Protein AF-A0A0K2UC71-F1 (afdb_monomer_lite)

InterPro domains:
  IPR053358 Differentiation-associated signaling protein [PTHR34261] (218-329)

Sequence (390 aa):
MPSHNMCKFIAYVLPYLCRRNDSHSCYITLLSYLEIQTNLYILVYVIQLWKFMPLSFRRVEVQYSQGDNMYFFFIVVSLLISSTTSSNVEWSTISGEHCIDRCAYRGDGNDFYWCYVTDLSQNRLASALKVGGLIDERFKWDYCVPTTNMDKDTVSAYTALYPKTECTSPCKRSSFGPRTMCYIEETDNPDVENHPENGPWFYCSERIPVLREQISSRHRFWCVDSCRKERREYYWCNTLAGNDFCSPEDGLTYKGEDCTSPCKEHTEEGETYNACYTSVDNSTWDYCGVHDTLIKEVEFTVDSQICGDICYDENDYKICHFMEWNFNQTSQVAHMEKNWNYCEGSKMPAEKTWIIVIVTAVSIAVIVAIVIGVCICRQKRGFRPVPTHG

Secondary structure (DSSP, 8-state):
---SSHHHHHHHHHHHHT-SS-HHHHHHHHHHHHHHHHHHHHHHHHHHHHHTS-GGG--------TTSHHHHHHHHHHHHHT------PPPBPTTS-EESB--EE--SS--BEEEEEE-SS----EE-----SSS-TTS-EEE-----S--TT----BBSBSS--B-SS--EE-TTSS-EEEE-S----TT-EEETTTEEEEEB---------EE-SSS--BBSS--B-SSSSS-EEEETTEEEE--SSTTB-TTSPBPSS--EEEEETTEEEEEEESSTTS--EEE--EE-SS-PPPPBBTTSBBPSS--EEETTEEEEEEEEEEEETTTTEEEEEEEEEEBTTS-----THHHHHHHHHHHHHHHHHHHHHHHHHHHHHS-PPP----

Structure (mmCIF, N/CA/C/O backbone):
data_AF-A0A0K2UC71-F1
#
_entry.id   AF-A0A0K2UC71-F1
#
loop_
_atom_site.group_PDB
_atom_site.id
_atom_site.type_symbol
_atom_site.label_atom_id
_atom_site.label_alt_id
_atom_site.label_comp_id
_atom_site.label_asym_id
_atom_site.label_entity_id
_atom_site.label_seq_id
_atom_site.pdbx_PDB_ins_code
_atom_site.Cartn_x
_atom_site.Cartn_y
_atom_site.Cartn_z
_atom_site.occupancy
_atom_site.B_iso_or_equiv
_atom_site.auth_seq_id
_atom_site.auth_comp_id
_atom_site.auth_asym_id
_atom_site.auth_atom_id
_atom_site.pdbx_PDB_model_num
ATOM 1 N N . MET A 1 1 ? 4.552 32.217 19.527 1.00 47.47 1 MET A N 1
ATOM 2 C CA . MET A 1 1 ? 3.761 32.924 20.565 1.00 47.47 1 MET A CA 1
ATOM 3 C C . MET A 1 1 ? 2.396 32.250 20.602 1.00 47.47 1 MET A C 1
ATOM 5 O O . MET A 1 1 ? 1.760 32.262 19.559 1.00 47.47 1 MET A O 1
ATOM 9 N N . PRO A 1 2 ? 2.035 31.521 21.678 1.00 42.03 2 PRO A N 1
ATOM 10 C CA . PRO A 1 2 ? 1.643 32.119 22.959 1.00 42.03 2 PRO A CA 1
ATOM 11 C C . PRO A 1 2 ? 2.200 31.349 24.180 1.00 42.03 2 PRO A C 1
ATOM 13 O O . PRO A 1 2 ? 1.714 30.283 24.527 1.00 42.03 2 PRO A O 1
ATOM 16 N N . SER A 1 3 ? 3.191 31.905 24.882 1.00 38.38 3 SER A N 1
ATOM 17 C CA . SER A 1 3 ? 3.679 31.377 26.178 1.00 38.38 3 SER A CA 1
ATOM 18 C C . SER A 1 3 ? 3.474 32.357 27.342 1.00 38.38 3 SER A C 1
ATOM 20 O O . SER A 1 3 ? 3.736 32.032 28.496 1.00 38.38 3 SER A O 1
ATOM 22 N N . HIS A 1 4 ? 2.936 33.552 27.074 1.00 36.88 4 HIS A N 1
ATOM 23 C CA . HIS A 1 4 ? 2.777 34.607 28.081 1.00 36.88 4 HIS A CA 1
ATOM 24 C C . HIS A 1 4 ? 1.467 34.552 28.889 1.00 36.88 4 HIS A C 1
ATOM 26 O O . HIS A 1 4 ? 1.345 35.264 29.887 1.00 36.88 4 HIS A O 1
ATOM 32 N N . ASN A 1 5 ? 0.507 33.697 28.517 1.00 40.41 5 ASN A N 1
ATOM 33 C CA . ASN A 1 5 ? -0.787 33.612 29.211 1.00 40.41 5 ASN A CA 1
ATOM 34 C C . ASN A 1 5 ? -0.807 32.594 30.363 1.00 40.41 5 ASN A C 1
ATOM 36 O O . ASN A 1 5 ? -1.604 32.741 31.288 1.00 40.41 5 ASN A O 1
ATOM 40 N N . MET A 1 6 ? 0.108 31.621 30.378 1.00 37.75 6 MET A N 1
ATOM 41 C CA . MET A 1 6 ? 0.099 30.562 31.394 1.00 37.75 6 MET A CA 1
ATOM 42 C C . MET A 1 6 ? 0.594 31.061 32.765 1.00 37.75 6 MET A C 1
ATOM 44 O O . MET A 1 6 ? 0.001 30.746 33.796 1.00 37.75 6 MET A O 1
ATOM 48 N N . CYS A 1 7 ? 1.591 31.956 32.790 1.00 36.88 7 CYS A N 1
ATOM 49 C CA . CYS A 1 7 ? 2.064 32.577 34.035 1.00 36.88 7 CYS A CA 1
ATOM 50 C C . CYS A 1 7 ? 1.030 33.521 34.673 1.00 36.88 7 CYS A C 1
ATOM 52 O O . CYS A 1 7 ? 0.995 33.649 35.896 1.00 36.88 7 CYS A O 1
ATOM 54 N N . LYS A 1 8 ? 0.154 34.154 33.876 1.00 43.78 8 LYS A N 1
ATOM 55 C CA . LYS A 1 8 ? -0.950 34.966 34.414 1.00 43.78 8 LYS A CA 1
ATOM 56 C C . LYS A 1 8 ? -2.047 34.094 35.025 1.00 43.78 8 LYS A C 1
ATOM 58 O O . LYS A 1 8 ? -2.593 34.467 36.057 1.00 43.78 8 LYS A O 1
ATOM 63 N N . PHE A 1 9 ? -2.321 32.921 34.455 1.00 49.41 9 PHE A N 1
ATOM 64 C CA . PHE A 1 9 ? -3.336 32.007 34.983 1.00 49.41 9 PHE A CA 1
ATOM 65 C C . PHE A 1 9 ? -2.952 31.453 36.366 1.00 49.41 9 PHE A C 1
ATOM 67 O O . PHE A 1 9 ? -3.752 31.487 37.300 1.00 49.41 9 PHE A O 1
ATOM 74 N N . ILE A 1 10 ? -1.687 31.058 36.543 1.00 48.50 10 ILE A N 1
ATOM 75 C CA . ILE A 1 10 ? -1.166 30.560 37.829 1.00 48.50 10 ILE A CA 1
ATOM 76 C C . ILE A 1 10 ? -1.190 31.663 38.903 1.00 48.50 10 ILE A C 1
ATOM 78 O O . ILE A 1 10 ? -1.546 31.400 40.051 1.00 48.50 10 ILE A O 1
ATOM 82 N N . ALA A 1 11 ? -0.893 32.914 38.534 1.00 51.84 11 ALA A N 1
ATOM 83 C CA . ALA A 1 11 ? -0.929 34.045 39.462 1.00 51.84 11 ALA A CA 1
ATOM 84 C C . ALA A 1 11 ? -2.351 34.435 39.914 1.00 51.84 11 ALA A C 1
ATOM 86 O O . ALA A 1 11 ? -2.502 34.976 41.008 1.00 51.84 11 ALA A O 1
ATOM 87 N N . TYR A 1 12 ? -3.384 34.154 39.110 1.00 49.06 12 TYR A N 1
ATOM 88 C CA . TYR A 1 12 ? -4.777 34.492 39.433 1.00 49.06 12 TYR A CA 1
ATOM 89 C C . TYR A 1 12 ? -5.524 33.395 40.202 1.00 49.06 12 TYR A C 1
ATOM 91 O O . TYR A 1 12 ? -6.384 33.716 41.021 1.00 49.06 12 TYR A O 1
ATOM 99 N N . VAL A 1 13 ? -5.200 32.118 39.981 1.00 52.59 13 VAL A N 1
ATOM 100 C CA . VAL A 1 13 ? -5.929 30.999 40.606 1.00 52.59 13 VAL A CA 1
ATOM 101 C C . VAL A 1 13 ? -5.387 30.658 42.000 1.00 52.59 13 VAL A C 1
ATOM 103 O O . VAL A 1 13 ? -6.170 30.381 42.911 1.00 52.59 13 VAL A O 1
ATOM 106 N N . LEU A 1 14 ? -4.068 30.750 42.222 1.00 47.25 14 LEU A N 1
ATOM 107 C CA . LEU A 1 14 ? -3.466 30.414 43.524 1.00 47.25 14 LEU A CA 1
ATOM 108 C C . LEU A 1 14 ? -3.966 31.262 44.713 1.00 47.25 14 LEU A C 1
ATOM 110 O O . LEU A 1 14 ? -4.146 30.700 45.794 1.00 47.25 14 LEU A O 1
ATOM 114 N N . PRO A 1 15 ? -4.221 32.577 44.576 1.00 52.75 15 PRO A N 1
ATOM 115 C CA . PRO A 1 15 ? -4.741 33.374 45.687 1.00 52.75 15 PRO A CA 1
ATOM 116 C C . PRO A 1 15 ? -6.179 33.010 46.081 1.00 52.75 15 PRO A C 1
ATOM 118 O O . PRO A 1 15 ? -6.561 33.213 47.233 1.00 52.75 15 PRO A O 1
ATOM 121 N N . TYR A 1 16 ? -6.977 32.465 45.155 1.00 54.50 16 TYR A N 1
ATOM 122 C CA . TYR A 1 16 ? -8.377 32.113 45.416 1.00 54.50 16 TYR A CA 1
ATOM 123 C C . TYR A 1 16 ? -8.533 30.801 46.189 1.00 54.50 16 TYR A C 1
ATOM 125 O O . TYR A 1 16 ? -9.441 30.686 47.009 1.00 54.50 16 TYR A O 1
ATOM 133 N N . LEU A 1 17 ? -7.622 29.844 45.996 1.00 51.22 17 LEU A N 1
ATOM 134 C CA . LEU A 1 17 ? -7.642 28.566 46.717 1.00 51.22 17 LEU A CA 1
ATOM 135 C C . LEU A 1 17 ? -7.117 28.680 48.163 1.00 51.22 17 LEU A C 1
ATOM 137 O O . LEU A 1 17 ? -7.426 27.837 48.999 1.00 51.22 17 LEU A O 1
ATOM 141 N N . CYS A 1 18 ? -6.390 29.752 48.492 1.00 50.69 18 CYS A N 1
ATOM 142 C CA . CYS A 1 18 ? -5.734 29.947 49.792 1.00 50.69 18 CYS A CA 1
ATOM 143 C C . CYS A 1 18 ? -6.376 31.038 50.674 1.00 50.69 18 CYS A C 1
ATOM 145 O O . CYS A 1 18 ? -5.678 31.681 51.456 1.00 50.69 18 CYS A O 1
ATOM 147 N N . ARG A 1 19 ? -7.694 31.283 50.572 1.00 45.22 19 ARG A N 1
ATOM 148 C CA . ARG A 1 19 ? -8.381 32.338 51.356 1.00 45.22 19 ARG A CA 1
ATOM 149 C C . ARG A 1 19 ? -9.095 31.861 52.632 1.00 45.22 19 ARG A C 1
ATOM 151 O O . ARG A 1 19 ? -9.890 32.609 53.197 1.00 45.22 19 ARG A O 1
ATOM 158 N N . ARG A 1 20 ? -8.819 30.649 53.124 1.00 43.53 20 ARG A N 1
ATOM 159 C CA . ARG A 1 20 ? -9.275 30.181 54.448 1.00 43.53 20 ARG A CA 1
ATOM 160 C C . ARG A 1 20 ? -8.083 29.788 55.316 1.00 43.53 20 ARG A C 1
ATOM 162 O O . ARG A 1 20 ? -7.108 29.239 54.822 1.00 43.53 20 ARG A O 1
ATOM 169 N N . ASN A 1 21 ? -8.185 30.136 56.593 1.00 42.59 21 ASN A N 1
ATOM 170 C CA . ASN A 1 21 ? -7.104 30.457 57.528 1.00 42.59 21 ASN A CA 1
ATOM 171 C C . ASN A 1 21 ? -6.209 29.292 58.006 1.00 42.59 21 ASN A C 1
ATOM 173 O O . ASN A 1 21 ? -5.569 29.431 59.039 1.00 42.59 21 ASN A O 1
ATOM 177 N N . ASP A 1 22 ? -6.114 28.188 57.261 1.00 50.00 22 ASP A N 1
ATOM 178 C CA . ASP A 1 22 ? -5.268 27.041 57.612 1.00 50.00 22 ASP A CA 1
ATOM 179 C C . ASP A 1 22 ? -4.243 26.768 56.507 1.00 50.00 22 ASP A C 1
ATOM 181 O O . ASP A 1 22 ? -4.405 25.910 55.635 1.00 50.00 22 ASP A O 1
ATOM 185 N N . SER A 1 23 ? -3.142 27.519 56.559 1.00 50.56 23 SER A N 1
ATOM 186 C CA . SER A 1 23 ? -2.001 27.415 55.638 1.00 50.56 23 SER A CA 1
ATOM 187 C C . SER A 1 23 ? -1.357 26.020 55.607 1.00 50.56 23 SER A C 1
ATOM 189 O O . SER A 1 23 ? -0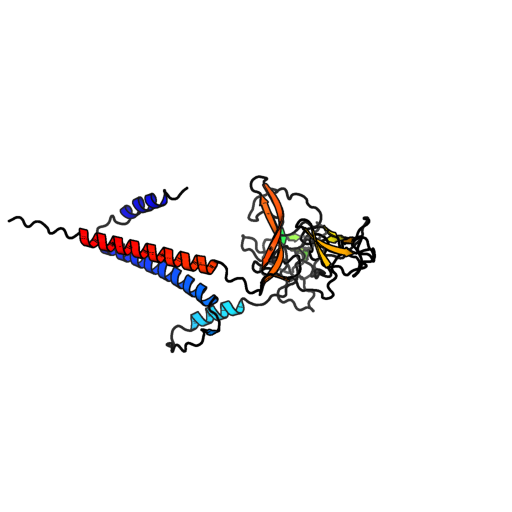.771 25.643 54.593 1.00 50.56 23 SER A O 1
ATOM 191 N N . HIS A 1 24 ? -1.511 25.224 56.670 1.00 54.97 24 HIS A N 1
ATOM 192 C CA . HIS A 1 24 ? -1.018 23.845 56.729 1.00 54.97 24 HIS A CA 1
ATOM 193 C C . HIS A 1 24 ? -1.856 22.856 55.902 1.00 54.97 24 HIS A C 1
ATOM 195 O O . HIS A 1 24 ? -1.294 21.946 55.296 1.00 54.97 24 HIS A O 1
ATOM 201 N N . SER A 1 25 ? -3.178 23.042 55.815 1.00 51.06 25 SER A N 1
ATOM 202 C CA . SER A 1 25 ? -4.069 22.082 55.139 1.00 51.06 25 SER A CA 1
ATOM 203 C C . SER A 1 25 ? -3.991 22.194 53.609 1.00 51.06 25 SER A C 1
ATOM 205 O O . SER A 1 25 ? -3.985 21.195 52.886 1.00 51.06 25 SER A O 1
ATOM 207 N N . CYS A 1 26 ? -3.808 23.415 53.094 1.00 52.72 26 CYS A N 1
ATOM 208 C CA . CYS A 1 26 ? -3.664 23.645 51.656 1.00 52.72 26 CYS A CA 1
ATOM 209 C C . CYS A 1 26 ? -2.333 23.092 51.108 1.00 52.72 26 CYS A C 1
ATOM 211 O O . CYS A 1 26 ? -2.296 22.522 50.020 1.00 52.72 26 CYS A O 1
ATOM 213 N N . TYR A 1 27 ? -1.248 23.181 51.889 1.00 53.69 27 TYR A N 1
ATOM 214 C CA . TYR A 1 27 ? 0.066 22.665 51.491 1.00 53.69 27 TYR A CA 1
ATOM 215 C C . TYR A 1 27 ? 0.097 21.130 51.437 1.00 53.69 27 TYR A C 1
ATOM 217 O O . TYR A 1 27 ? 0.640 20.569 50.491 1.00 53.69 27 TYR A O 1
ATOM 225 N N . ILE A 1 28 ? -0.553 20.453 52.391 1.00 56.59 28 ILE A N 1
ATOM 226 C CA . ILE A 1 28 ? -0.669 18.985 52.404 1.00 56.59 28 ILE A CA 1
ATOM 227 C C . ILE A 1 28 ? -1.534 18.494 51.239 1.00 56.59 28 ILE A C 1
ATOM 229 O O . ILE A 1 28 ? -1.183 17.508 50.597 1.00 56.59 28 ILE A O 1
ATOM 233 N N . THR A 1 29 ? -2.619 19.198 50.906 1.00 55.84 29 THR A N 1
ATOM 234 C CA . THR A 1 29 ? -3.501 18.819 49.786 1.00 55.84 29 THR A CA 1
ATOM 235 C C . THR A 1 29 ? -2.818 19.031 48.428 1.00 55.84 29 THR A C 1
ATOM 237 O O . THR A 1 29 ? -2.948 18.208 47.527 1.00 55.84 29 THR A O 1
ATOM 240 N N . LEU A 1 30 ? -2.024 20.099 48.281 1.00 53.06 30 LEU A N 1
ATOM 241 C CA . LEU A 1 30 ? -1.254 20.344 47.059 1.00 53.06 30 LEU A CA 1
ATOM 242 C C . LEU A 1 30 ? -0.076 19.367 46.915 1.00 53.06 30 LEU A C 1
ATOM 244 O O . LEU A 1 30 ? 0.196 18.909 45.809 1.00 53.06 30 LEU A O 1
ATOM 248 N N . LEU A 1 31 ? 0.605 19.034 48.019 1.00 52.59 31 LEU A N 1
ATOM 249 C CA . LEU A 1 31 ? 1.694 18.053 48.031 1.00 52.59 31 LEU A CA 1
ATOM 250 C C . LEU A 1 31 ? 1.195 16.641 47.757 1.00 52.59 31 LEU A C 1
ATOM 252 O O . LEU A 1 31 ? 1.807 15.962 46.949 1.00 52.59 31 LEU A O 1
ATOM 256 N N . SER A 1 32 ? 0.071 16.229 48.344 1.00 51.81 32 SER A N 1
ATOM 257 C CA . SER A 1 32 ? -0.531 14.921 48.061 1.00 51.81 32 SER A CA 1
ATOM 258 C C . SER A 1 32 ? -1.041 14.832 46.621 1.00 51.81 32 SER A C 1
ATOM 260 O O . SER A 1 32 ? -0.832 13.817 45.966 1.00 51.81 32 SER A O 1
ATOM 262 N N . TYR A 1 33 ? -1.615 15.905 46.064 1.00 47.22 33 TYR A N 1
ATOM 263 C CA . TYR A 1 33 ? -1.995 15.939 44.647 1.00 47.22 33 TYR A CA 1
ATOM 264 C C . TYR A 1 33 ? -0.774 15.889 43.709 1.00 47.22 33 TYR A C 1
ATOM 266 O O . TYR A 1 33 ? -0.801 15.196 42.691 1.00 47.22 33 TYR A O 1
ATOM 274 N N . LEU A 1 34 ? 0.319 16.576 44.061 1.00 47.28 34 LEU A N 1
ATOM 275 C CA . LEU A 1 34 ? 1.585 16.528 43.323 1.00 47.28 34 LEU A CA 1
ATOM 276 C C . LEU A 1 34 ? 2.296 15.175 43.468 1.00 47.28 34 LEU A C 1
ATOM 278 O O . LEU A 1 34 ? 2.818 14.689 42.471 1.00 47.28 34 LEU A O 1
ATOM 282 N N . GLU A 1 35 ? 2.280 14.539 44.642 1.00 49.56 35 GLU A N 1
ATOM 283 C CA . GLU A 1 35 ? 2.790 13.176 44.870 1.00 49.56 35 GLU A CA 1
ATOM 284 C C . GLU A 1 35 ? 1.991 12.150 44.072 1.00 49.56 35 GLU A C 1
ATOM 286 O O . GLU A 1 35 ? 2.576 11.286 43.433 1.00 49.56 35 GLU A O 1
ATOM 291 N N . ILE A 1 36 ? 0.661 12.253 44.039 1.00 50.94 36 ILE A N 1
ATOM 292 C CA . ILE A 1 36 ? -0.180 11.325 43.273 1.00 50.94 36 ILE A CA 1
ATOM 293 C C . ILE A 1 36 ? 0.084 11.478 41.769 1.00 50.94 36 ILE A C 1
ATOM 295 O O . ILE A 1 36 ? 0.266 10.478 41.078 1.00 50.94 36 ILE A O 1
ATOM 299 N N . GLN A 1 37 ? 0.175 12.710 41.258 1.00 48.44 37 GLN A N 1
ATOM 300 C CA . GLN A 1 37 ? 0.466 12.967 39.841 1.00 48.44 37 GLN A CA 1
ATOM 301 C C . GLN A 1 37 ? 1.897 12.569 39.450 1.00 48.44 37 GLN A C 1
ATOM 303 O O . GLN A 1 37 ? 2.096 11.983 38.388 1.00 48.44 37 GLN A O 1
ATOM 308 N N . THR A 1 38 ? 2.892 12.830 40.305 1.00 51.62 38 THR A N 1
ATOM 309 C CA . THR A 1 38 ? 4.283 12.416 40.050 1.00 51.62 38 THR A CA 1
ATOM 310 C C . THR A 1 38 ? 4.456 10.909 40.160 1.00 51.62 38 THR A C 1
ATOM 312 O O . THR A 1 38 ? 5.130 10.340 39.310 1.00 51.62 38 THR A O 1
ATOM 315 N N . ASN A 1 39 ? 3.794 10.236 41.103 1.00 47.00 39 ASN A N 1
ATOM 316 C CA . ASN A 1 39 ? 3.827 8.778 41.202 1.00 47.00 39 ASN A CA 1
ATOM 317 C C . ASN A 1 39 ? 3.132 8.104 40.013 1.00 47.00 39 ASN A C 1
ATOM 319 O O . ASN A 1 39 ? 3.661 7.125 39.501 1.00 47.00 39 ASN A O 1
ATOM 323 N N . LEU A 1 40 ? 2.017 8.645 39.506 1.00 49.50 40 LEU A N 1
ATOM 324 C CA . LEU A 1 40 ? 1.387 8.154 38.272 1.00 49.50 40 LEU A CA 1
ATOM 325 C C . LEU A 1 40 ? 2.283 8.366 37.048 1.00 49.50 40 LEU A C 1
ATOM 327 O O . LEU A 1 40 ? 2.441 7.447 36.246 1.00 49.50 40 LEU A O 1
ATOM 331 N N . TYR A 1 41 ? 2.925 9.531 36.928 1.00 53.16 41 TYR A N 1
ATOM 332 C CA . TYR A 1 41 ? 3.869 9.789 35.840 1.00 53.16 41 TYR A CA 1
ATOM 333 C C . TYR A 1 41 ? 5.096 8.882 35.916 1.00 53.16 41 TYR A C 1
ATOM 335 O O . TYR A 1 41 ? 5.478 8.320 34.898 1.00 53.16 41 TYR A O 1
ATOM 343 N N . ILE A 1 42 ? 5.679 8.695 37.105 1.00 53.69 42 ILE A N 1
ATOM 344 C CA . ILE A 1 42 ? 6.822 7.804 37.340 1.00 53.69 42 ILE A CA 1
ATOM 345 C C . ILE A 1 42 ? 6.428 6.351 37.066 1.00 53.69 42 ILE A C 1
ATOM 347 O O . ILE A 1 42 ? 7.195 5.645 36.424 1.00 53.69 42 ILE A O 1
ATOM 351 N N . LEU A 1 43 ? 5.235 5.907 37.470 1.00 47.78 43 LEU A N 1
ATOM 352 C CA . LEU A 1 43 ? 4.751 4.551 37.203 1.00 47.78 43 LEU A CA 1
ATOM 353 C C . LEU A 1 43 ? 4.582 4.310 35.696 1.00 47.78 43 LEU A C 1
ATOM 355 O O . LEU A 1 43 ? 5.095 3.323 35.176 1.00 47.78 43 LEU A O 1
ATOM 359 N N . VAL A 1 44 ? 3.951 5.244 34.975 1.00 58.19 44 VAL A N 1
ATOM 360 C CA . VAL A 1 44 ? 3.836 5.190 33.507 1.00 58.19 44 VAL A CA 1
ATOM 361 C C . VAL A 1 44 ? 5.225 5.203 32.854 1.00 58.19 44 VAL A C 1
ATOM 363 O O . VAL A 1 44 ? 5.467 4.447 31.916 1.00 58.19 44 VAL A O 1
ATOM 366 N N . TYR A 1 45 ? 6.173 5.980 33.383 1.00 54.62 45 TYR A N 1
ATOM 367 C CA . TYR A 1 45 ? 7.546 6.050 32.872 1.00 54.62 45 TYR A CA 1
ATOM 368 C C . TYR A 1 45 ? 8.358 4.774 33.122 1.00 54.62 45 TYR A C 1
ATOM 370 O O . TYR A 1 45 ? 9.072 4.318 32.233 1.00 54.62 45 TYR A O 1
ATOM 378 N N . VAL A 1 46 ? 8.245 4.175 34.309 1.00 55.47 46 VAL A N 1
ATOM 379 C CA . VAL A 1 46 ? 8.911 2.913 34.667 1.00 55.47 46 VAL A CA 1
ATOM 380 C C . VAL A 1 46 ? 8.352 1.766 33.822 1.00 55.47 46 VAL A C 1
ATOM 382 O O . VAL A 1 46 ? 9.123 0.936 33.347 1.00 55.47 46 VAL A O 1
ATOM 385 N N . ILE A 1 47 ? 7.043 1.763 33.544 1.00 53.41 47 ILE A N 1
ATOM 386 C CA . ILE A 1 47 ? 6.393 0.795 32.645 1.00 53.41 47 ILE A CA 1
ATOM 387 C C . ILE A 1 47 ? 6.908 0.933 31.205 1.00 53.41 47 ILE A C 1
ATOM 389 O O . ILE A 1 47 ? 7.172 -0.078 30.553 1.00 53.41 47 ILE A O 1
ATOM 393 N N . GLN A 1 48 ? 7.097 2.161 30.713 1.00 56.97 48 GLN A N 1
ATOM 394 C CA . GLN A 1 48 ? 7.674 2.391 29.387 1.00 56.97 48 GLN A CA 1
ATOM 395 C C . GLN A 1 48 ? 9.152 1.976 29.346 1.00 56.97 48 GLN A C 1
ATOM 397 O O . GLN A 1 48 ? 9.543 1.217 28.469 1.00 56.97 48 GLN A O 1
ATOM 402 N N . LEU A 1 49 ? 9.965 2.358 30.337 1.00 51.91 49 LEU A N 1
ATOM 403 C CA . LEU A 1 49 ? 11.391 2.004 30.401 1.00 51.91 49 LEU A CA 1
ATOM 404 C C . LEU A 1 49 ? 11.642 0.490 30.522 1.00 51.91 49 LEU A C 1
ATOM 406 O O . LEU A 1 49 ? 12.641 -0.005 30.000 1.00 51.91 49 LEU A O 1
ATOM 410 N N . TRP A 1 50 ? 10.741 -0.266 31.158 1.00 52.16 50 TRP A N 1
ATOM 411 C CA . TRP A 1 50 ? 10.894 -1.718 31.311 1.00 52.16 50 TRP A CA 1
ATOM 412 C C . TRP A 1 50 ? 10.653 -2.498 30.007 1.00 52.16 50 TRP A C 1
ATOM 414 O O . TRP A 1 50 ? 11.246 -3.561 29.815 1.00 52.16 50 TRP A O 1
ATOM 424 N N . LYS A 1 51 ? 9.863 -1.952 29.067 1.00 50.62 51 LYS A N 1
ATOM 425 C CA . LYS A 1 51 ? 9.665 -2.536 27.726 1.00 50.62 51 LYS A CA 1
ATOM 426 C C . LYS A 1 51 ? 10.912 -2.462 26.835 1.00 50.62 51 LYS A C 1
ATOM 428 O O . LYS A 1 51 ? 11.024 -3.254 25.906 1.00 50.62 51 LYS A O 1
ATOM 433 N N . PHE A 1 52 ? 11.854 -1.565 27.135 1.00 49.56 52 PHE A N 1
ATOM 434 C CA . PHE A 1 52 ? 13.021 -1.289 26.286 1.00 49.56 52 PHE A CA 1
ATOM 435 C C . PHE A 1 52 ? 14.365 -1.756 26.875 1.00 49.56 52 PHE A C 1
ATOM 437 O O . PHE A 1 52 ? 15.412 -1.513 26.274 1.00 49.56 52 PHE A O 1
ATOM 444 N N . MET A 1 53 ? 14.382 -2.445 28.026 1.00 43.88 53 MET A N 1
ATOM 445 C CA . MET A 1 53 ? 15.633 -2.990 28.571 1.00 43.88 53 MET A CA 1
ATOM 446 C C . MET A 1 53 ? 16.087 -4.267 27.830 1.00 43.88 53 MET A C 1
ATOM 448 O O . MET A 1 53 ? 15.291 -5.195 27.661 1.00 43.88 53 MET A O 1
ATOM 452 N N . PRO A 1 54 ? 17.376 -4.373 27.445 1.00 44.91 54 PRO A N 1
ATOM 453 C CA . PRO A 1 54 ? 17.925 -5.563 26.799 1.00 44.91 54 PRO A CA 1
ATOM 454 C C . PRO A 1 54 ? 17.897 -6.787 27.729 1.00 44.91 54 PRO A C 1
ATOM 456 O O . PRO A 1 54 ? 18.171 -6.697 28.928 1.00 44.91 54 PRO A O 1
ATOM 459 N N . LEU A 1 55 ? 17.611 -7.962 27.154 1.00 48.50 55 LEU A N 1
ATOM 460 C CA . LEU A 1 55 ? 17.444 -9.248 27.857 1.00 48.50 55 LEU A CA 1
ATOM 461 C C . LEU A 1 55 ? 18.638 -9.657 28.745 1.00 48.50 55 LEU A C 1
ATOM 463 O O . LEU A 1 55 ? 18.470 -10.473 29.651 1.00 48.50 55 LEU A O 1
ATOM 467 N N . SER A 1 56 ? 19.823 -9.076 28.540 1.00 43.06 56 SER A N 1
ATOM 468 C CA . SER A 1 56 ? 21.030 -9.355 29.326 1.00 43.06 56 SER A CA 1
ATOM 469 C C . SER A 1 56 ? 20.990 -8.827 30.769 1.00 43.06 56 SER A C 1
ATOM 471 O O . SER A 1 56 ? 21.781 -9.287 31.587 1.00 43.06 56 SER A O 1
ATOM 473 N N . PHE A 1 57 ? 20.053 -7.935 31.120 1.00 43.88 57 PHE A N 1
ATOM 474 C CA . PHE A 1 57 ? 19.897 -7.396 32.483 1.00 43.88 57 PHE A CA 1
ATOM 475 C C . PHE A 1 57 ? 18.836 -8.112 33.346 1.00 43.88 57 PHE A C 1
ATOM 477 O O . PHE A 1 57 ? 18.637 -7.747 34.503 1.00 43.88 57 PHE A O 1
ATOM 484 N N . ARG A 1 58 ? 18.171 -9.166 32.845 1.00 48.31 58 ARG A N 1
ATOM 485 C CA . ARG A 1 58 ? 17.077 -9.864 33.565 1.00 48.31 58 ARG A CA 1
ATOM 486 C C . ARG A 1 58 ? 17.508 -10.842 34.663 1.00 48.31 58 ARG A C 1
ATOM 488 O O . ARG A 1 58 ? 16.663 -11.550 35.203 1.00 48.31 58 ARG A O 1
ATOM 495 N N . ARG A 1 59 ? 18.790 -10.902 35.026 1.00 39.81 59 ARG A N 1
ATOM 496 C CA . ARG A 1 59 ? 19.280 -11.813 36.071 1.00 39.81 59 ARG A CA 1
ATOM 497 C C . ARG A 1 59 ? 19.742 -11.038 37.304 1.00 39.81 59 ARG A C 1
ATOM 499 O O . ARG A 1 59 ? 20.914 -11.049 37.655 1.00 39.81 59 ARG A O 1
ATOM 506 N N . VAL A 1 60 ? 18.800 -10.361 37.953 1.00 38.09 60 VAL A N 1
ATOM 507 C CA . VAL A 1 60 ? 18.942 -9.959 39.356 1.00 38.09 60 VAL A CA 1
ATOM 508 C C . VAL A 1 60 ? 17.911 -10.773 40.126 1.00 38.09 60 VAL A C 1
ATOM 510 O O . VAL A 1 60 ? 16.711 -10.558 39.975 1.00 38.09 60 VAL A O 1
ATOM 513 N N . GLU A 1 61 ? 18.378 -11.757 40.894 1.00 37.66 61 GLU A N 1
ATOM 514 C CA . GLU A 1 61 ? 17.543 -12.485 41.849 1.00 37.66 61 GLU A CA 1
ATOM 515 C C . GLU A 1 61 ? 17.159 -11.519 42.966 1.00 37.66 61 GLU A C 1
ATOM 517 O O . GLU A 1 61 ? 17.899 -11.320 43.928 1.00 37.66 61 GLU A O 1
ATOM 522 N N . VAL A 1 62 ? 16.008 -10.869 42.819 1.00 40.62 62 VAL A N 1
ATOM 523 C CA . VAL A 1 62 ? 15.422 -10.117 43.920 1.00 40.62 62 VAL A CA 1
ATOM 524 C C . VAL A 1 62 ? 14.501 -11.060 44.681 1.00 40.62 62 VAL A C 1
ATOM 526 O O . VAL A 1 62 ? 13.486 -11.515 44.154 1.00 40.62 62 VAL A O 1
ATOM 529 N N . GLN A 1 63 ? 14.868 -11.385 45.920 1.00 37.69 63 GLN A N 1
ATOM 530 C CA . GLN A 1 63 ? 13.975 -12.094 46.830 1.00 37.69 63 GLN A CA 1
ATOM 531 C C . GLN A 1 63 ? 12.836 -11.152 47.234 1.00 37.69 63 GLN A C 1
ATOM 533 O O . GLN A 1 63 ? 13.059 -10.185 47.961 1.00 37.69 63 GLN A O 1
ATOM 538 N N . TYR A 1 64 ? 11.626 -11.421 46.739 1.00 42.47 64 TYR A N 1
ATOM 539 C CA . TYR A 1 64 ? 10.431 -10.618 47.009 1.00 42.47 64 TYR A CA 1
ATOM 540 C C . TYR A 1 64 ? 9.363 -11.390 47.790 1.00 42.47 64 TYR A C 1
ATOM 542 O O . TYR A 1 64 ? 9.128 -12.578 47.577 1.00 42.47 64 TYR A O 1
ATOM 550 N N . SER A 1 65 ? 8.721 -10.650 48.698 1.00 41.94 65 SER A N 1
ATOM 551 C CA . SER A 1 65 ? 7.640 -11.060 49.597 1.00 41.94 65 SER A CA 1
ATOM 552 C C . SER A 1 65 ? 6.323 -11.340 48.855 1.00 41.94 65 SER A C 1
ATOM 554 O O . SER A 1 65 ? 5.989 -10.704 47.859 1.00 41.94 65 SER A O 1
ATOM 556 N N . GLN A 1 66 ? 5.565 -12.301 49.379 1.00 44.66 66 GLN A N 1
ATOM 557 C CA . GLN A 1 66 ? 4.529 -13.109 48.723 1.00 44.66 66 GLN A CA 1
ATOM 558 C C . GLN A 1 66 ? 3.147 -12.426 48.543 1.00 44.66 66 GLN A C 1
ATOM 560 O O . GLN A 1 66 ? 2.145 -13.122 48.413 1.00 44.66 66 GLN A O 1
ATOM 565 N N . GLY A 1 67 ? 3.062 -11.088 48.547 1.00 44.25 67 GLY A N 1
ATOM 566 C CA . GLY A 1 67 ? 1.780 -10.357 48.639 1.00 44.25 67 GLY A CA 1
ATOM 567 C C . GLY A 1 67 ? 1.242 -9.707 47.356 1.00 44.25 67 GLY A C 1
ATOM 568 O O . GLY A 1 67 ? 0.037 -9.741 47.127 1.00 44.25 67 GLY A O 1
ATOM 569 N N . ASP A 1 68 ? 2.107 -9.170 46.488 1.00 48.50 68 ASP A N 1
ATOM 570 C CA . ASP A 1 68 ? 1.688 -8.245 45.409 1.00 48.50 68 ASP A CA 1
ATOM 571 C C . ASP A 1 68 ? 1.771 -8.843 43.987 1.00 48.50 68 ASP A C 1
ATOM 573 O O . ASP A 1 68 ? 1.602 -8.159 42.976 1.00 48.50 68 ASP A O 1
ATOM 577 N N . ASN A 1 69 ? 2.010 -10.154 43.885 1.00 52.09 69 ASN A N 1
ATOM 578 C CA . ASN A 1 69 ? 2.399 -10.813 42.632 1.00 52.09 69 ASN A CA 1
ATOM 579 C C . ASN A 1 69 ? 1.259 -11.125 41.654 1.00 52.09 69 ASN A C 1
ATOM 581 O O . ASN A 1 69 ? 1.530 -11.463 40.503 1.00 52.09 69 ASN A O 1
ATOM 585 N N . MET A 1 70 ? -0.007 -11.017 42.059 1.00 55.22 70 MET A N 1
ATOM 586 C CA . MET A 1 70 ? -1.101 -11.399 41.163 1.00 55.22 70 MET A CA 1
ATOM 587 C C . MET A 1 70 ? -1.334 -10.343 40.070 1.00 55.22 70 MET A C 1
ATOM 589 O O . MET A 1 70 ? -1.454 -10.687 38.897 1.00 55.22 70 MET A O 1
ATOM 593 N N . TYR A 1 71 ? -1.297 -9.052 40.414 1.00 55.91 71 TYR A N 1
ATOM 594 C CA . TYR A 1 71 ? -1.539 -7.970 39.450 1.00 55.91 71 TYR A CA 1
ATOM 595 C C . TYR A 1 71 ? -0.417 -7.821 38.414 1.00 55.91 71 TYR A C 1
ATOM 597 O O . TYR A 1 71 ? -0.698 -7.606 37.236 1.00 55.91 71 TYR A O 1
ATOM 605 N N . PHE A 1 72 ? 0.847 -7.990 38.815 1.00 56.34 72 PHE A N 1
ATOM 606 C CA . PHE A 1 72 ? 1.981 -7.884 37.891 1.00 56.34 72 PHE A CA 1
ATOM 607 C C . PHE A 1 72 ? 2.001 -9.041 36.882 1.00 56.34 72 PHE A C 1
ATOM 609 O O . PHE A 1 72 ? 2.266 -8.830 35.700 1.00 56.34 72 PHE A O 1
ATOM 616 N N . PHE A 1 73 ? 1.645 -10.254 37.325 1.00 59.44 73 PHE A N 1
ATOM 617 C CA . PHE A 1 73 ? 1.535 -11.413 36.443 1.00 59.44 73 PHE A CA 1
ATOM 618 C C . PHE A 1 73 ? 0.394 -11.242 35.434 1.00 59.44 73 PHE A C 1
ATOM 620 O O . PHE A 1 73 ? 0.600 -11.492 34.252 1.00 59.44 73 PHE A O 1
ATOM 627 N N . PHE A 1 74 ? -0.769 -10.719 35.849 1.00 57.66 74 PHE A N 1
ATOM 628 C CA . PHE A 1 74 ? -1.861 -10.422 34.915 1.00 57.66 74 PHE A CA 1
ATOM 629 C C . PHE A 1 74 ? -1.499 -9.330 33.899 1.00 57.66 74 PHE A C 1
ATOM 631 O O . PHE A 1 74 ? -1.839 -9.482 32.731 1.00 57.66 74 PHE A O 1
ATOM 638 N N . ILE A 1 75 ? -0.770 -8.273 34.278 1.00 55.25 75 ILE A N 1
ATOM 639 C CA . ILE A 1 75 ? -0.332 -7.223 33.334 1.00 55.25 75 ILE A CA 1
ATOM 640 C C . ILE A 1 75 ? 0.690 -7.767 32.324 1.00 55.25 75 ILE A C 1
ATOM 642 O O . ILE A 1 75 ? 0.578 -7.492 31.131 1.00 55.25 75 ILE A O 1
ATOM 646 N N . VAL A 1 76 ? 1.655 -8.576 32.772 1.00 50.72 76 VAL A N 1
ATOM 647 C CA . VAL A 1 76 ? 2.668 -9.184 31.890 1.00 50.72 76 VAL A CA 1
ATOM 648 C C . VAL A 1 76 ? 2.051 -10.244 30.975 1.00 50.72 76 VAL A C 1
ATOM 650 O O . VAL A 1 76 ? 2.368 -10.273 29.791 1.00 50.72 76 VAL A O 1
ATOM 653 N N . VAL A 1 77 ? 1.125 -11.067 31.475 1.00 50.59 77 VAL A N 1
ATOM 654 C CA . VAL A 1 77 ? 0.398 -12.058 30.666 1.00 50.59 77 VAL A CA 1
ATOM 655 C C . VAL A 1 77 ? -0.567 -11.377 29.691 1.00 50.59 77 VAL A C 1
ATOM 657 O O . VAL A 1 77 ? -0.629 -11.781 28.537 1.00 50.59 77 VAL A O 1
ATOM 660 N N . SER A 1 78 ? -1.230 -10.283 30.080 1.00 49.34 78 SER A N 1
ATOM 661 C CA . SER A 1 78 ? -2.092 -9.512 29.167 1.00 49.34 78 SER A CA 1
ATOM 662 C C . SER A 1 78 ? -1.287 -8.832 28.054 1.00 49.34 78 SER A C 1
ATOM 664 O O . SER A 1 78 ? -1.749 -8.790 26.921 1.00 49.34 78 SER A O 1
ATOM 666 N N . LEU A 1 79 ? -0.065 -8.366 28.347 1.00 44.62 79 LEU A N 1
ATOM 667 C CA . LEU A 1 79 ? 0.868 -7.815 27.353 1.00 44.62 79 LEU A CA 1
ATOM 668 C C . LEU A 1 79 ? 1.509 -8.889 26.455 1.00 44.62 79 LEU A C 1
ATOM 670 O O . LEU A 1 79 ? 1.854 -8.586 25.318 1.00 44.62 79 LEU A O 1
ATOM 674 N N . LEU A 1 80 ? 1.667 -10.126 26.943 1.00 41.09 80 LEU A N 1
ATOM 675 C CA . LEU A 1 80 ? 2.186 -11.259 26.161 1.00 41.09 80 LEU A CA 1
ATOM 676 C C . LEU A 1 80 ? 1.115 -11.923 25.283 1.00 41.09 80 LEU A C 1
ATOM 678 O O . LEU A 1 80 ? 1.455 -12.529 24.274 1.00 41.09 80 LEU A O 1
ATOM 682 N N . ILE A 1 81 ? -0.169 -11.797 25.631 1.00 42.19 81 ILE A N 1
ATOM 683 C CA . ILE A 1 81 ? -1.280 -12.331 24.826 1.00 42.19 81 ILE A CA 1
ATOM 684 C C . ILE A 1 81 ? -1.636 -11.394 23.652 1.00 42.19 81 ILE A C 1
ATOM 686 O O . ILE A 1 81 ? -2.252 -11.831 22.686 1.00 42.19 81 ILE A O 1
ATOM 690 N N . SER A 1 82 ? -1.198 -10.128 23.658 1.00 43.56 82 SER A N 1
ATOM 691 C CA . SER A 1 82 ? -1.484 -9.175 22.570 1.00 43.56 82 SER A CA 1
ATOM 692 C C . SER A 1 82 ? -0.703 -9.406 21.271 1.00 43.56 82 SER A C 1
ATOM 694 O O . SER A 1 82 ? -1.045 -8.803 20.260 1.00 43.56 82 SER A O 1
ATOM 696 N N . SER A 1 83 ? 0.331 -10.250 21.258 1.00 42.53 83 SER A N 1
ATOM 697 C CA . SER A 1 83 ? 1.122 -10.521 20.050 1.00 42.53 83 SER A CA 1
ATOM 698 C C . SER A 1 83 ? 0.673 -11.799 19.342 1.00 42.53 83 SER A C 1
ATOM 700 O O . SER A 1 83 ? 1.501 -12.611 18.929 1.00 42.53 83 SER A O 1
ATOM 702 N N . THR A 1 84 ? -0.637 -12.024 19.219 1.00 41.69 84 THR A N 1
ATOM 703 C CA . THR A 1 84 ? -1.123 -12.989 18.232 1.00 41.69 84 THR A CA 1
ATOM 704 C C . THR A 1 84 ? -0.836 -12.400 16.859 1.00 41.69 84 THR A C 1
ATOM 706 O O . THR A 1 84 ? -1.519 -11.472 16.427 1.00 41.69 84 THR A O 1
ATOM 709 N N . THR A 1 85 ? 0.203 -12.914 16.205 1.00 43.78 85 THR A N 1
ATOM 710 C CA . THR A 1 85 ? 0.529 -12.658 14.802 1.00 43.78 85 THR A CA 1
ATOM 711 C C . THR A 1 85 ? -0.671 -13.070 13.961 1.00 43.78 85 THR A C 1
ATOM 713 O O . THR A 1 85 ? -0.849 -14.241 13.629 1.00 43.78 85 THR A O 1
ATOM 716 N N . SER A 1 86 ? -1.570 -12.125 13.702 1.00 46.88 86 SER A N 1
ATOM 717 C CA . SER A 1 86 ? -2.675 -12.339 12.781 1.00 46.88 86 SER A CA 1
ATOM 718 C C . SER A 1 86 ? -2.084 -12.628 11.411 1.00 46.88 86 SER A C 1
ATOM 720 O O . SER A 1 86 ? -1.257 -11.851 10.945 1.00 46.88 86 SER A O 1
ATOM 722 N N . SER A 1 87 ? -2.519 -13.707 10.770 1.00 50.69 87 SER A N 1
ATOM 723 C CA . SER A 1 87 ? -2.199 -13.981 9.371 1.00 50.69 87 SER A CA 1
ATOM 724 C C . SER A 1 87 ? -2.440 -12.736 8.507 1.00 50.69 87 SER A C 1
ATOM 726 O O . SER A 1 87 ? -3.557 -12.208 8.469 1.00 50.69 87 SER A O 1
ATOM 728 N N . ASN A 1 88 ? -1.375 -12.282 7.852 1.00 55.00 88 ASN A N 1
ATOM 729 C CA . ASN A 1 88 ? -1.296 -11.072 7.044 1.00 55.00 88 ASN A CA 1
ATOM 730 C C . ASN A 1 88 ? -1.931 -11.297 5.666 1.00 55.00 88 ASN A C 1
ATOM 732 O O . ASN A 1 88 ? -1.238 -11.498 4.670 1.00 55.00 88 ASN A O 1
ATOM 736 N N . VAL A 1 89 ? -3.261 -11.319 5.610 1.00 59.19 89 VAL A N 1
ATOM 737 C CA . VAL A 1 89 ? -3.978 -11.355 4.331 1.00 59.19 89 VAL A CA 1
ATOM 738 C C . VAL A 1 89 ? -4.412 -9.937 3.998 1.00 59.19 89 VAL A C 1
ATOM 740 O O . VAL A 1 89 ? -4.994 -9.254 4.838 1.00 59.19 89 VAL A O 1
ATOM 743 N N . GLU A 1 90 ? -4.108 -9.504 2.780 1.00 66.25 90 GLU A N 1
ATOM 744 C CA . GLU A 1 90 ? -4.595 -8.241 2.237 1.00 66.25 90 GLU A CA 1
ATOM 745 C C . GLU A 1 90 ? -6.119 -8.274 2.163 1.00 66.25 90 GLU A C 1
ATOM 747 O O . GLU A 1 90 ? -6.708 -9.280 1.760 1.00 66.25 90 GLU A O 1
ATOM 752 N N . TRP A 1 91 ? -6.766 -7.181 2.552 1.00 71.56 91 TRP A N 1
ATOM 753 C CA . TRP A 1 91 ? -8.220 -7.104 2.544 1.00 71.56 91 TRP A CA 1
ATOM 754 C C . TRP A 1 91 ? -8.684 -6.449 1.254 1.00 71.56 91 TRP A C 1
ATOM 756 O O . TRP A 1 91 ? -8.423 -5.269 1.012 1.00 71.56 91 TRP A O 1
ATOM 766 N N . SER A 1 92 ? -9.413 -7.212 0.443 1.00 73.88 92 SER A N 1
ATOM 767 C CA . SER A 1 92 ? -10.342 -6.617 -0.508 1.00 73.88 92 SER A CA 1
ATOM 768 C C . SER A 1 92 ? -11.402 -5.874 0.300 1.00 73.88 92 SER A C 1
ATOM 770 O O . SER A 1 92 ? -11.878 -6.361 1.332 1.00 73.88 92 SER A O 1
ATOM 772 N N . THR A 1 93 ? -11.766 -4.688 -0.144 1.00 85.19 93 THR A N 1
ATOM 773 C CA . THR A 1 93 ? -12.875 -3.942 0.447 1.00 85.19 93 THR A CA 1
ATOM 774 C C . THR A 1 93 ? -14.177 -4.278 -0.259 1.00 85.19 93 THR A C 1
ATOM 776 O O . THR A 1 93 ? -14.194 -4.906 -1.320 1.00 85.19 93 THR A O 1
ATOM 779 N N . ILE A 1 94 ? -15.293 -3.871 0.332 1.00 82.00 94 ILE A N 1
ATOM 780 C CA . ILE A 1 94 ? -16.635 -4.185 -0.171 1.00 82.00 94 ILE A CA 1
ATOM 781 C C . ILE A 1 94 ? -16.862 -3.667 -1.590 1.00 82.00 94 ILE A C 1
ATOM 783 O O . ILE A 1 94 ? -17.578 -4.300 -2.371 1.00 82.00 94 ILE A O 1
ATOM 787 N N . SER A 1 95 ? -16.275 -2.520 -1.924 1.00 82.31 95 SER A N 1
ATOM 788 C CA . SER A 1 95 ? -16.373 -1.891 -3.242 1.00 82.31 95 SER A CA 1
ATOM 789 C C . SER A 1 95 ? -15.407 -2.502 -4.263 1.00 82.31 95 SER A C 1
ATOM 791 O O . SER A 1 95 ? -15.434 -2.110 -5.430 1.00 82.31 95 SER A O 1
ATOM 793 N N . GLY A 1 96 ? -14.589 -3.478 -3.853 1.00 80.69 96 GLY A N 1
ATOM 794 C CA . GLY A 1 96 ? -13.544 -4.088 -4.674 1.00 80.69 96 GLY A CA 1
ATOM 795 C C . GLY A 1 96 ? -12.256 -3.265 -4.735 1.00 80.69 96 GLY A C 1
ATOM 796 O O . GLY A 1 96 ? -11.453 -3.468 -5.640 1.00 80.69 96 GLY A O 1
ATOM 797 N N . GLU A 1 97 ? -12.070 -2.321 -3.812 1.00 86.75 97 GLU A N 1
ATOM 798 C CA . GLU A 1 97 ? -10.832 -1.546 -3.670 1.00 86.75 97 GLU A CA 1
ATOM 799 C C . GLU A 1 97 ? -9.876 -2.231 -2.687 1.00 86.75 97 GLU A C 1
ATOM 801 O O . GLU A 1 97 ? -10.248 -3.204 -2.024 1.00 86.75 97 GLU A O 1
ATOM 806 N N . HIS A 1 98 ? -8.657 -1.711 -2.563 1.00 87.25 98 HIS A N 1
ATOM 807 C CA . HIS A 1 98 ? -7.635 -2.273 -1.683 1.00 87.25 98 HIS A CA 1
ATOM 808 C C . HIS A 1 98 ? -7.357 -1.331 -0.524 1.00 87.25 98 HIS A C 1
ATOM 810 O O . HIS A 1 98 ? -7.180 -0.125 -0.728 1.00 87.25 98 HIS A O 1
ATOM 816 N N . CYS A 1 99 ? -7.301 -1.900 0.679 1.00 89.94 99 CYS A N 1
ATOM 817 C CA . CYS A 1 99 ? -6.827 -1.173 1.844 1.00 89.94 99 CYS A CA 1
ATOM 818 C C . CYS A 1 99 ? -5.375 -0.716 1.633 1.00 89.94 99 CYS A C 1
ATOM 820 O O . CYS A 1 99 ? -4.576 -1.444 1.047 1.00 89.94 99 CYS A O 1
ATOM 822 N N . ILE A 1 100 ? -5.025 0.463 2.145 1.00 89.88 100 ILE A N 1
ATOM 823 C CA . ILE A 1 100 ? -3.631 0.936 2.256 1.00 89.88 100 ILE A CA 1
ATOM 824 C C . ILE A 1 100 ? -3.098 0.820 3.694 1.00 89.88 100 ILE A C 1
ATOM 826 O O . ILE A 1 100 ? -1.898 0.939 3.934 1.00 89.88 100 ILE A O 1
ATOM 830 N N . ASP A 1 101 ? -3.979 0.546 4.658 1.00 89.31 101 ASP A N 1
ATOM 831 C CA . ASP A 1 101 ? -3.660 0.300 6.061 1.00 89.31 101 ASP A CA 1
ATOM 832 C C . ASP A 1 101 ? -4.357 -0.957 6.602 1.00 89.31 101 ASP A C 1
ATOM 834 O O . ASP A 1 101 ? -5.148 -1.623 5.927 1.00 89.31 101 ASP A O 1
ATOM 838 N N . ARG A 1 102 ? -4.005 -1.338 7.833 1.00 88.75 102 ARG A N 1
ATOM 839 C CA . ARG A 1 102 ? -4.583 -2.509 8.485 1.00 88.75 102 ARG A CA 1
ATOM 840 C C . ARG A 1 102 ? -6.084 -2.342 8.682 1.00 88.75 102 ARG A C 1
ATOM 842 O O . ARG A 1 102 ? -6.528 -1.364 9.280 1.00 88.75 102 ARG A O 1
ATOM 849 N N . CYS A 1 103 ? -6.848 -3.357 8.285 1.00 88.31 103 CYS A N 1
ATOM 850 C CA . CYS A 1 103 ? -8.269 -3.411 8.587 1.00 88.31 103 CYS A CA 1
ATOM 851 C C . CYS A 1 103 ? -8.492 -3.430 10.106 1.00 88.31 103 CYS A C 1
ATOM 853 O O . CYS A 1 103 ? -8.148 -4.408 10.782 1.00 88.31 103 CYS A O 1
ATOM 855 N N 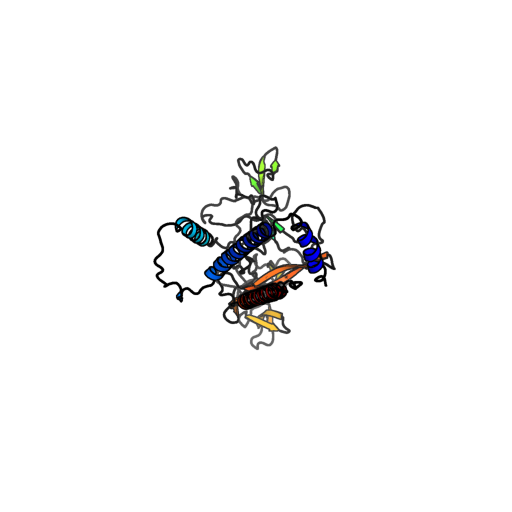. ALA A 1 104 ? -9.049 -2.347 10.648 1.00 88.25 104 ALA A N 1
ATOM 856 C CA . ALA A 1 104 ? -9.131 -2.132 12.085 1.00 88.25 104 ALA A CA 1
ATOM 857 C C . ALA A 1 104 ? -10.521 -1.657 12.506 1.00 88.25 104 ALA A C 1
ATOM 859 O O . ALA A 1 104 ? -11.205 -0.930 11.790 1.00 88.25 104 ALA A O 1
ATOM 860 N N . TYR A 1 105 ? -10.926 -2.076 13.703 1.00 87.12 105 TYR A N 1
ATOM 861 C CA . TYR A 1 105 ? -12.078 -1.494 14.371 1.00 87.12 105 TYR A CA 1
ATOM 862 C C . TYR A 1 105 ? -11.658 -0.130 14.912 1.00 87.12 105 TYR A C 1
ATOM 864 O O . TYR A 1 105 ? -10.669 -0.036 15.649 1.00 87.12 105 TYR A O 1
ATOM 872 N N . ARG A 1 106 ? -12.398 0.920 14.561 1.00 81.44 106 ARG A N 1
ATOM 873 C CA . ARG A 1 106 ? -12.202 2.250 15.134 1.00 81.44 106 ARG A CA 1
ATOM 874 C C . ARG A 1 106 ? -13.472 2.604 15.888 1.00 81.44 106 ARG A C 1
ATOM 876 O O . ARG A 1 106 ? -14.528 2.708 15.291 1.00 81.44 106 ARG A O 1
ATOM 883 N N . GLY A 1 107 ? -13.367 2.751 17.208 1.00 75.25 107 GLY A N 1
ATOM 884 C CA . GLY A 1 107 ? -14.501 3.064 18.085 1.00 75.25 107 GLY A CA 1
ATOM 885 C C . GLY A 1 107 ? -14.973 4.515 17.964 1.00 75.25 107 GLY A C 1
ATOM 886 O O . GLY A 1 107 ? -15.081 5.207 18.973 1.00 75.25 107 GLY A O 1
ATOM 887 N N . ASP A 1 108 ? -15.205 4.993 16.743 1.00 72.69 108 ASP A N 1
ATOM 888 C CA . ASP A 1 108 ? -15.662 6.348 16.415 1.00 72.69 108 ASP A CA 1
ATOM 889 C C . ASP A 1 108 ? -17.198 6.489 16.437 1.00 72.69 108 ASP A C 1
ATOM 891 O O . ASP A 1 108 ? -17.753 7.475 15.955 1.00 72.69 108 ASP A O 1
ATOM 895 N N . GLY A 1 109 ? -17.880 5.537 17.083 1.00 71.94 109 GLY A N 1
ATOM 896 C CA . GLY A 1 109 ? -19.340 5.464 17.168 1.00 71.94 109 GLY A CA 1
ATOM 897 C C . GLY A 1 109 ? -19.964 4.526 16.140 1.00 71.94 109 GLY A C 1
ATOM 898 O O . GLY A 1 109 ? -21.178 4.362 16.143 1.00 71.94 109 GLY A O 1
ATOM 899 N N . ASN A 1 110 ? -19.134 3.904 15.308 1.00 68.88 110 ASN A N 1
ATOM 900 C CA . ASN A 1 110 ? -19.523 2.924 14.318 1.00 68.88 110 ASN A CA 1
ATOM 901 C C . ASN A 1 110 ? -19.025 1.531 14.723 1.00 68.88 110 ASN A C 1
ATOM 903 O O . ASN A 1 110 ? -17.825 1.325 14.915 1.00 68.88 110 ASN A O 1
ATOM 907 N N . ASP A 1 111 ? -19.926 0.557 14.824 1.00 83.38 111 ASP A N 1
ATOM 908 C CA . ASP A 1 111 ? -19.590 -0.817 15.208 1.00 83.38 111 ASP A CA 1
ATOM 909 C C . ASP A 1 111 ? -19.154 -1.644 13.984 1.00 83.38 111 ASP A C 1
ATOM 911 O O . ASP A 1 111 ? -19.734 -2.685 13.670 1.00 83.38 111 ASP A O 1
ATOM 915 N N . PHE A 1 112 ? -18.127 -1.182 13.257 1.00 85.88 112 PHE A N 1
ATOM 916 C CA . PHE A 1 112 ? -17.596 -1.881 12.082 1.00 85.88 112 PHE A CA 1
ATOM 917 C C . PHE A 1 112 ? -16.087 -1.695 11.849 1.00 85.88 112 PHE A C 1
ATOM 919 O O . PHE A 1 112 ? -15.440 -0.775 12.348 1.00 85.88 112 PHE A O 1
ATOM 926 N N . TYR A 1 113 ? -15.511 -2.621 11.085 1.00 87.94 113 TYR A N 1
ATOM 927 C CA . TYR A 1 113 ? -14.124 -2.625 10.639 1.00 87.94 113 TYR A CA 1
ATOM 928 C C . TYR A 1 113 ? -13.979 -1.882 9.316 1.00 87.94 113 TYR A C 1
ATOM 930 O O . TYR A 1 113 ? -14.705 -2.153 8.362 1.00 87.94 113 TYR A O 1
ATOM 938 N N . TRP A 1 114 ? -13.003 -0.986 9.231 1.00 89.94 114 TRP A N 1
ATOM 939 C CA . TRP A 1 114 ? -12.744 -0.226 8.014 1.00 89.94 114 TRP A CA 1
ATOM 940 C C . TRP A 1 114 ? -11.257 0.073 7.833 1.00 89.94 114 TRP A C 1
ATOM 942 O O . TRP A 1 114 ? -10.444 -0.106 8.746 1.00 89.94 114 TRP A O 1
ATOM 952 N N . CYS A 1 115 ? -10.902 0.477 6.619 1.00 90.69 115 CYS A N 1
ATOM 953 C CA . CYS A 1 115 ? -9.550 0.855 6.229 1.00 90.69 115 CYS A CA 1
ATOM 954 C C . CYS A 1 115 ? -9.601 2.035 5.253 1.00 90.69 115 CYS A C 1
ATOM 956 O O . CYS A 1 115 ? -10.623 2.278 4.602 1.00 90.69 115 CYS A O 1
ATOM 958 N N . TYR A 1 116 ? -8.501 2.772 5.135 1.00 90.44 116 TYR A N 1
ATOM 959 C CA . TYR A 1 116 ? -8.340 3.707 4.026 1.00 90.44 116 TYR A CA 1
ATOM 960 C C . TYR A 1 116 ? -8.057 2.929 2.746 1.00 90.44 116 TYR A C 1
ATOM 962 O O . TYR A 1 116 ? -7.405 1.888 2.778 1.00 90.44 116 TYR A O 1
ATOM 970 N N . VAL A 1 117 ? -8.527 3.445 1.615 1.00 90.38 117 VAL A N 1
ATOM 971 C CA . VAL A 1 117 ? -8.412 2.772 0.316 1.00 90.38 117 VAL A CA 1
ATOM 972 C C . VAL A 1 117 ? -7.781 3.672 -0.735 1.00 90.38 117 VAL A C 1
ATOM 974 O O . VAL A 1 117 ? -7.788 4.903 -0.630 1.00 90.38 117 VAL A O 1
ATOM 977 N N . THR A 1 118 ? -7.234 3.035 -1.766 1.00 85.12 118 THR A N 1
ATOM 978 C CA . THR A 1 118 ? -6.741 3.698 -2.975 1.00 85.12 118 THR A CA 1
ATOM 979 C C . THR A 1 118 ? -7.765 3.587 -4.108 1.00 85.12 118 THR A C 1
ATOM 981 O O . THR A 1 118 ? -8.408 2.552 -4.287 1.00 85.12 118 THR A O 1
ATOM 984 N N . ASP A 1 119 ? -7.933 4.656 -4.891 1.00 75.31 119 ASP A N 1
ATOM 985 C CA . ASP A 1 119 ? -8.719 4.596 -6.124 1.00 75.31 119 ASP A CA 1
ATOM 986 C C . ASP A 1 119 ? -7.833 4.087 -7.261 1.00 75.31 119 ASP A C 1
ATOM 988 O O . ASP A 1 119 ? -7.089 4.844 -7.885 1.00 75.31 119 ASP A O 1
ATOM 992 N N . LEU A 1 120 ? -7.929 2.791 -7.547 1.00 70.25 120 LEU A N 1
ATOM 993 C CA . LEU A 1 120 ? -7.205 2.176 -8.659 1.00 70.25 120 LEU A CA 1
ATOM 994 C C . LEU A 1 120 ? -7.597 2.768 -10.021 1.00 70.25 120 LEU A C 1
ATOM 996 O O . LEU A 1 120 ? -6.830 2.720 -10.985 1.00 70.25 120 LEU A O 1
ATOM 1000 N N . SER A 1 121 ? -8.814 3.311 -10.128 1.00 60.31 121 SER A N 1
ATOM 1001 C CA . SER A 1 121 ? -9.409 3.605 -11.420 1.00 60.31 121 SER A CA 1
ATOM 1002 C C . SER A 1 121 ? -8.895 4.907 -12.025 1.00 60.31 121 SER A C 1
ATOM 1004 O O . SER A 1 121 ? -8.677 4.919 -13.236 1.00 60.31 121 SER A O 1
ATOM 1006 N N . GLN A 1 122 ? -8.645 5.979 -11.254 1.00 53.69 122 GLN A N 1
ATOM 1007 C CA . GLN A 1 122 ? -8.105 7.251 -11.768 1.00 53.69 122 GLN A CA 1
ATOM 1008 C C . GLN A 1 122 ? -7.429 8.099 -10.671 1.00 53.69 122 GLN A C 1
ATOM 1010 O O . GLN A 1 122 ? -7.943 8.196 -9.564 1.00 53.69 122 GLN A O 1
ATOM 1015 N N . ASN A 1 123 ? -6.379 8.853 -11.049 1.00 46.06 123 ASN A N 1
ATOM 1016 C CA . ASN A 1 123 ? -5.789 10.011 -10.335 1.00 46.06 123 ASN A CA 1
ATOM 1017 C C . ASN A 1 123 ? -6.787 11.180 -10.134 1.00 46.06 123 ASN A C 1
ATOM 1019 O O . ASN A 1 123 ? -6.440 12.359 -10.262 1.00 46.06 123 ASN A O 1
ATOM 1023 N N . ARG A 1 124 ? -8.073 10.901 -9.914 1.00 47.25 124 ARG A N 1
ATOM 1024 C CA . ARG A 1 124 ? -9.055 11.945 -9.665 1.00 47.25 124 ARG A CA 1
ATOM 1025 C C . ARG A 1 124 ? -8.885 12.430 -8.239 1.00 47.25 124 ARG A C 1
ATOM 1027 O O . ARG A 1 124 ? -9.034 11.673 -7.290 1.00 47.25 124 ARG A O 1
ATOM 1034 N N . LEU A 1 125 ? -8.616 13.730 -8.136 1.00 50.22 125 LEU A N 1
ATOM 1035 C CA . LEU A 1 125 ? -8.836 14.535 -6.945 1.00 50.22 125 LEU A CA 1
ATOM 1036 C C . LEU A 1 125 ? -10.135 14.093 -6.260 1.00 50.22 125 LEU A C 1
ATOM 1038 O O . LEU A 1 125 ? -11.225 14.366 -6.775 1.00 50.22 125 LEU A O 1
ATOM 1042 N N . ALA A 1 126 ? -10.023 13.432 -5.109 1.00 49.28 126 ALA A N 1
ATOM 1043 C CA . ALA A 1 126 ? -11.154 13.253 -4.219 1.00 49.28 126 ALA A CA 1
ATOM 1044 C C . ALA A 1 126 ? -11.540 14.653 -3.726 1.00 49.28 126 ALA A C 1
ATOM 1046 O O . ALA A 1 126 ? -10.893 15.239 -2.859 1.00 49.28 126 ALA A O 1
ATOM 1047 N N . SER A 1 127 ? -12.541 15.255 -4.368 1.00 44.75 127 SER A N 1
ATOM 1048 C CA . SER A 1 127 ? -13.133 16.490 -3.868 1.00 44.75 127 SER A CA 1
ATOM 1049 C C . SER A 1 127 ? -13.907 16.108 -2.618 1.00 44.75 127 SER A C 1
ATOM 1051 O O . SER A 1 127 ? -14.868 15.349 -2.727 1.00 44.75 127 SER A O 1
ATOM 1053 N N . ALA A 1 128 ? -13.465 16.585 -1.453 1.00 44.31 128 ALA A N 1
ATOM 1054 C CA . ALA A 1 128 ? -14.116 16.312 -0.177 1.00 44.31 128 ALA A CA 1
ATOM 1055 C C . ALA A 1 128 ? -15.605 16.686 -0.269 1.00 44.31 128 ALA A C 1
ATOM 1057 O O . ALA A 1 128 ? -15.967 17.868 -0.300 1.00 44.31 128 ALA A O 1
ATOM 1058 N N . LEU A 1 129 ? -16.474 15.680 -0.372 1.00 40.00 129 LEU A N 1
ATOM 1059 C CA . LEU A 1 129 ? -17.913 15.881 -0.331 1.00 40.00 129 LEU A CA 1
ATOM 1060 C C . LEU A 1 129 ? -18.272 16.066 1.143 1.00 40.00 129 LEU A C 1
ATOM 1062 O O . LEU A 1 129 ? -18.118 15.149 1.930 1.00 40.00 129 LEU A O 1
ATOM 1066 N N . LYS A 1 130 ? -18.690 17.275 1.521 1.00 38.03 130 LYS A N 1
ATOM 1067 C CA . LYS A 1 130 ? -19.106 17.606 2.890 1.00 38.03 130 LYS A CA 1
ATOM 1068 C C . LYS A 1 130 ? -20.492 17.004 3.156 1.00 38.03 130 LYS A C 1
ATOM 1070 O O . LYS A 1 130 ? -21.488 17.630 2.787 1.00 38.03 130 LYS A O 1
ATOM 1075 N N . VAL A 1 131 ? -20.584 15.848 3.807 1.00 38.41 131 VAL A N 1
ATOM 1076 C CA . VAL A 1 131 ? -21.852 15.291 4.305 1.00 38.41 131 VAL A CA 1
ATOM 1077 C C . VAL A 1 131 ? -21.646 14.819 5.747 1.00 38.41 131 VAL A C 1
ATOM 1079 O O . VAL A 1 131 ? -21.218 13.719 6.029 1.00 38.41 131 VAL A O 1
ATOM 1082 N N . GLY A 1 132 ? -21.936 15.701 6.703 1.00 37.19 132 GLY A N 1
ATOM 1083 C CA . GLY A 1 132 ? -21.475 15.552 8.084 1.00 37.19 132 GLY A CA 1
ATOM 1084 C C . GLY A 1 132 ? -21.776 14.217 8.784 1.00 37.19 132 GLY A C 1
ATOM 1085 O O . GLY A 1 132 ? -22.922 13.784 8.837 1.00 37.19 132 GLY A O 1
ATOM 1086 N N . GLY A 1 133 ? -20.750 13.691 9.464 1.00 45.56 133 GLY A N 1
ATOM 1087 C CA . GLY A 1 133 ? -20.894 12.794 10.613 1.00 45.56 133 GLY A CA 1
ATOM 1088 C C . GLY A 1 133 ? -19.743 11.802 10.816 1.00 45.56 133 GLY A C 1
ATOM 1089 O O . GLY A 1 133 ? -19.791 10.704 10.290 1.00 45.56 133 GLY A O 1
ATOM 1090 N N . LEU A 1 134 ? -18.772 12.167 11.665 1.00 53.50 134 LEU A N 1
ATOM 1091 C CA . LEU A 1 134 ? -17.820 11.301 12.400 1.00 53.50 134 LEU A CA 1
ATOM 1092 C C . LEU A 1 134 ? -16.643 10.619 11.676 1.00 53.50 134 LEU A C 1
ATOM 1094 O O . LEU A 1 134 ? -15.635 10.401 12.344 1.00 53.50 134 LEU A O 1
ATOM 1098 N N . ILE A 1 135 ? -16.672 10.386 10.365 1.00 59.81 135 ILE A N 1
ATOM 1099 C CA . ILE A 1 135 ? -15.495 9.869 9.634 1.00 59.81 135 ILE A CA 1
ATOM 1100 C C . ILE A 1 135 ? -14.788 11.024 8.918 1.00 59.81 135 ILE A C 1
ATOM 1102 O O . ILE A 1 135 ? -15.433 11.978 8.479 1.00 59.81 135 ILE A O 1
ATOM 1106 N N . ASP A 1 136 ? -13.455 10.983 8.829 1.00 63.25 136 ASP A N 1
ATOM 1107 C CA . ASP A 1 136 ? -12.697 11.971 8.064 1.00 63.25 136 ASP A CA 1
ATOM 1108 C C . ASP A 1 136 ? -12.950 11.794 6.558 1.00 63.25 136 ASP A C 1
ATOM 1110 O O . ASP A 1 136 ? -12.163 11.179 5.843 1.00 63.25 136 ASP A O 1
ATOM 1114 N N . GLU A 1 137 ? -14.064 12.347 6.071 1.00 65.94 137 GLU A N 1
ATOM 1115 C CA . GLU A 1 137 ? -14.500 12.297 4.665 1.00 65.94 137 GLU A CA 1
ATOM 1116 C C . GLU A 1 137 ? -13.496 12.924 3.684 1.00 65.94 137 GLU A C 1
ATOM 1118 O O . GLU A 1 137 ? -13.697 12.892 2.469 1.00 65.94 137 GLU A O 1
ATOM 1123 N N . ARG A 1 138 ? -12.411 13.529 4.186 1.00 74.94 138 ARG A N 1
ATOM 1124 C CA . ARG A 1 138 ? -11.302 14.002 3.351 1.00 74.94 138 ARG A CA 1
ATOM 1125 C C . ARG A 1 138 ? -10.544 12.845 2.710 1.00 74.94 138 ARG A C 1
ATOM 1127 O O . ARG A 1 138 ? -9.894 13.060 1.689 1.00 74.94 138 ARG A O 1
ATOM 1134 N N . PHE A 1 139 ? -10.620 11.654 3.298 1.00 82.31 139 PHE A N 1
ATOM 1135 C CA . PHE A 1 139 ? -9.933 10.465 2.823 1.00 82.31 139 PHE A CA 1
ATOM 1136 C C . PHE A 1 139 ? -10.924 9.412 2.364 1.00 82.31 139 PHE A C 1
ATOM 1138 O O . PHE A 1 139 ? -11.993 9.223 2.945 1.00 82.31 139 PHE A O 1
ATOM 1145 N N . LYS A 1 140 ? -10.539 8.699 1.311 1.00 85.25 140 LYS A N 1
ATOM 1146 C CA . LYS A 1 140 ? -11.316 7.573 0.821 1.00 85.25 140 LYS A CA 1
ATOM 1147 C C . LYS A 1 140 ? -11.115 6.391 1.765 1.00 85.25 140 LYS A C 1
ATOM 1149 O O . LYS A 1 140 ? -9.981 6.008 2.053 1.00 85.25 140 LYS A O 1
ATOM 1154 N N . TRP A 1 141 ? -12.213 5.825 2.236 1.00 88.94 141 TRP A N 1
ATOM 1155 C CA . TRP A 1 141 ? -12.239 4.651 3.097 1.00 88.94 141 TRP A CA 1
ATOM 1156 C C . TRP A 1 141 ? -13.312 3.690 2.595 1.00 88.94 141 TRP A C 1
ATOM 1158 O O . TRP A 1 141 ? -14.238 4.095 1.887 1.00 88.94 141 TRP A O 1
ATOM 1168 N N . ASP A 1 142 ? -13.182 2.423 2.958 1.00 89.00 142 ASP A N 1
ATOM 1169 C CA . ASP A 1 142 ? -14.213 1.418 2.728 1.00 89.00 142 ASP A CA 1
ATOM 1170 C C . ASP A 1 142 ? -14.186 0.403 3.875 1.00 89.00 142 ASP A C 1
ATOM 1172 O O . ASP A 1 142 ? -13.212 0.328 4.637 1.00 89.00 142 ASP A O 1
ATOM 1176 N N . TYR A 1 143 ? -15.260 -0.365 4.031 1.00 89.31 143 TYR A N 1
ATOM 1177 C CA . TYR A 1 143 ? -15.257 -1.418 5.029 1.00 89.31 143 TYR A CA 1
ATOM 1178 C C . TYR A 1 143 ? -14.477 -2.634 4.547 1.00 89.31 143 TYR A C 1
ATOM 1180 O O . TYR A 1 143 ? -14.398 -2.967 3.359 1.00 89.31 143 TYR A O 1
ATOM 1188 N N . CYS A 1 144 ? -13.903 -3.311 5.526 1.00 88.50 144 CYS A N 1
ATOM 1189 C CA . CYS A 1 144 ? -13.011 -4.431 5.332 1.00 88.50 144 CYS A CA 1
ATOM 1190 C C . CYS A 1 144 ? -13.324 -5.496 6.382 1.00 88.50 144 CYS A C 1
ATOM 1192 O O . CYS A 1 144 ? -13.927 -5.227 7.419 1.00 88.50 144 CYS A O 1
ATOM 1194 N N . VAL A 1 145 ? -12.915 -6.731 6.115 1.00 83.88 145 VAL A N 1
ATOM 1195 C CA . VAL A 1 145 ? -13.192 -7.865 6.999 1.00 83.88 145 VAL A CA 1
ATOM 1196 C C . VAL A 1 145 ? -11.858 -8.427 7.470 1.00 83.88 145 VAL A C 1
ATOM 1198 O O . VAL A 1 145 ? -11.159 -9.050 6.672 1.00 83.88 145 VAL A O 1
ATOM 1201 N N . PRO A 1 146 ? -11.461 -8.239 8.742 1.00 73.88 146 PRO A N 1
ATOM 1202 C CA . PRO A 1 146 ? -10.135 -8.646 9.165 1.00 73.88 146 PRO A CA 1
ATOM 1203 C C . PRO A 1 146 ? -10.012 -10.169 9.142 1.00 73.88 146 PRO A C 1
ATOM 1205 O O . PRO A 1 146 ? -10.793 -10.899 9.753 1.00 73.88 146 PRO A O 1
ATOM 1208 N N . THR A 1 147 ? -8.966 -10.660 8.505 1.00 65.25 147 THR A N 1
ATOM 1209 C CA . THR A 1 147 ? -8.646 -12.082 8.339 1.00 65.25 147 THR A CA 1
ATOM 1210 C C . THR A 1 147 ? -7.850 -12.603 9.530 1.00 65.25 147 THR A C 1
ATOM 1212 O O . THR A 1 147 ? -6.700 -13.016 9.405 1.00 65.25 147 THR A O 1
ATOM 1215 N N . THR A 1 148 ? -8.423 -12.558 10.727 1.00 59.00 148 THR A N 1
ATOM 1216 C CA . THR A 1 148 ? -7.779 -13.153 11.904 1.00 59.00 148 THR A CA 1
ATOM 1217 C C . THR A 1 148 ? -8.254 -14.597 12.054 1.00 59.00 148 THR A C 1
ATOM 1219 O O . THR A 1 148 ? -9.435 -14.808 12.313 1.00 59.00 148 THR A O 1
ATOM 1222 N N . ASN A 1 149 ? -7.343 -15.568 11.943 1.00 50.78 149 ASN A N 1
ATOM 1223 C CA . ASN A 1 149 ? -7.515 -16.950 12.427 1.00 50.78 149 ASN A CA 1
ATOM 1224 C C . ASN A 1 149 ? -8.654 -17.781 11.811 1.00 50.78 149 ASN A C 1
ATOM 1226 O O . ASN A 1 149 ? -9.182 -18.667 12.477 1.00 50.78 149 ASN A O 1
ATOM 1230 N N . MET A 1 150 ? -9.040 -17.531 10.563 1.00 51.84 150 MET A N 1
ATOM 1231 C CA . MET A 1 150 ? -9.999 -18.417 9.894 1.00 51.84 150 MET A CA 1
ATOM 1232 C C . MET A 1 150 ? -9.242 -19.534 9.197 1.00 51.84 150 MET A C 1
ATOM 1234 O O . MET A 1 150 ? -8.392 -19.249 8.341 1.00 51.84 150 MET A O 1
ATOM 1238 N N . ASP A 1 151 ? -9.564 -20.764 9.599 1.00 56.62 151 ASP A N 1
ATOM 1239 C CA . ASP A 1 151 ? -9.066 -22.009 9.024 1.00 56.62 151 ASP A CA 1
ATOM 1240 C C . ASP A 1 151 ? -9.090 -21.928 7.494 1.00 56.62 151 ASP A C 1
ATOM 1242 O O . ASP A 1 151 ? -10.044 -21.413 6.903 1.00 56.62 151 ASP A O 1
ATOM 1246 N N . LYS A 1 152 ? -8.021 -22.394 6.837 1.00 59.28 152 LYS A N 1
ATOM 1247 C CA . LYS A 1 152 ? -7.916 -22.347 5.364 1.00 59.28 152 LYS A CA 1
ATOM 1248 C C . LYS A 1 152 ? -9.024 -23.155 4.672 1.00 59.28 152 LYS A C 1
ATOM 1250 O O . LYS A 1 152 ? -9.274 -22.928 3.492 1.00 59.28 152 LYS A O 1
ATOM 1255 N N . ASP A 1 153 ? -9.704 -24.022 5.419 1.00 62.47 153 ASP A N 1
ATOM 1256 C CA . ASP A 1 153 ? -10.683 -24.977 4.908 1.00 62.47 153 ASP A CA 1
ATOM 1257 C C . ASP A 1 153 ? -12.148 -24.537 5.100 1.00 62.47 153 ASP A C 1
ATOM 1259 O O . ASP A 1 153 ? -13.049 -25.159 4.534 1.00 62.47 153 ASP A O 1
ATOM 1263 N N . THR A 1 154 ? -12.418 -23.448 5.834 1.00 63.25 154 THR A N 1
ATOM 1264 C CA . THR A 1 154 ? -13.786 -22.945 6.052 1.00 63.25 154 THR A CA 1
ATOM 1265 C C . THR A 1 154 ? -14.051 -21.720 5.178 1.00 63.25 154 THR A C 1
ATOM 1267 O O . THR A 1 154 ? -13.541 -20.628 5.421 1.00 63.25 154 THR A O 1
ATOM 1270 N N . VAL A 1 155 ? -14.881 -21.893 4.144 1.00 63.28 155 VAL A N 1
ATOM 1271 C CA . VAL A 1 155 ? -15.324 -20.834 3.209 1.00 63.28 155 VAL A CA 1
ATOM 1272 C C . VAL A 1 155 ? -16.415 -19.952 3.841 1.00 63.28 155 VAL A C 1
ATOM 1274 O O . VAL A 1 155 ? -17.327 -19.485 3.161 1.00 63.28 155 VAL A O 1
ATOM 1277 N N . SER A 1 156 ? -16.390 -19.753 5.159 1.00 70.31 156 SER A N 1
ATOM 1278 C CA . SER A 1 156 ? -17.330 -18.836 5.787 1.00 70.31 156 SER A CA 1
ATOM 1279 C C . SER A 1 156 ? -16.878 -17.399 5.549 1.00 70.31 156 SER A C 1
ATOM 1281 O O . SER A 1 156 ? -15.759 -16.996 5.869 1.00 70.31 156 SER A O 1
ATOM 1283 N N . ALA A 1 157 ? -17.751 -16.629 4.903 1.00 79.69 157 ALA A N 1
ATOM 1284 C CA . ALA A 1 157 ? -17.587 -15.192 4.796 1.00 79.69 157 ALA A CA 1
ATOM 1285 C C . ALA A 1 157 ? -17.946 -14.543 6.136 1.00 79.69 157 ALA A C 1
ATOM 1287 O O . ALA A 1 157 ? -18.782 -15.054 6.879 1.00 79.69 157 ALA A O 1
ATOM 1288 N N . TYR A 1 158 ? -17.332 -13.405 6.438 1.00 83.31 158 TYR A N 1
ATOM 1289 C CA . TYR A 1 158 ? -17.643 -12.631 7.635 1.00 83.31 158 TYR A CA 1
ATOM 1290 C C . TYR A 1 158 ? -18.058 -11.229 7.230 1.00 83.31 158 TYR A C 1
ATOM 1292 O O . TYR A 1 158 ? -17.614 -10.700 6.209 1.00 83.31 158 TYR A O 1
ATOM 1300 N N . THR A 1 159 ? -18.922 -10.636 8.038 1.00 84.69 159 THR A N 1
ATOM 1301 C CA . THR A 1 159 ? -19.337 -9.254 7.863 1.00 84.69 159 THR A CA 1
ATOM 1302 C C . THR A 1 159 ? -18.247 -8.299 8.341 1.00 84.69 159 THR A C 1
ATOM 1304 O O . THR A 1 159 ? -17.376 -8.656 9.139 1.00 84.69 159 THR A O 1
ATOM 1307 N N . ALA A 1 160 ? -18.317 -7.048 7.888 1.00 83.69 160 ALA A N 1
ATOM 1308 C CA . ALA A 1 160 ? -17.485 -5.975 8.426 1.00 83.69 160 ALA A CA 1
ATOM 1309 C C . ALA A 1 160 ? -17.952 -5.486 9.816 1.00 83.69 160 ALA A C 1
ATOM 1311 O O . ALA A 1 160 ? -17.378 -4.536 10.335 1.00 83.69 160 ALA A O 1
ATOM 1312 N N . LEU A 1 161 ? -18.969 -6.102 10.435 1.00 83.69 161 LEU A N 1
ATOM 1313 C CA . LEU A 1 161 ? -19.472 -5.701 11.755 1.00 83.69 161 LEU A CA 1
ATOM 1314 C C . LEU A 1 161 ? -18.465 -5.965 12.874 1.00 83.69 161 LEU A C 1
ATOM 1316 O O . LEU A 1 161 ? -17.655 -6.893 12.814 1.00 83.69 161 LEU A O 1
ATOM 1320 N N . TYR A 1 162 ? -18.576 -5.169 13.933 1.00 79.94 162 TYR A N 1
ATOM 1321 C CA . TYR A 1 162 ? -17.955 -5.399 15.223 1.00 79.94 162 TYR A CA 1
ATOM 1322 C C . TYR A 1 162 ? -19.032 -5.707 16.286 1.00 79.94 162 TYR A C 1
ATOM 1324 O O . TYR A 1 162 ? -19.956 -4.918 16.458 1.00 79.94 162 TYR A O 1
ATOM 1332 N N . PRO A 1 163 ? -18.929 -6.821 17.034 1.00 83.38 163 PRO A N 1
ATOM 1333 C CA . PRO A 1 163 ? -18.020 -7.939 16.798 1.00 83.38 163 PRO A CA 1
ATOM 1334 C C . PRO A 1 163 ? -18.306 -8.625 15.450 1.00 83.38 163 PRO A C 1
ATOM 1336 O O . PRO A 1 163 ? -19.408 -8.535 14.908 1.00 83.38 163 PRO A O 1
ATOM 1339 N N . LYS A 1 164 ? -17.299 -9.327 14.912 1.00 76.62 164 LYS A N 1
ATOM 1340 C CA . LYS A 1 164 ? -17.423 -10.033 13.626 1.00 76.62 164 LYS A CA 1
ATOM 1341 C C . LYS A 1 164 ? -18.608 -10.984 13.658 1.00 76.62 164 LYS A C 1
ATOM 1343 O O . LYS A 1 164 ? -18.674 -11.847 14.531 1.00 76.62 164 LYS A O 1
ATOM 1348 N N . THR A 1 165 ? -19.496 -10.843 12.682 1.00 85.44 165 THR A N 1
ATOM 1349 C CA . THR A 1 165 ? -20.639 -11.739 12.499 1.00 85.44 165 THR A CA 1
ATOM 1350 C C . THR A 1 165 ? -20.366 -12.637 11.299 1.00 85.44 165 THR A C 1
ATOM 1352 O O . THR A 1 165 ? -19.897 -12.169 10.261 1.00 85.44 165 THR A O 1
ATOM 1355 N N . GLU A 1 166 ? -20.599 -13.936 11.447 1.00 86.56 166 GLU A N 1
ATOM 1356 C CA . GLU A 1 166 ? -20.448 -14.893 10.351 1.00 86.56 166 GLU A CA 1
ATOM 1357 C C . GLU A 1 166 ? -21.620 -14.751 9.376 1.00 86.56 166 GLU A C 1
ATOM 1359 O O . GLU A 1 166 ? -22.777 -14.618 9.778 1.00 86.56 166 GLU A O 1
ATOM 1364 N N . CYS A 1 167 ? -21.317 -14.751 8.083 1.00 88.38 167 CYS A N 1
ATOM 1365 C CA . CYS A 1 167 ? -22.333 -14.766 7.048 1.00 88.38 167 CYS A CA 1
ATOM 1366 C C . CYS A 1 167 ? -22.984 -16.152 6.979 1.00 88.38 167 CYS A C 1
ATOM 1368 O O . CYS A 1 167 ? -22.294 -17.166 6.878 1.00 88.38 167 CYS A O 1
ATOM 1370 N N . THR A 1 168 ? -24.311 -16.206 6.912 1.00 90.75 168 THR A N 1
ATOM 1371 C CA . THR A 1 168 ? -25.060 -17.460 6.696 1.00 90.75 168 THR A CA 1
ATOM 1372 C C . THR A 1 168 ? -25.238 -17.774 5.208 1.00 90.75 168 THR A C 1
ATOM 1374 O O . THR A 1 168 ? -25.746 -18.827 4.826 1.00 90.75 168 THR A O 1
ATOM 1377 N N . SER A 1 169 ? -24.766 -16.878 4.336 1.00 88.62 169 SER A N 1
ATOM 1378 C CA . SER A 1 169 ? -24.690 -17.071 2.888 1.00 88.62 169 SER A CA 1
ATOM 1379 C C . SER A 1 169 ? -23.333 -16.616 2.335 1.00 88.62 169 SER A C 1
ATOM 1381 O O . SER A 1 169 ? -22.657 -15.803 2.966 1.00 88.62 169 SER A O 1
ATOM 1383 N N . PRO A 1 170 ? -22.916 -17.094 1.148 1.00 88.12 170 PRO A N 1
ATOM 1384 C CA . PRO A 1 170 ? -21.726 -16.571 0.485 1.00 88.12 170 PRO A CA 1
ATOM 1385 C C . PRO A 1 170 ? -21.846 -15.065 0.229 1.00 88.12 170 PRO A C 1
ATOM 1387 O O . PRO A 1 170 ? -22.925 -14.597 -0.146 1.00 88.12 170 PRO A O 1
ATOM 1390 N N . CYS A 1 171 ? -20.735 -14.333 0.346 1.00 88.81 171 CYS A N 1
ATOM 1391 C CA . CYS A 1 171 ? -20.660 -12.965 -0.158 1.00 88.81 171 CYS A CA 1
ATOM 1392 C C . CYS A 1 171 ? -21.040 -12.928 -1.632 1.00 88.81 171 CYS A C 1
ATOM 1394 O O . CYS A 1 171 ? -20.546 -13.724 -2.429 1.00 88.81 171 CYS A O 1
ATOM 1396 N N . LYS A 1 172 ? -21.937 -12.013 -1.992 1.00 90.38 172 LYS A N 1
ATOM 1397 C CA . LYS A 1 172 ? -22.332 -11.787 -3.380 1.00 90.38 172 LYS A CA 1
ATOM 1398 C C . LYS A 1 172 ? -22.400 -10.304 -3.660 1.00 90.38 172 LYS A C 1
ATOM 1400 O O . LYS A 1 172 ? -22.757 -9.506 -2.794 1.00 90.38 172 LYS A O 1
ATOM 1405 N N . ARG A 1 173 ? -22.096 -9.932 -4.902 1.00 87.19 173 ARG A N 1
ATOM 1406 C CA . ARG A 1 173 ? -22.297 -8.562 -5.367 1.00 87.19 173 ARG A CA 1
ATOM 1407 C C . ARG A 1 173 ? -23.781 -8.215 -5.295 1.00 87.19 173 ARG A C 1
ATOM 1409 O O . ARG A 1 173 ? -24.616 -8.939 -5.838 1.00 87.19 173 ARG A O 1
ATOM 1416 N N . SER A 1 174 ? -24.092 -7.123 -4.612 1.00 84.69 174 SER A N 1
ATOM 1417 C CA . SER A 1 174 ? -25.449 -6.620 -4.468 1.00 84.69 174 SER A CA 1
ATOM 1418 C C . SER A 1 174 ? -26.007 -6.209 -5.830 1.00 84.69 174 SER A C 1
ATOM 1420 O O . SER A 1 174 ? -25.308 -5.628 -6.659 1.00 84.69 174 SER A O 1
ATOM 1422 N N . SER A 1 175 ? -27.295 -6.459 -6.061 1.00 84.12 175 SER A N 1
ATOM 1423 C CA . SER A 1 175 ? -28.005 -5.920 -7.227 1.00 84.12 175 SER A CA 1
ATOM 1424 C C . SER A 1 175 ? -28.143 -4.394 -7.182 1.00 84.12 175 SER A C 1
ATOM 1426 O O . SER A 1 175 ? -28.446 -3.779 -8.202 1.00 84.12 175 SER A O 1
ATOM 1428 N N . PHE A 1 176 ? -27.927 -3.781 -6.014 1.00 78.12 176 PHE A N 1
ATOM 1429 C CA . PHE A 1 176 ? -28.123 -2.351 -5.772 1.00 78.12 176 PHE A CA 1
ATOM 1430 C C . PHE A 1 176 ? -26.844 -1.513 -5.916 1.00 78.12 176 PHE A C 1
ATOM 1432 O O . PHE A 1 176 ? -26.895 -0.294 -5.766 1.00 78.12 176 PHE A O 1
ATOM 1439 N N . GLY A 1 177 ? -25.692 -2.120 -6.220 1.00 80.62 177 GLY A N 1
ATOM 1440 C CA . GLY A 1 177 ? -24.450 -1.365 -6.372 1.00 80.62 177 GLY A CA 1
ATOM 1441 C C . GLY A 1 177 ? -23.200 -2.228 -6.528 1.00 80.62 177 GLY A C 1
ATOM 1442 O O . GLY A 1 177 ? -23.284 -3.443 -6.673 1.00 80.62 177 GLY A O 1
ATOM 1443 N N . PRO A 1 178 ? -22.004 -1.614 -6.493 1.00 81.06 178 PRO A N 1
ATOM 1444 C CA . PRO A 1 178 ? -20.747 -2.346 -6.627 1.00 81.06 178 PRO A CA 1
ATOM 1445 C C . PRO A 1 178 ? -20.405 -3.192 -5.394 1.00 81.06 178 PRO A C 1
ATOM 1447 O O . PRO A 1 178 ? -19.509 -4.026 -5.495 1.00 81.06 178 PRO A O 1
ATOM 1450 N N . ARG A 1 179 ? -21.112 -2.975 -4.277 1.00 84.94 179 ARG A N 1
ATOM 1451 C CA . ARG A 1 179 ? -20.838 -3.532 -2.953 1.00 84.94 179 ARG A CA 1
ATOM 1452 C C . ARG A 1 179 ? -21.170 -5.016 -2.861 1.00 84.94 179 ARG A C 1
ATOM 1454 O O . ARG A 1 179 ? -22.163 -5.469 -3.429 1.00 84.94 179 ARG A O 1
ATOM 1461 N N . THR A 1 180 ? -20.371 -5.760 -2.110 1.00 87.75 180 THR A N 1
ATOM 1462 C CA . THR A 1 180 ? -20.640 -7.155 -1.748 1.00 87.75 180 THR A CA 1
ATOM 1463 C C . THR A 1 180 ? -21.339 -7.249 -0.391 1.00 87.75 180 THR A C 1
ATOM 1465 O O . THR A 1 180 ? -21.034 -6.519 0.552 1.00 87.75 180 THR A O 1
ATOM 1468 N N . MET A 1 181 ? -22.356 -8.104 -0.311 1.00 91.00 181 MET A N 1
ATOM 1469 C CA . MET A 1 181 ? -23.179 -8.292 0.882 1.00 91.00 181 MET A CA 1
ATOM 1470 C C . MET A 1 181 ? -23.455 -9.778 1.096 1.00 91.00 181 MET A C 1
ATOM 1472 O O . MET A 1 181 ? -23.424 -10.574 0.152 1.00 91.00 181 MET A O 1
ATOM 1476 N N . CYS A 1 182 ? -23.748 -10.140 2.338 1.00 91.50 182 CYS A N 1
ATOM 1477 C CA . CYS A 1 182 ? -24.202 -11.470 2.706 1.00 91.50 182 CYS A CA 1
ATOM 1478 C C . CYS A 1 182 ? -25.416 -11.382 3.635 1.00 91.50 182 CYS A C 1
ATOM 1480 O O . CYS A 1 182 ? -25.579 -10.424 4.394 1.00 91.50 182 CYS A O 1
ATOM 1482 N N . TYR A 1 183 ? -26.262 -12.404 3.557 1.00 91.50 183 TYR A N 1
ATOM 1483 C CA . TYR A 1 183 ? -27.314 -12.666 4.531 1.00 91.50 183 TYR A CA 1
ATOM 1484 C C . TYR A 1 183 ? -26.715 -13.071 5.886 1.00 91.50 183 TYR A C 1
ATOM 1486 O O . TYR A 1 183 ? -25.683 -13.754 5.934 1.00 91.50 183 TYR A O 1
ATOM 1494 N N . ILE A 1 184 ? -27.393 -12.665 6.957 1.00 91.69 184 ILE A N 1
ATOM 1495 C CA . ILE A 1 184 ? -27.111 -13.018 8.352 1.00 91.69 184 ILE A CA 1
ATOM 1496 C C . ILE A 1 184 ? -28.415 -13.480 9.011 1.00 91.69 184 ILE A C 1
ATOM 1498 O O . ILE A 1 184 ? -29.478 -12.994 8.655 1.00 91.69 184 ILE A O 1
ATOM 1502 N N . GLU A 1 185 ? -28.373 -14.466 9.910 1.00 87.12 185 GLU A N 1
ATOM 1503 C CA . GLU A 1 185 ? -29.612 -15.072 10.432 1.00 87.12 185 GLU A CA 1
ATOM 1504 C C . GLU A 1 185 ? -30.327 -14.172 11.441 1.00 87.12 185 GLU A C 1
ATOM 1506 O O . GLU A 1 185 ? -31.513 -13.912 11.269 1.00 87.12 185 GLU A O 1
ATOM 1511 N N . GLU A 1 186 ? -29.622 -13.649 12.446 1.00 79.81 186 GLU A N 1
ATOM 1512 C CA . GLU A 1 186 ? -30.184 -12.755 13.461 1.00 79.81 186 GLU A CA 1
ATOM 1513 C C . GLU A 1 186 ? -29.071 -11.863 14.022 1.00 79.81 186 GLU A C 1
ATOM 1515 O O . GLU A 1 186 ? -27.982 -12.336 14.348 1.00 79.81 186 GLU A O 1
ATOM 1520 N N . THR A 1 187 ? -29.322 -10.559 14.120 1.00 81.00 187 THR A N 1
ATOM 1521 C CA . THR A 1 187 ? -28.394 -9.616 14.747 1.00 81.00 187 THR A CA 1
ATOM 1522 C C . THR A 1 187 ? -29.155 -8.430 15.318 1.00 81.00 187 THR A C 1
ATOM 1524 O O . THR A 1 187 ? -30.070 -7.902 14.688 1.00 81.00 187 THR A O 1
ATOM 1527 N N . ASP A 1 188 ? -28.750 -8.005 16.511 1.00 80.69 188 ASP A N 1
ATOM 1528 C CA . ASP A 1 188 ? -29.262 -6.797 17.161 1.00 80.69 188 ASP A CA 1
ATOM 1529 C C . ASP A 1 188 ? -28.507 -5.536 16.701 1.00 80.69 188 ASP A C 1
ATOM 1531 O O . ASP A 1 188 ? -28.700 -4.453 17.258 1.00 80.69 188 ASP A O 1
ATOM 1535 N N . ASN A 1 189 ? -27.608 -5.658 15.715 1.00 80.50 189 ASN A N 1
ATOM 1536 C CA . ASN A 1 189 ? -26.824 -4.528 15.246 1.00 80.50 189 ASN A CA 1
ATOM 1537 C C . ASN A 1 189 ? -27.716 -3.545 14.451 1.00 80.50 189 ASN A C 1
ATOM 1539 O O . ASN A 1 189 ? -28.334 -3.940 13.457 1.00 80.50 189 ASN A O 1
ATOM 1543 N N . PRO A 1 190 ? -27.790 -2.266 14.865 1.00 80.62 190 PRO A N 1
ATOM 1544 C CA . PRO A 1 190 ? -28.694 -1.286 14.267 1.00 80.62 190 PRO A CA 1
ATOM 1545 C C . PRO A 1 190 ? -28.319 -0.880 12.835 1.00 80.62 190 PRO A C 1
ATOM 1547 O O . PRO A 1 190 ? -29.175 -0.349 12.129 1.00 80.62 190 PRO A O 1
ATOM 1550 N N . ASP A 1 191 ? -27.084 -1.138 12.393 1.00 81.88 191 ASP A N 1
ATOM 1551 C CA . ASP A 1 191 ? -26.594 -0.766 11.059 1.00 81.88 191 ASP A CA 1
ATOM 1552 C C . ASP A 1 191 ? -26.982 -1.784 9.974 1.00 81.88 191 ASP A C 1
ATOM 1554 O O . ASP A 1 191 ? -26.652 -1.627 8.797 1.00 81.88 191 ASP A O 1
ATOM 1558 N N . VAL A 1 192 ? -27.684 -2.849 10.357 1.00 84.94 192 VAL A N 1
ATOM 1559 C CA . VAL A 1 192 ? -28.064 -3.942 9.467 1.00 84.94 192 VAL A CA 1
ATOM 1560 C C . VAL A 1 192 ? -29.228 -3.547 8.573 1.00 84.94 192 VAL A C 1
ATOM 1562 O O . VAL A 1 192 ? -30.300 -3.146 9.034 1.00 84.94 192 VAL A O 1
ATOM 1565 N N . GLU A 1 193 ? -29.030 -3.704 7.263 1.00 83.88 193 GLU A N 1
ATOM 1566 C CA . GLU A 1 193 ? -30.043 -3.362 6.278 1.00 83.88 193 GLU A CA 1
ATOM 1567 C C . GLU A 1 193 ? -31.093 -4.474 6.213 1.00 83.88 193 GLU A C 1
ATOM 1569 O O . GLU A 1 193 ? -30.838 -5.588 5.754 1.00 83.88 193 GLU A O 1
ATOM 1574 N N . ASN A 1 194 ? -32.297 -4.172 6.696 1.00 85.44 194 ASN A N 1
ATOM 1575 C CA . ASN A 1 194 ? -33.424 -5.094 6.651 1.00 85.44 194 ASN A CA 1
ATOM 1576 C C . ASN A 1 194 ? 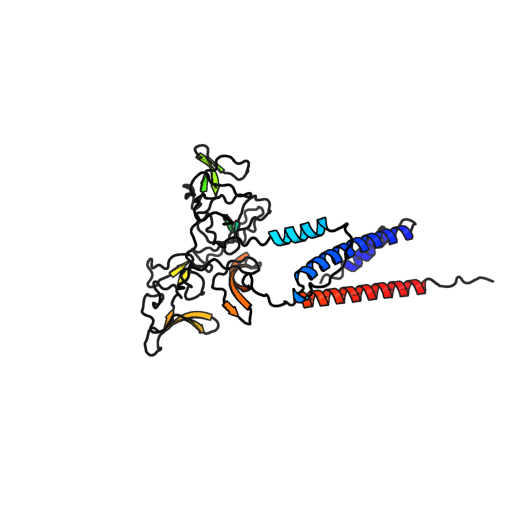-34.172 -4.947 5.323 1.00 85.44 194 ASN A C 1
ATOM 1578 O O . ASN A 1 194 ? -34.949 -4.007 5.132 1.00 85.44 194 ASN A O 1
ATOM 1582 N N . HIS A 1 195 ? -33.975 -5.900 4.413 1.00 82.75 195 HIS A N 1
ATOM 1583 C CA . HIS A 1 195 ? -34.749 -5.975 3.179 1.00 82.75 195 HIS A CA 1
ATOM 1584 C C . HIS A 1 195 ? -36.051 -6.761 3.412 1.00 82.75 195 HIS A C 1
ATOM 1586 O O . HIS A 1 195 ? -35.988 -7.905 3.866 1.00 82.75 195 HIS A O 1
ATOM 1592 N N . PRO A 1 196 ? -37.234 -6.219 3.049 1.00 80.25 196 PRO A N 1
ATOM 1593 C CA . PRO A 1 196 ? -38.528 -6.844 3.354 1.00 80.25 196 PRO A CA 1
ATOM 1594 C C . PRO A 1 196 ? -38.686 -8.281 2.842 1.00 80.25 196 PRO A C 1
ATOM 1596 O O . PRO A 1 196 ? -39.408 -9.071 3.441 1.00 80.25 196 PRO A O 1
ATOM 1599 N N . GLU A 1 197 ? -38.030 -8.611 1.729 1.00 83.19 197 GLU A N 1
ATOM 1600 C CA . GLU A 1 197 ? -38.164 -9.908 1.057 1.00 83.19 197 GLU A CA 1
ATOM 1601 C C . GLU A 1 197 ? -37.027 -10.882 1.386 1.00 83.19 197 GLU A C 1
ATOM 1603 O O . GLU A 1 197 ? -37.205 -12.089 1.262 1.00 83.19 197 GLU A O 1
ATOM 1608 N N . ASN A 1 198 ? -35.870 -10.370 1.821 1.00 82.06 198 ASN A N 1
ATOM 1609 C CA . ASN A 1 198 ? -34.636 -11.153 1.926 1.00 82.06 198 ASN A CA 1
ATOM 1610 C C . ASN A 1 198 ? -34.016 -11.132 3.332 1.00 82.06 198 ASN A C 1
ATOM 1612 O O . ASN A 1 198 ? -32.927 -11.671 3.505 1.00 82.06 198 ASN A O 1
ATOM 1616 N N . GLY A 1 199 ? -34.683 -10.511 4.311 1.00 86.81 199 GLY A N 1
ATOM 1617 C CA . GLY A 1 199 ? -34.219 -10.403 5.694 1.00 86.81 199 GLY A CA 1
ATOM 1618 C C . GLY A 1 199 ? -33.028 -9.450 5.868 1.00 86.81 199 GLY A C 1
ATOM 1619 O O . GLY A 1 199 ? -32.850 -8.548 5.042 1.00 86.81 199 GLY A O 1
ATOM 1620 N N . PRO A 1 200 ? -32.250 -9.594 6.953 1.00 91.00 200 PRO A N 1
ATOM 1621 C CA . PRO A 1 200 ? -31.109 -8.731 7.230 1.00 91.00 200 PRO A CA 1
ATOM 1622 C C . PRO A 1 200 ? -29.901 -9.063 6.346 1.00 91.00 200 PRO A C 1
ATOM 1624 O O . PRO A 1 200 ? -29.479 -10.215 6.231 1.00 91.00 200 PRO A O 1
ATOM 1627 N N . TRP A 1 201 ? -29.321 -8.028 5.741 1.00 89.44 201 TRP A N 1
ATOM 1628 C CA . TRP A 1 201 ? -28.083 -8.103 4.972 1.00 89.44 201 TRP A CA 1
ATOM 1629 C C . TRP A 1 201 ? -27.058 -7.145 5.549 1.00 89.44 201 TRP A C 1
ATOM 1631 O O . TRP A 1 201 ? -27.380 -6.044 5.999 1.00 89.44 201 TRP A O 1
ATOM 1641 N N . PHE A 1 202 ? -25.796 -7.552 5.490 1.00 89.62 202 PHE A N 1
ATOM 1642 C CA . PHE A 1 202 ? -24.700 -6.656 5.807 1.00 89.62 202 PHE A CA 1
ATOM 1643 C C . PHE A 1 202 ? -23.553 -6.816 4.828 1.00 89.62 202 PHE A C 1
ATOM 1645 O O . PHE A 1 202 ? -23.437 -7.812 4.107 1.00 89.62 202 PHE A O 1
ATOM 1652 N N . TYR A 1 203 ? -22.702 -5.801 4.801 1.00 89.62 203 TYR A N 1
ATOM 1653 C CA . TYR A 1 203 ? -21.529 -5.812 3.964 1.00 89.62 203 TYR A CA 1
ATOM 1654 C C . TYR A 1 203 ? -20.518 -6.861 4.406 1.00 89.62 203 TYR A C 1
ATOM 1656 O O . TYR A 1 203 ? -20.241 -7.054 5.592 1.00 89.62 203 TYR A O 1
ATOM 1664 N N . CYS A 1 204 ? -19.936 -7.515 3.418 1.00 87.88 204 CYS A N 1
ATOM 1665 C CA . CYS A 1 204 ? -18.926 -8.532 3.614 1.00 87.88 204 CYS A CA 1
ATOM 1666 C C . CYS A 1 204 ? -17.871 -8.392 2.518 1.00 87.88 204 CYS A C 1
ATOM 1668 O O . CYS A 1 204 ? -18.066 -7.638 1.571 1.00 87.88 204 CYS A O 1
ATOM 1670 N N . SER A 1 205 ? -16.750 -9.090 2.648 1.00 81.38 205 SER A N 1
ATOM 1671 C CA . SER A 1 205 ? -15.704 -9.098 1.630 1.00 81.38 205 SER A CA 1
ATOM 1672 C C . SER A 1 205 ? -15.346 -10.533 1.274 1.00 81.38 205 SER A C 1
ATOM 1674 O O . SER A 1 205 ? -15.253 -11.397 2.152 1.00 81.38 205 SER A O 1
ATOM 1676 N N . GLU A 1 206 ? -15.180 -10.799 -0.020 1.00 72.25 206 GLU A N 1
ATOM 1677 C CA . GLU A 1 206 ? -14.680 -12.086 -0.482 1.00 72.25 206 GLU A CA 1
ATOM 1678 C C . GLU A 1 206 ? -13.208 -12.243 -0.085 1.00 72.25 206 GLU A C 1
ATOM 1680 O O . GLU A 1 206 ? -12.405 -11.318 -0.195 1.00 72.25 206 GLU A O 1
ATOM 1685 N N . ARG A 1 207 ? -12.828 -13.450 0.350 1.00 66.62 207 ARG A N 1
ATOM 1686 C CA . ARG A 1 207 ? -11.420 -13.820 0.529 1.00 66.62 207 ARG A CA 1
ATOM 1687 C C . ARG A 1 207 ? -10.789 -14.032 -0.845 1.00 66.62 207 ARG A C 1
ATOM 1689 O O . ARG A 1 207 ? -10.608 -15.165 -1.286 1.00 66.62 207 ARG A O 1
ATOM 1696 N N . ILE A 1 208 ? -10.461 -12.942 -1.522 1.00 65.69 208 ILE A N 1
ATOM 1697 C CA . ILE A 1 208 ? -9.627 -12.995 -2.715 1.00 65.69 208 ILE A CA 1
ATOM 1698 C C . ILE A 1 208 ? -8.198 -12.737 -2.239 1.00 65.69 208 ILE A C 1
ATOM 1700 O O . ILE A 1 208 ? -7.900 -11.615 -1.826 1.00 65.69 208 ILE A O 1
ATOM 1704 N N . PRO A 1 209 ? -7.315 -13.754 -2.216 1.00 67.31 209 PRO A N 1
ATOM 1705 C CA . PRO A 1 209 ? -5.912 -13.500 -1.940 1.00 67.31 209 PRO A CA 1
ATOM 1706 C C . PRO A 1 209 ? -5.413 -12.509 -2.990 1.00 67.31 209 PRO A C 1
ATOM 1708 O O . PRO A 1 209 ? -5.534 -12.761 -4.189 1.00 67.31 209 PRO A O 1
ATOM 1711 N N . VAL A 1 210 ? -4.897 -11.367 -2.543 1.00 70.00 210 VAL A N 1
ATOM 1712 C CA . VAL A 1 210 ? -4.283 -10.410 -3.458 1.00 70.00 210 VAL A CA 1
ATOM 1713 C C . VAL A 1 210 ? -3.041 -11.073 -4.043 1.00 70.00 210 VAL A C 1
ATOM 1715 O O . VAL A 1 210 ? -2.145 -11.513 -3.319 1.00 70.00 210 VAL A O 1
ATOM 1718 N N . LEU A 1 211 ? -3.040 -11.218 -5.365 1.00 75.75 211 LEU A N 1
ATOM 1719 C CA . LEU A 1 211 ? -2.006 -11.926 -6.108 1.00 75.75 211 LEU A CA 1
ATOM 1720 C C . LEU A 1 211 ? -0.776 -11.026 -6.254 1.00 75.75 211 LEU A C 1
ATOM 1722 O O . LEU A 1 211 ? -0.602 -10.357 -7.266 1.00 75.75 211 LEU A O 1
ATOM 1726 N N . ARG A 1 212 ? 0.093 -11.022 -5.239 1.00 85.94 212 ARG A N 1
ATOM 1727 C CA . ARG A 1 212 ? 1.402 -10.347 -5.265 1.00 85.94 212 ARG A CA 1
ATOM 1728 C C . ARG A 1 212 ? 2.436 -11.174 -6.039 1.00 85.94 212 ARG A C 1
ATOM 1730 O O . ARG A 1 212 ? 3.401 -11.673 -5.472 1.00 85.94 212 ARG A O 1
ATOM 1737 N N . GLU A 1 213 ? 2.192 -11.377 -7.332 1.00 89.00 213 GLU A N 1
ATOM 1738 C CA . GLU A 1 213 ? 3.037 -12.213 -8.206 1.00 89.00 213 GLU A CA 1
ATOM 1739 C C . GLU A 1 213 ? 4.228 -11.449 -8.800 1.00 89.00 213 GLU A C 1
ATOM 1741 O O . GLU A 1 213 ? 5.264 -12.034 -9.116 1.00 89.00 213 GLU A O 1
ATOM 1746 N N . GLN A 1 214 ? 4.098 -10.131 -8.967 1.00 94.06 214 GLN A N 1
ATOM 1747 C CA . GLN A 1 214 ? 5.167 -9.300 -9.511 1.00 94.06 214 GLN A CA 1
ATOM 1748 C C . GLN A 1 214 ? 5.150 -7.878 -8.949 1.00 94.06 214 GLN A C 1
ATOM 1750 O O . GLN A 1 214 ? 4.099 -7.334 -8.595 1.00 94.06 214 GLN A O 1
ATOM 1755 N N . ILE A 1 215 ? 6.332 -7.271 -8.927 1.00 95.31 215 ILE A N 1
ATOM 1756 C CA . ILE A 1 215 ? 6.534 -5.849 -8.671 1.00 95.31 215 ILE A CA 1
ATOM 1757 C C . ILE A 1 215 ? 6.486 -5.103 -10.005 1.00 95.31 215 ILE A C 1
ATOM 1759 O O . ILE A 1 215 ? 7.183 -5.461 -10.957 1.00 95.31 215 ILE A O 1
ATOM 1763 N N . SER A 1 216 ? 5.690 -4.042 -10.061 1.00 96.44 216 SER A N 1
ATOM 1764 C CA . SER A 1 216 ? 5.535 -3.173 -11.220 1.00 96.44 216 SER A CA 1
ATOM 1765 C C . SER A 1 216 ? 6.836 -2.466 -11.616 1.00 96.44 216 SER A C 1
ATOM 1767 O O . SER A 1 216 ? 7.816 -2.417 -10.867 1.00 96.44 216 SER A O 1
ATOM 1769 N N . SER A 1 217 ? 6.871 -1.893 -12.815 1.00 96.44 217 SER A N 1
ATOM 1770 C CA . SER A 1 217 ? 8.089 -1.294 -13.350 1.00 96.44 217 SER A CA 1
ATOM 1771 C C . SER A 1 217 ? 8.382 0.088 -12.782 1.00 96.44 217 SER A C 1
ATOM 1773 O O . SER A 1 217 ? 9.492 0.326 -12.317 1.00 96.44 217 SER A O 1
ATOM 1775 N N . ARG A 1 218 ? 7.431 1.029 -12.829 1.00 94.50 218 ARG A N 1
ATOM 1776 C CA . ARG A 1 218 ? 7.746 2.448 -12.609 1.00 94.50 218 ARG A CA 1
ATOM 1777 C C . ARG A 1 218 ? 7.772 2.826 -11.135 1.00 94.50 218 ARG A C 1
ATOM 1779 O O . ARG A 1 218 ? 8.763 3.361 -10.660 1.00 94.50 218 ARG A O 1
ATOM 1786 N N . HIS A 1 219 ? 6.686 2.569 -10.414 1.00 93.81 219 HIS A N 1
ATOM 1787 C CA . HIS A 1 219 ? 6.550 2.922 -8.997 1.00 93.81 219 HIS A CA 1
ATOM 1788 C C . HIS A 1 219 ? 7.075 1.825 -8.069 1.00 93.81 219 HIS A C 1
ATOM 1790 O O . HIS A 1 219 ? 7.294 2.087 -6.879 1.00 93.81 219 HIS A O 1
ATOM 1796 N N . ARG A 1 220 ? 7.337 0.641 -8.644 1.00 95.06 220 ARG A N 1
ATOM 1797 C CA . ARG A 1 220 ? 7.915 -0.538 -7.996 1.00 95.06 220 ARG A CA 1
ATOM 1798 C C . ARG A 1 220 ? 7.040 -1.095 -6.887 1.00 95.06 220 ARG A C 1
ATOM 1800 O O . ARG A 1 220 ? 7.546 -1.498 -5.848 1.00 95.06 220 ARG A O 1
ATOM 1807 N N . PHE A 1 221 ? 5.736 -1.115 -7.111 1.00 95.06 221 PHE A N 1
ATOM 1808 C CA . PHE A 1 221 ? 4.773 -1.659 -6.167 1.00 95.06 221 PHE A CA 1
ATOM 1809 C C . PHE A 1 221 ? 4.244 -3.005 -6.630 1.00 95.06 221 PHE A C 1
ATOM 1811 O O . PHE A 1 221 ? 4.219 -3.299 -7.821 1.00 95.06 221 PHE A O 1
ATOM 1818 N N . TRP A 1 222 ? 3.790 -3.820 -5.689 1.00 94.94 222 TRP A N 1
ATOM 1819 C CA . TRP A 1 222 ? 3.085 -5.051 -5.986 1.00 94.94 222 TRP A CA 1
ATOM 1820 C C . TRP A 1 222 ? 1.888 -4.776 -6.888 1.00 94.94 222 TRP A C 1
ATOM 1822 O O . TRP A 1 222 ? 1.047 -3.919 -6.593 1.00 94.94 222 TRP A O 1
ATOM 1832 N N . CYS A 1 223 ? 1.807 -5.540 -7.974 1.00 94.12 223 CYS A N 1
ATOM 1833 C CA . CYS A 1 223 ? 0.558 -5.681 -8.695 1.00 94.12 223 CYS A CA 1
ATOM 1834 C C . CYS A 1 223 ? -0.461 -6.342 -7.759 1.00 94.12 223 CYS A C 1
ATOM 1836 O O . CYS A 1 223 ? -0.177 -7.380 -7.164 1.00 94.12 223 CYS A O 1
ATOM 1838 N N . VAL A 1 224 ? -1.632 -5.724 -7.610 1.00 90.12 224 VAL A N 1
ATOM 1839 C CA . VAL A 1 224 ? -2.745 -6.267 -6.815 1.00 90.12 224 VAL A CA 1
ATOM 1840 C C . VAL A 1 224 ? -3.718 -7.087 -7.665 1.00 90.12 224 VAL A C 1
ATOM 1842 O O . VAL A 1 224 ? -4.598 -7.766 -7.138 1.00 90.12 224 VAL A O 1
ATOM 1845 N N . ASP A 1 225 ? -3.551 -7.040 -8.986 1.00 89.81 225 ASP A N 1
ATOM 1846 C CA . ASP A 1 225 ? -4.276 -7.842 -9.960 1.00 89.81 225 ASP A CA 1
ATOM 1847 C C . ASP A 1 225 ? -3.349 -8.374 -11.064 1.00 89.81 225 ASP A C 1
ATOM 1849 O O . ASP A 1 225 ? -2.157 -8.063 -11.123 1.00 89.81 225 ASP A O 1
ATOM 1853 N N . SER A 1 226 ? -3.896 -9.216 -11.942 1.00 92.19 226 SER A N 1
ATOM 1854 C CA . SER A 1 226 ? -3.129 -9.809 -13.034 1.00 92.19 226 SER A CA 1
ATOM 1855 C C . SER A 1 226 ? -2.641 -8.755 -14.030 1.00 92.19 226 SER A C 1
ATOM 1857 O O . SER A 1 226 ? -3.405 -7.897 -14.496 1.00 92.19 226 SER A O 1
ATOM 1859 N N . CYS A 1 227 ? -1.380 -8.903 -14.436 1.00 95.38 227 CYS A N 1
ATOM 1860 C CA . CYS A 1 227 ? -0.784 -8.117 -15.503 1.00 95.38 227 CYS A CA 1
ATOM 1861 C C . CYS A 1 227 ? -1.498 -8.386 -16.832 1.00 95.38 227 CYS A C 1
ATOM 1863 O O . CYS A 1 227 ? -1.538 -9.520 -17.314 1.00 95.38 227 CYS A O 1
ATOM 1865 N N . ARG A 1 228 ? -2.105 -7.354 -17.426 1.00 95.31 228 ARG A N 1
ATOM 1866 C CA . ARG A 1 228 ? -2.988 -7.521 -18.589 1.00 95.31 228 ARG A CA 1
ATOM 1867 C C . ARG A 1 228 ? -2.808 -6.440 -19.641 1.00 95.31 228 ARG A C 1
ATOM 1869 O O . ARG A 1 228 ? -2.284 -5.356 -19.393 1.00 95.31 228 ARG A O 1
ATOM 1876 N N . LYS A 1 229 ? -3.314 -6.737 -20.839 1.00 95.31 229 LYS A N 1
ATOM 1877 C CA . LYS A 1 229 ? -3.290 -5.856 -22.0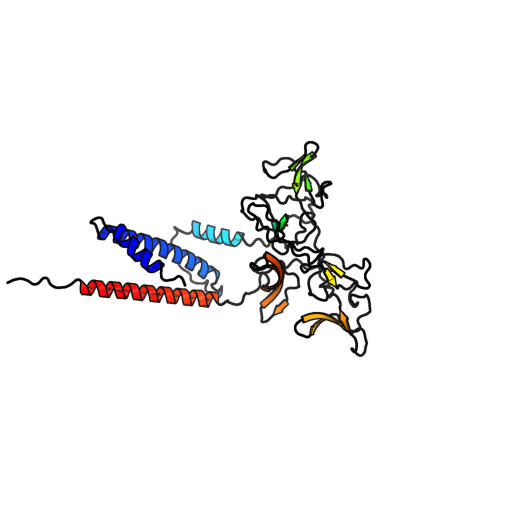10 1.00 95.31 229 LYS A CA 1
ATOM 1878 C C . LYS A 1 229 ? -4.698 -5.729 -22.581 1.00 95.31 229 LYS A C 1
ATOM 1880 O O . LYS A 1 229 ? -5.157 -6.596 -23.311 1.00 95.31 229 LYS A O 1
ATOM 1885 N N . GLU A 1 230 ? -5.412 -4.660 -22.223 1.00 80.00 230 GLU A N 1
ATOM 1886 C CA . GLU A 1 230 ? -6.824 -4.522 -22.621 1.00 80.00 230 GLU A CA 1
ATOM 1887 C C . GLU A 1 230 ? -7.019 -3.864 -23.996 1.00 80.00 230 GLU A C 1
ATOM 1889 O O . GLU A 1 230 ? -7.841 -4.344 -24.768 1.00 80.00 230 GLU A O 1
ATOM 1894 N N . ARG A 1 231 ? -6.280 -2.794 -24.339 1.00 80.94 231 ARG A N 1
ATOM 1895 C CA . ARG A 1 231 ? -6.301 -2.121 -25.671 1.00 80.94 231 ARG A CA 1
ATOM 1896 C C . ARG A 1 231 ? -5.043 -1.302 -25.986 1.00 80.94 231 ARG A C 1
ATOM 1898 O O . ARG A 1 231 ? -4.993 -0.603 -26.994 1.00 80.94 231 ARG A O 1
ATOM 1905 N N . ARG A 1 232 ? -4.073 -1.301 -25.075 1.00 76.19 232 ARG A N 1
ATOM 1906 C CA . ARG A 1 232 ? -2.871 -0.467 -25.150 1.00 76.19 232 ARG A CA 1
ATOM 1907 C C . ARG A 1 232 ? -1.733 -1.283 -25.747 1.00 76.19 232 ARG A C 1
ATOM 1909 O O . ARG A 1 232 ? -1.790 -2.509 -25.749 1.00 76.19 232 ARG A O 1
ATOM 1916 N N . GLU A 1 233 ? -0.701 -0.611 -26.239 1.00 90.62 233 GLU A N 1
ATOM 1917 C CA . GLU A 1 233 ? 0.494 -1.283 -26.770 1.00 90.62 233 GLU A CA 1
ATOM 1918 C C . GLU A 1 233 ? 1.318 -1.971 -25.670 1.00 90.62 233 GLU A C 1
ATOM 1920 O O . GLU A 1 233 ? 2.133 -2.839 -25.967 1.00 90.62 233 GLU A O 1
ATOM 1925 N N . TYR A 1 234 ? 1.021 -1.673 -24.405 1.00 95.88 234 TYR A N 1
ATOM 1926 C CA . TYR A 1 234 ? 1.721 -2.162 -23.229 1.00 95.88 234 TYR A CA 1
ATOM 1927 C C . TYR A 1 234 ? 0.815 -2.899 -22.233 1.00 95.88 234 TYR A C 1
ATOM 1929 O O . TYR A 1 234 ? -0.405 -2.696 -22.192 1.00 95.88 234 TYR A O 1
ATOM 1937 N N . TYR A 1 235 ? 1.455 -3.729 -21.419 1.00 97.50 235 TYR A N 1
ATOM 1938 C CA . TYR A 1 235 ? 0.907 -4.425 -20.268 1.00 97.50 235 TYR A CA 1
ATOM 1939 C C . TYR A 1 235 ? 0.934 -3.521 -19.031 1.00 97.50 235 TYR A C 1
ATOM 1941 O O . TYR A 1 235 ? 1.833 -2.694 -18.850 1.00 97.50 235 TYR A O 1
ATOM 1949 N N . TRP A 1 236 ? -0.098 -3.640 -18.204 1.00 96.00 236 TRP A N 1
ATOM 1950 C CA . TRP A 1 236 ? -0.235 -2.887 -16.963 1.00 96.00 236 TRP A CA 1
ATOM 1951 C C . TRP A 1 236 ? -1.048 -3.679 -15.935 1.00 96.00 236 TRP A C 1
ATOM 1953 O O . TRP A 1 236 ? -1.787 -4.609 -16.277 1.00 96.00 236 TRP A O 1
ATOM 1963 N N . CYS A 1 237 ? -0.878 -3.307 -14.675 1.00 94.81 237 CYS A N 1
ATOM 1964 C CA . CYS A 1 237 ? -1.604 -3.842 -13.536 1.00 94.81 237 CYS A CA 1
ATOM 1965 C C . CYS A 1 237 ? -2.022 -2.687 -12.622 1.00 94.81 237 CYS A C 1
ATOM 1967 O O . CYS A 1 237 ? -1.514 -1.564 -12.720 1.00 94.81 237 CYS A O 1
ATOM 1969 N N . ASN A 1 238 ? -2.955 -2.965 -11.727 1.00 92.62 238 ASN A N 1
ATOM 1970 C CA . ASN A 1 238 ? -3.264 -2.088 -10.616 1.00 92.62 238 ASN A CA 1
ATOM 1971 C C . ASN A 1 238 ? -2.232 -2.294 -9.500 1.00 92.62 238 ASN A C 1
ATOM 1973 O O . ASN A 1 238 ? -1.831 -3.420 -9.223 1.00 92.62 238 ASN A O 1
ATOM 1977 N N . THR A 1 239 ? -1.834 -1.218 -8.828 1.00 93.38 239 THR A N 1
ATOM 1978 C CA . THR A 1 239 ? -0.974 -1.223 -7.633 1.00 93.38 239 THR A CA 1
ATOM 1979 C C . THR A 1 239 ? -1.582 -0.317 -6.562 1.00 93.38 239 THR A C 1
ATOM 1981 O O . THR A 1 239 ? -2.512 0.440 -6.849 1.00 93.38 239 THR A O 1
ATOM 1984 N N . LEU A 1 240 ? -1.030 -0.296 -5.343 1.00 91.19 240 LEU A N 1
ATOM 1985 C CA . LEU A 1 240 ? -1.490 0.655 -4.317 1.00 91.19 240 LEU A CA 1
ATOM 1986 C C . LEU A 1 240 ? -1.321 2.132 -4.734 1.00 91.19 240 LEU A C 1
ATOM 1988 O O . LEU A 1 240 ? -2.078 2.991 -4.280 1.00 91.19 240 LEU A O 1
ATOM 1992 N N . ALA A 1 241 ? -0.384 2.421 -5.645 1.00 90.81 241 ALA A N 1
ATOM 1993 C CA . ALA A 1 241 ? -0.154 3.743 -6.231 1.00 90.81 241 ALA A CA 1
ATOM 1994 C C . ALA A 1 241 ? -1.009 4.021 -7.487 1.00 90.81 241 ALA A C 1
ATOM 1996 O O . ALA A 1 241 ? -0.809 5.031 -8.160 1.00 90.81 241 ALA A O 1
ATOM 1997 N N . GLY A 1 242 ? -1.952 3.134 -7.819 1.00 90.88 242 GLY A N 1
ATOM 1998 C CA . GLY A 1 242 ? -2.747 3.184 -9.044 1.00 90.88 242 GLY A CA 1
ATOM 1999 C C . GLY A 1 242 ? -2.158 2.317 -10.159 1.00 90.88 242 GLY A C 1
ATOM 2000 O O . GLY A 1 242 ? -1.440 1.352 -9.906 1.00 90.88 242 GLY A O 1
ATOM 2001 N N . ASN A 1 243 ? -2.488 2.638 -11.409 1.00 92.69 243 ASN A N 1
ATOM 2002 C CA . ASN A 1 243 ? -2.041 1.861 -12.568 1.00 92.69 243 ASN A CA 1
ATOM 2003 C C . ASN A 1 243 ? -0.531 1.980 -12.789 1.00 92.69 243 ASN A C 1
ATOM 2005 O O . ASN A 1 243 ? 0.000 3.090 -12.865 1.00 92.69 243 ASN A O 1
ATOM 2009 N N . ASP A 1 244 ? 0.132 0.849 -13.002 1.00 95.25 244 ASP A N 1
ATOM 2010 C CA . ASP A 1 244 ? 1.555 0.803 -13.319 1.00 95.25 244 ASP A CA 1
ATOM 2011 C C . ASP A 1 244 ? 1.861 -0.237 -14.403 1.00 95.25 244 ASP A C 1
ATOM 2013 O O . ASP A 1 244 ? 1.059 -1.127 -14.691 1.00 95.25 244 ASP A O 1
ATOM 2017 N N . PHE A 1 245 ? 3.016 -0.098 -15.043 1.00 96.75 245 PHE A N 1
ATOM 2018 C CA . PHE A 1 245 ? 3.523 -1.047 -16.018 1.00 96.75 245 PHE A CA 1
ATOM 2019 C C . PHE A 1 245 ? 3.956 -2.338 -15.332 1.00 96.75 245 PHE A C 1
ATOM 2021 O O . PHE A 1 245 ? 4.495 -2.329 -14.227 1.00 96.75 245 PHE A O 1
ATOM 2028 N N . CYS A 1 246 ? 3.709 -3.450 -16.001 1.00 97.31 246 CYS A N 1
ATOM 2029 C CA . CYS A 1 246 ? 4.037 -4.786 -15.530 1.00 97.31 246 CYS A CA 1
ATOM 2030 C C . CYS A 1 246 ? 4.487 -5.619 -16.728 1.00 97.31 246 CYS A C 1
ATOM 2032 O O . CYS A 1 246 ? 4.190 -5.257 -17.870 1.00 97.31 246 CYS A O 1
ATOM 2034 N N . SER A 1 247 ? 5.183 -6.723 -16.478 1.00 97.56 247 SER A N 1
ATOM 2035 C CA . SER A 1 247 ? 5.579 -7.652 -17.535 1.00 97.56 247 SER A CA 1
ATOM 2036 C C . SER A 1 247 ? 4.608 -8.830 -17.600 1.00 97.56 247 SER A C 1
ATOM 2038 O O . SER A 1 247 ? 4.155 -9.312 -16.559 1.00 97.56 247 SER A O 1
ATOM 2040 N N . PRO A 1 248 ? 4.237 -9.300 -18.804 1.00 96.50 248 PRO A N 1
ATOM 2041 C CA . PRO A 1 248 ? 3.367 -10.466 -18.925 1.00 96.50 248 PRO A CA 1
ATOM 2042 C C . PRO A 1 248 ? 4.034 -11.738 -18.389 1.00 96.50 248 PRO A C 1
ATOM 2044 O O . PRO A 1 248 ? 3.353 -12.576 -17.807 1.00 96.50 248 PRO A O 1
ATOM 2047 N N . GLU A 1 249 ? 5.351 -11.863 -18.568 1.00 96.31 249 GLU A N 1
ATOM 2048 C CA . GLU A 1 249 ? 6.170 -12.986 -18.107 1.00 96.31 249 GLU A CA 1
ATOM 2049 C C . GLU A 1 249 ? 7.568 -12.493 -17.704 1.00 96.31 249 GLU A C 1
ATOM 2051 O O . GLU A 1 249 ? 8.001 -11.406 -18.106 1.00 96.31 249 GLU A O 1
ATOM 2056 N N . ASP A 1 250 ? 8.281 -13.313 -16.926 1.00 95.75 250 ASP A N 1
ATOM 2057 C CA . ASP A 1 250 ? 9.665 -13.033 -16.547 1.00 95.75 250 ASP A CA 1
ATOM 2058 C C . ASP A 1 250 ? 10.572 -12.975 -17.784 1.00 95.75 250 ASP A C 1
ATOM 2060 O O . ASP A 1 250 ? 10.433 -13.760 -18.722 1.00 95.75 250 ASP A O 1
ATOM 2064 N N . GLY A 1 251 ? 11.510 -12.030 -17.790 1.00 96.75 251 GLY A N 1
ATOM 2065 C CA . GLY A 1 251 ? 12.388 -11.782 -18.935 1.00 96.75 251 GLY A CA 1
ATOM 2066 C C . GLY A 1 251 ? 11.747 -11.027 -20.105 1.00 96.75 251 GLY A C 1
ATOM 2067 O O . GLY A 1 251 ? 12.418 -10.848 -21.118 1.00 96.75 251 GLY A O 1
ATOM 2068 N N . LEU A 1 252 ? 10.506 -10.545 -19.979 1.00 98.06 252 LEU A N 1
ATOM 2069 C CA . LEU A 1 252 ? 9.879 -9.660 -20.965 1.00 98.06 252 LEU A CA 1
ATOM 2070 C C . LEU A 1 252 ? 9.780 -8.219 -20.455 1.00 98.06 252 LEU A C 1
ATOM 2072 O O . LEU A 1 252 ? 9.700 -7.965 -19.253 1.00 98.06 252 LEU A O 1
ATOM 2076 N N . THR A 1 253 ? 9.741 -7.258 -21.373 1.00 98.12 253 THR A N 1
ATOM 2077 C CA . THR A 1 253 ? 9.430 -5.855 -21.074 1.00 98.12 253 THR A CA 1
ATOM 2078 C C . THR A 1 253 ? 7.928 -5.663 -20.864 1.00 98.12 253 THR A C 1
ATOM 2080 O O . THR A 1 253 ? 7.106 -6.504 -21.236 1.00 98.12 253 THR A O 1
ATOM 2083 N N . TYR A 1 254 ? 7.529 -4.491 -20.374 1.00 97.62 254 TYR A N 1
ATOM 2084 C CA . TYR A 1 254 ? 6.118 -4.110 -20.288 1.00 97.62 254 TYR A CA 1
ATOM 2085 C C . TYR A 1 254 ? 5.419 -3.991 -21.656 1.00 97.62 254 TYR A C 1
ATOM 2087 O O . TYR A 1 254 ? 4.196 -3.881 -21.720 1.00 97.62 254 TYR A O 1
ATOM 2095 N N . LYS A 1 255 ? 6.156 -4.020 -22.775 1.00 97.44 255 LYS A N 1
ATOM 2096 C CA . LYS A 1 255 ? 5.588 -4.117 -24.132 1.00 97.44 255 LYS A CA 1
ATOM 2097 C C . LYS A 1 255 ? 5.450 -5.565 -24.615 1.00 97.44 255 LYS A C 1
ATOM 2099 O O . LYS A 1 255 ? 4.725 -5.812 -25.582 1.00 97.44 255 LYS A O 1
ATOM 2104 N N . GLY A 1 256 ? 6.069 -6.514 -23.912 1.00 97.19 256 GLY A N 1
ATOM 2105 C CA . GLY A 1 256 ? 6.185 -7.917 -24.304 1.00 97.19 256 GLY A CA 1
ATOM 2106 C C . GLY A 1 256 ? 7.362 -8.194 -25.242 1.00 97.19 256 GLY A C 1
ATOM 2107 O O . GLY A 1 256 ? 7.281 -9.126 -26.034 1.00 97.19 256 GLY A O 1
ATOM 2108 N N . GLU A 1 257 ? 8.406 -7.364 -25.208 1.00 97.75 257 GLU A N 1
ATOM 2109 C CA . GLU A 1 257 ? 9.657 -7.595 -25.946 1.00 97.75 257 GLU A CA 1
ATOM 2110 C C . GLU A 1 257 ? 10.643 -8.383 -25.074 1.00 97.75 257 GLU A C 1
ATOM 2112 O O . GLU A 1 257 ? 10.601 -8.262 -23.851 1.00 97.75 257 GLU A O 1
ATOM 2117 N N . ASP A 1 258 ? 11.536 -9.169 -25.680 1.00 98.19 258 ASP A N 1
ATOM 2118 C CA . ASP A 1 258 ? 12.538 -9.939 -24.935 1.00 98.19 258 ASP A CA 1
ATOM 2119 C C . ASP A 1 258 ? 13.578 -9.019 -24.277 1.00 98.19 258 ASP A C 1
ATOM 2121 O O . ASP A 1 258 ? 14.214 -8.188 -24.933 1.00 98.19 258 ASP A O 1
ATOM 2125 N N . CYS A 1 259 ? 13.806 -9.212 -22.980 1.00 98.31 259 CYS A N 1
ATOM 2126 C CA . CYS A 1 259 ? 14.937 -8.621 -22.284 1.00 98.31 259 CYS A CA 1
ATOM 2127 C C . CYS A 1 259 ? 16.222 -9.412 -22.586 1.00 98.31 259 CYS A C 1
ATOM 2129 O O . CYS A 1 259 ? 16.288 -10.630 -22.420 1.00 98.31 259 CYS A O 1
ATOM 2131 N N . THR A 1 260 ? 17.299 -8.717 -22.950 1.00 98.06 260 THR A N 1
ATOM 2132 C CA . THR A 1 260 ? 18.650 -9.291 -23.082 1.00 98.06 260 THR A CA 1
ATOM 2133 C C . THR A 1 260 ? 19.409 -9.315 -21.754 1.00 98.06 260 THR A C 1
ATOM 2135 O O . THR A 1 260 ? 20.405 -10.031 -21.621 1.00 98.06 260 THR A O 1
ATOM 2138 N N . SER A 1 261 ? 18.938 -8.565 -20.754 1.00 97.06 261 SER A N 1
ATOM 2139 C CA . SER A 1 261 ? 19.446 -8.574 -19.380 1.00 97.06 261 SER A CA 1
ATOM 2140 C C . SER A 1 261 ? 18.333 -8.880 -18.372 1.00 97.06 261 SER A C 1
ATOM 2142 O O . SER A 1 261 ? 17.169 -8.637 -18.665 1.00 97.06 261 SER A O 1
ATOM 2144 N N . PRO A 1 262 ? 18.646 -9.335 -17.146 1.00 96.62 262 PRO A N 1
ATOM 2145 C CA . PRO A 1 262 ? 17.623 -9.483 -16.113 1.00 96.62 262 PRO A CA 1
ATOM 2146 C C . PRO A 1 262 ? 16.945 -8.146 -15.792 1.00 96.62 262 PRO A C 1
ATOM 2148 O O . PRO A 1 262 ? 17.617 -7.110 -15.795 1.00 96.62 262 PRO A O 1
ATOM 2151 N N . CYS A 1 263 ? 15.655 -8.192 -15.459 1.00 97.06 263 CYS A N 1
ATOM 2152 C CA . CYS A 1 263 ? 14.918 -7.036 -14.963 1.00 97.06 263 CYS A CA 1
ATOM 2153 C C . CYS A 1 263 ? 15.443 -6.627 -13.583 1.00 97.06 263 CYS A C 1
ATOM 2155 O O . CYS A 1 263 ? 15.421 -7.430 -12.647 1.00 97.06 263 CYS A O 1
ATOM 2157 N N . LYS A 1 264 ? 15.970 -5.409 -13.454 1.00 95.44 264 LYS A N 1
ATOM 2158 C CA . LYS A 1 264 ? 16.598 -4.931 -12.214 1.00 95.44 264 LYS A CA 1
ATOM 2159 C C . LYS A 1 264 ? 16.244 -3.484 -11.932 1.00 95.44 264 LYS A C 1
ATOM 2161 O O . LYS A 1 264 ? 15.733 -2.776 -12.790 1.00 95.44 264 LYS A O 1
ATOM 2166 N N . GLU A 1 265 ? 16.539 -3.062 -10.710 1.00 95.12 265 GLU A N 1
ATOM 2167 C CA . GLU A 1 265 ? 16.422 -1.672 -10.296 1.00 95.12 265 GLU A CA 1
ATOM 2168 C C . GLU A 1 265 ? 17.429 -0.788 -11.049 1.00 95.12 265 GLU A C 1
ATOM 2170 O O . GLU A 1 265 ? 18.627 -1.077 -11.093 1.00 95.12 265 GLU A O 1
ATOM 2175 N N . HIS A 1 266 ? 16.931 0.314 -11.596 1.00 95.12 266 HIS A N 1
ATOM 2176 C CA . HIS A 1 266 ? 17.679 1.401 -12.204 1.00 95.12 266 HIS A CA 1
ATOM 2177 C C . HIS A 1 266 ? 17.284 2.709 -11.519 1.00 95.12 266 HIS A C 1
ATOM 2179 O O . HIS A 1 266 ? 16.111 2.931 -11.223 1.00 95.12 266 HIS A O 1
ATOM 2185 N N . THR A 1 267 ? 18.268 3.573 -11.262 1.00 95.38 267 THR A N 1
ATOM 2186 C CA . THR A 1 267 ? 18.039 4.914 -10.713 1.00 95.38 267 THR A CA 1
ATOM 2187 C C . THR A 1 267 ? 18.598 5.955 -11.674 1.00 95.38 267 THR A C 1
ATOM 2189 O O . THR A 1 267 ? 19.794 5.948 -11.967 1.00 95.38 267 THR A O 1
ATOM 2192 N N . GLU A 1 268 ? 17.741 6.857 -12.142 1.00 94.06 268 GLU A N 1
ATOM 2193 C CA . GLU A 1 268 ? 18.085 7.944 -13.059 1.00 94.06 268 GLU A CA 1
ATOM 2194 C C . GLU A 1 268 ? 17.356 9.217 -12.623 1.00 94.06 268 GLU A C 1
ATOM 2196 O O . GLU A 1 268 ? 16.180 9.179 -12.282 1.00 94.06 268 GLU A O 1
ATOM 2201 N N . GLU A 1 269 ? 18.074 10.343 -12.558 1.00 93.19 269 GLU A N 1
ATOM 2202 C CA . GLU A 1 269 ? 17.524 11.649 -12.142 1.00 93.19 269 GLU A CA 1
ATOM 2203 C C . GLU A 1 269 ? 16.789 11.654 -10.781 1.00 93.19 269 GLU A C 1
ATOM 2205 O O . GLU A 1 269 ? 16.003 12.550 -10.485 1.00 93.19 269 GLU A O 1
ATOM 2210 N N . GLY A 1 270 ? 17.096 10.689 -9.907 1.00 90.25 270 GLY A N 1
ATOM 2211 C CA . GLY A 1 270 ? 16.454 10.547 -8.597 1.00 90.25 270 GLY A CA 1
ATOM 2212 C C . GLY A 1 270 ? 15.137 9.769 -8.620 1.00 90.25 270 GLY A C 1
ATOM 2213 O O . GLY A 1 270 ? 14.526 9.606 -7.567 1.00 90.25 270 GLY A O 1
ATOM 2214 N N . GLU A 1 271 ? 14.717 9.257 -9.777 1.00 90.25 271 GLU A N 1
ATOM 2215 C CA . GLU A 1 271 ? 13.643 8.274 -9.883 1.00 90.25 271 GLU A CA 1
ATOM 2216 C C . GLU A 1 271 ? 14.229 6.864 -9.956 1.00 90.25 271 GLU A C 1
ATOM 2218 O O . GLU A 1 271 ? 15.226 6.619 -10.637 1.00 90.25 271 GLU A O 1
ATOM 2223 N N . THR A 1 272 ? 13.586 5.928 -9.263 1.00 93.06 272 THR A N 1
ATOM 2224 C CA . THR A 1 272 ? 13.996 4.525 -9.228 1.00 93.06 272 THR A CA 1
ATOM 2225 C C . THR A 1 272 ? 12.897 3.656 -9.824 1.00 93.06 272 THR A C 1
ATOM 2227 O O . THR A 1 272 ? 11.771 3.660 -9.330 1.00 93.06 272 THR A O 1
ATOM 2230 N N . TYR A 1 273 ? 13.234 2.883 -10.852 1.00 95.81 273 TYR A N 1
ATOM 2231 C CA . TYR A 1 273 ? 12.319 2.038 -11.621 1.00 95.81 273 TYR A CA 1
ATOM 2232 C C . TYR A 1 273 ? 12.971 0.690 -11.956 1.00 95.81 273 TYR A C 1
ATOM 2234 O O . TYR A 1 273 ? 14.179 0.525 -11.819 1.00 95.81 273 TYR A O 1
ATOM 2242 N N . ASN A 1 274 ? 12.185 -0.292 -12.392 1.00 97.19 274 ASN A N 1
ATOM 2243 C CA . ASN A 1 274 ? 12.689 -1.571 -12.883 1.00 97.19 274 ASN A CA 1
ATOM 2244 C C . ASN A 1 274 ? 12.778 -1.554 -14.416 1.00 97.19 274 ASN A C 1
ATOM 2246 O O . ASN A 1 274 ? 11.806 -1.229 -15.107 1.00 97.19 274 ASN A O 1
ATOM 2250 N N . ALA A 1 275 ? 13.950 -1.896 -14.943 1.00 97.88 275 ALA A N 1
ATOM 2251 C CA . ALA A 1 275 ? 14.229 -1.921 -16.374 1.00 97.88 275 ALA A CA 1
ATOM 2252 C C . ALA A 1 275 ? 15.189 -3.058 -16.747 1.00 97.88 275 ALA A C 1
ATOM 2254 O O . ALA A 1 275 ? 15.848 -3.664 -15.897 1.00 97.88 275 ALA A O 1
ATOM 2255 N N . CYS A 1 276 ? 15.227 -3.363 -18.040 1.00 98.25 276 CYS A N 1
ATOM 2256 C CA . CYS A 1 276 ? 16.140 -4.319 -18.646 1.00 98.25 276 CYS A CA 1
ATOM 2257 C C . CYS A 1 276 ? 16.649 -3.772 -19.984 1.00 98.25 276 CYS A C 1
ATOM 2259 O O . CYS A 1 276 ? 15.994 -2.946 -20.622 1.00 98.25 276 CYS A O 1
ATOM 2261 N N . TYR A 1 277 ? 17.805 -4.247 -20.437 1.00 98.19 277 TYR A N 1
ATOM 2262 C CA . TYR A 1 277 ? 18.259 -4.004 -21.800 1.00 98.19 277 TYR A CA 1
ATOM 2263 C C . TYR A 1 277 ? 17.456 -4.855 -22.788 1.00 98.19 277 TYR A C 1
ATOM 2265 O O . TYR A 1 277 ? 17.102 -5.992 -22.487 1.00 98.19 277 TYR A O 1
ATOM 2273 N N . THR A 1 278 ? 17.179 -4.299 -23.966 1.00 97.94 278 THR A N 1
ATOM 2274 C CA . THR A 1 278 ? 16.483 -4.977 -25.080 1.00 97.94 278 THR A CA 1
ATOM 2275 C C . THR A 1 278 ? 17.415 -5.282 -26.253 1.00 97.94 278 THR A C 1
ATOM 2277 O O . THR A 1 278 ? 17.026 -5.910 -27.235 1.00 97.94 278 THR A O 1
ATOM 2280 N N . SER A 1 279 ? 18.673 -4.853 -26.161 1.00 97.25 279 SER A N 1
ATOM 2281 C CA . SER A 1 279 ? 19.726 -5.102 -27.144 1.00 97.25 279 SER A CA 1
ATOM 2282 C C . SER A 1 279 ? 20.931 -5.773 -26.495 1.00 97.25 279 SER A C 1
ATOM 2284 O O . SER A 1 279 ? 21.217 -5.594 -25.312 1.00 97.25 279 SER A O 1
ATOM 2286 N N . VAL A 1 280 ? 21.647 -6.588 -27.270 1.00 94.88 280 VAL A N 1
ATOM 2287 C CA . VAL A 1 280 ? 22.802 -7.368 -26.780 1.00 94.88 280 VAL A CA 1
ATOM 2288 C C . VAL A 1 280 ? 23.992 -6.467 -26.429 1.00 94.88 280 VAL A C 1
ATOM 2290 O O . VAL A 1 280 ? 24.818 -6.824 -25.594 1.00 94.88 280 VAL A O 1
ATOM 2293 N N . ASP A 1 281 ? 24.086 -5.296 -27.057 1.00 95.06 281 ASP A N 1
ATOM 2294 C CA . ASP A 1 281 ? 25.117 -4.293 -26.789 1.00 95.06 281 ASP A CA 1
ATOM 2295 C C . ASP A 1 281 ? 24.737 -3.318 -25.661 1.00 95.06 281 ASP A C 1
ATOM 2297 O O . ASP A 1 281 ? 25.497 -2.390 -25.384 1.00 95.06 281 ASP A O 1
ATOM 2301 N N . ASN A 1 282 ? 23.596 -3.540 -24.993 1.00 95.38 282 ASN A N 1
ATOM 2302 C CA . ASN A 1 282 ? 23.060 -2.700 -23.920 1.00 95.38 282 ASN A CA 1
ATOM 2303 C C . ASN A 1 282 ? 22.863 -1.228 -24.333 1.00 95.38 282 ASN A C 1
ATOM 2305 O O . ASN A 1 282 ? 22.941 -0.324 -23.499 1.00 95.38 282 ASN A O 1
ATOM 2309 N N . SER A 1 283 ? 22.627 -0.969 -25.623 1.00 95.25 283 SER A N 1
ATOM 2310 C CA . SER A 1 283 ? 22.406 0.385 -26.150 1.00 95.25 283 SER A CA 1
ATOM 2311 C C . SER A 1 283 ? 20.969 0.878 -25.956 1.00 95.25 283 SER A C 1
ATOM 2313 O O . SER A 1 283 ? 20.719 2.083 -25.939 1.00 95.25 283 SER A O 1
ATOM 2315 N N . THR A 1 284 ? 20.029 -0.051 -25.784 1.00 97.25 284 THR A N 1
ATOM 2316 C CA . THR A 1 284 ? 18.596 0.209 -25.610 1.00 97.25 284 THR A CA 1
ATOM 2317 C C . THR A 1 284 ? 18.069 -0.538 -24.400 1.00 97.25 284 THR A C 1
ATOM 2319 O O . THR A 1 284 ? 18.441 -1.687 -24.157 1.00 97.25 284 THR A O 1
ATOM 2322 N N . TRP A 1 285 ? 17.180 0.107 -23.658 1.00 97.19 285 TRP A N 1
ATOM 2323 C CA . TRP A 1 285 ? 16.521 -0.462 -22.492 1.00 97.19 285 TRP A CA 1
ATOM 2324 C C . TRP A 1 285 ? 15.026 -0.170 -22.536 1.00 97.19 285 TRP A C 1
ATOM 2326 O O . TRP A 1 285 ? 14.582 0.726 -23.257 1.00 97.19 285 TRP A O 1
ATOM 2336 N N . ASP A 1 286 ? 14.260 -0.945 -21.780 1.00 97.94 286 ASP A N 1
ATOM 2337 C CA . ASP A 1 286 ? 12.834 -0.720 -21.593 1.00 97.94 286 ASP A CA 1
ATOM 2338 C C . ASP A 1 286 ? 12.400 -1.133 -20.180 1.00 97.94 286 ASP A C 1
ATOM 2340 O O . ASP A 1 286 ? 13.114 -1.847 -19.470 1.00 97.94 286 ASP A O 1
ATOM 2344 N N . TYR A 1 287 ? 11.226 -0.667 -19.760 1.00 97.88 287 TYR A N 1
ATOM 2345 C CA . TYR A 1 287 ? 10.664 -1.016 -18.456 1.00 97.88 287 TYR A CA 1
ATOM 2346 C C . TYR A 1 287 ? 10.250 -2.491 -18.393 1.00 97.88 287 TYR A C 1
ATOM 2348 O O . TYR A 1 287 ? 9.780 -3.060 -19.379 1.00 97.88 287 TYR A O 1
ATOM 2356 N N . CYS A 1 288 ? 10.372 -3.105 -17.221 1.00 98.06 288 CYS A N 1
ATOM 2357 C CA . CYS A 1 288 ? 9.964 -4.491 -16.990 1.00 98.06 288 CYS A CA 1
ATOM 2358 C C . CYS A 1 288 ? 9.441 -4.674 -15.560 1.00 98.06 288 CYS A C 1
ATOM 2360 O O . CYS A 1 288 ? 9.807 -3.928 -14.650 1.00 98.06 288 CYS A O 1
ATOM 2362 N N . GLY A 1 289 ? 8.497 -5.589 -15.365 1.00 96.69 289 GLY A N 1
ATOM 2363 C CA . GLY A 1 289 ? 8.049 -6.037 -14.051 1.00 96.69 289 GLY A CA 1
ATOM 2364 C C . GLY A 1 289 ? 9.009 -7.083 -13.492 1.00 96.69 289 GLY A C 1
ATOM 2365 O O . GLY A 1 289 ? 9.540 -7.909 -14.233 1.00 96.69 289 GLY A O 1
ATOM 2366 N N . VAL A 1 290 ? 9.245 -7.048 -12.183 1.00 95.81 290 VAL A N 1
ATOM 2367 C CA . VAL A 1 290 ? 10.071 -8.052 -11.502 1.00 95.81 290 VAL A CA 1
ATOM 2368 C C . VAL A 1 290 ? 9.146 -9.153 -11.006 1.00 95.81 290 VAL A C 1
ATOM 2370 O O . VAL A 1 290 ? 8.380 -8.942 -10.065 1.00 95.81 290 VAL A O 1
ATOM 2373 N N . HIS A 1 291 ? 9.211 -10.319 -11.643 1.00 93.00 291 HIS A N 1
ATOM 2374 C CA . HIS A 1 291 ? 8.461 -11.494 -11.218 1.00 93.00 291 HIS A CA 1
ATOM 2375 C C . HIS A 1 291 ? 9.128 -12.100 -9.985 1.00 93.00 291 HIS A C 1
ATOM 2377 O O . HIS A 1 291 ? 10.308 -12.454 -10.019 1.00 93.00 291 HIS A O 1
ATOM 2383 N N . ASP A 1 292 ? 8.378 -12.217 -8.891 1.00 81.19 292 ASP A N 1
ATOM 2384 C CA . ASP A 1 292 ? 8.854 -12.941 -7.719 1.00 81.19 292 ASP A CA 1
ATOM 2385 C C . ASP A 1 292 ? 8.318 -14.371 -7.788 1.00 81.19 292 ASP A C 1
ATOM 2387 O O . ASP A 1 292 ? 7.122 -14.613 -7.935 1.00 81.19 292 ASP A O 1
ATOM 2391 N N . THR A 1 293 ? 9.215 -15.348 -7.704 1.00 68.44 293 THR A N 1
ATOM 2392 C CA . THR A 1 293 ? 8.832 -16.770 -7.741 1.00 68.44 293 THR A CA 1
ATOM 2393 C C . THR A 1 293 ? 8.084 -17.219 -6.485 1.00 68.44 293 THR A C 1
ATOM 2395 O O . THR A 1 293 ? 7.531 -18.320 -6.455 1.00 68.44 293 THR A O 1
ATOM 2398 N N . LEU A 1 294 ? 8.071 -16.391 -5.437 1.00 71.12 294 LEU A N 1
ATOM 2399 C CA . LEU A 1 294 ? 7.390 -16.672 -4.185 1.00 71.12 294 LEU A CA 1
ATOM 2400 C C . LEU A 1 294 ? 6.217 -15.710 -4.022 1.00 71.12 294 LEU A C 1
ATOM 2402 O O . LEU A 1 294 ? 6.415 -14.506 -3.893 1.00 71.12 294 LEU A O 1
ATOM 2406 N N . ILE A 1 295 ? 5.000 -16.261 -3.960 1.00 65.88 295 ILE A N 1
ATOM 2407 C CA . ILE A 1 295 ? 3.834 -15.524 -3.462 1.00 65.88 295 ILE A CA 1
ATOM 2408 C C . ILE A 1 295 ? 4.178 -15.081 -2.041 1.00 65.88 295 ILE A C 1
ATOM 2410 O O . ILE A 1 295 ? 4.294 -15.915 -1.137 1.00 65.88 295 ILE A O 1
ATOM 2414 N N . LYS A 1 296 ? 4.391 -13.779 -1.856 1.00 72.94 296 LYS A N 1
ATOM 2415 C CA . LYS A 1 296 ? 4.713 -13.213 -0.548 1.00 72.94 296 LYS A CA 1
ATOM 2416 C C . LYS A 1 296 ? 3.442 -12.861 0.205 1.00 72.94 296 LYS A C 1
ATOM 2418 O O . LYS A 1 296 ? 2.482 -12.341 -0.361 1.00 72.94 296 LYS A O 1
ATOM 2423 N N . GLU A 1 297 ? 3.454 -13.161 1.500 1.00 81.62 297 GLU A N 1
ATOM 2424 C CA . GLU A 1 297 ? 2.454 -12.637 2.425 1.00 81.62 297 GLU A CA 1
ATOM 2425 C C . GLU A 1 297 ? 2.549 -11.109 2.472 1.00 81.62 297 GLU A C 1
ATOM 2427 O O . GLU A 1 297 ? 3.596 -10.529 2.174 1.00 81.62 297 GLU A O 1
ATOM 2432 N N . VAL A 1 298 ? 1.452 -10.449 2.846 1.00 85.50 298 VAL A N 1
ATOM 2433 C CA . VAL A 1 298 ? 1.463 -8.993 2.985 1.00 85.50 298 VAL A CA 1
ATOM 2434 C C . VAL A 1 298 ? 2.419 -8.599 4.101 1.00 85.50 298 VAL A C 1
ATOM 2436 O O . VAL A 1 298 ? 2.342 -9.101 5.224 1.00 85.50 298 VAL A O 1
ATOM 2439 N N . GLU A 1 299 ? 3.308 -7.669 3.791 1.00 90.44 299 GLU A N 1
ATOM 2440 C CA . GLU A 1 299 ? 4.184 -7.048 4.772 1.00 90.44 299 GLU A CA 1
ATOM 2441 C C . GLU A 1 299 ? 3.552 -5.737 5.250 1.00 90.44 299 GLU A C 1
ATOM 2443 O O . GLU A 1 299 ? 2.863 -5.043 4.495 1.00 90.44 299 GLU A O 1
ATOM 2448 N N . PHE A 1 300 ? 3.765 -5.417 6.522 1.00 92.19 300 PHE A N 1
ATOM 2449 C CA . PHE A 1 300 ? 3.257 -4.201 7.146 1.00 92.19 300 PHE A CA 1
ATOM 2450 C C . PHE A 1 300 ? 4.410 -3.344 7.641 1.00 92.19 300 PHE A C 1
ATOM 2452 O O . PHE A 1 300 ? 5.483 -3.855 7.965 1.00 92.19 300 PHE A O 1
ATOM 2459 N N . THR A 1 301 ? 4.169 -2.045 7.746 1.00 94.88 301 THR A N 1
ATOM 2460 C CA . THR A 1 301 ? 5.040 -1.137 8.482 1.00 94.88 301 THR A CA 1
ATOM 2461 C C . THR A 1 301 ? 4.815 -1.285 9.989 1.00 94.88 301 THR A C 1
ATOM 2463 O O . THR A 1 301 ? 3.796 -1.804 10.447 1.00 94.88 301 THR A O 1
ATOM 2466 N N . VAL A 1 302 ? 5.749 -0.775 10.785 1.00 92.19 302 VAL A N 1
ATOM 2467 C CA . VAL A 1 302 ? 5.623 -0.609 12.247 1.00 92.19 302 VAL A CA 1
ATOM 2468 C C . VAL A 1 302 ? 4.372 0.170 12.674 1.00 92.19 302 VAL A C 1
ATOM 2470 O O . VAL A 1 302 ? 3.849 -0.068 13.761 1.00 92.19 302 VAL A O 1
ATOM 2473 N N . ASP A 1 303 ? 3.863 1.041 11.801 1.00 91.06 303 ASP A N 1
ATOM 2474 C CA . ASP A 1 303 ? 2.636 1.817 12.003 1.00 91.06 303 ASP A CA 1
ATOM 2475 C C . ASP A 1 303 ? 1.409 1.140 11.370 1.00 91.06 303 ASP A C 1
ATOM 2477 O O . ASP A 1 303 ? 0.367 1.762 11.178 1.00 91.06 303 ASP A O 1
ATOM 2481 N N . SER A 1 304 ? 1.508 -0.160 11.069 1.00 90.31 304 SER A N 1
ATOM 2482 C CA . SER A 1 304 ? 0.421 -0.977 10.516 1.00 90.31 304 SER A CA 1
ATOM 2483 C C . SER A 1 304 ? -0.090 -0.517 9.142 1.00 90.31 304 SER A C 1
ATOM 2485 O O . SER A 1 304 ? -1.234 -0.802 8.779 1.00 90.31 304 SER A O 1
ATOM 2487 N N . GLN A 1 305 ? 0.738 0.170 8.354 1.00 92.75 305 GLN A N 1
ATOM 2488 C CA . GLN A 1 305 ? 0.438 0.468 6.949 1.00 92.75 305 GLN A CA 1
ATOM 2489 C C . GLN A 1 305 ? 0.854 -0.711 6.076 1.00 92.75 305 GLN A C 1
ATOM 2491 O O . GLN A 1 305 ? 1.767 -1.453 6.430 1.00 92.75 305 GLN A O 1
ATOM 2496 N N . ILE A 1 306 ? 0.190 -0.902 4.942 1.00 92.69 306 ILE A N 1
ATOM 2497 C CA . ILE A 1 306 ? 0.515 -1.997 4.030 1.00 92.69 306 ILE A CA 1
ATOM 2498 C C . ILE A 1 306 ? 1.741 -1.607 3.204 1.00 92.69 306 ILE A C 1
ATOM 2500 O O . ILE A 1 306 ? 1.734 -0.579 2.526 1.00 92.69 306 ILE A O 1
ATOM 2504 N N . CYS A 1 307 ? 2.779 -2.445 3.224 1.00 94.50 307 CYS A N 1
ATOM 2505 C CA . CYS A 1 307 ? 3.919 -2.286 2.331 1.00 94.50 307 CYS A CA 1
ATOM 2506 C C . CYS A 1 307 ? 3.456 -2.484 0.882 1.00 94.50 307 CYS A C 1
ATOM 2508 O O . CYS A 1 307 ? 2.935 -3.546 0.510 1.00 94.50 307 CYS A O 1
ATOM 2510 N N . GLY A 1 308 ? 3.632 -1.434 0.081 1.00 93.12 308 GLY A N 1
ATOM 2511 C CA . GLY A 1 308 ? 3.365 -1.411 -1.350 1.00 93.12 308 GLY A CA 1
ATOM 2512 C C . GLY A 1 308 ? 4.436 -2.127 -2.159 1.00 93.12 308 GLY A C 1
ATOM 2513 O O . GLY A 1 308 ? 4.123 -2.612 -3.236 1.00 93.12 308 GLY A O 1
ATOM 2514 N N . ASP A 1 309 ? 5.655 -2.261 -1.642 1.00 93.19 309 ASP A N 1
ATOM 2515 C CA . ASP A 1 309 ? 6.754 -3.025 -2.236 1.00 93.19 309 ASP A CA 1
ATOM 2516 C C . ASP A 1 309 ? 7.295 -4.101 -1.273 1.00 93.19 309 ASP A C 1
ATOM 2518 O O . ASP A 1 309 ? 6.639 -4.460 -0.293 1.00 93.19 309 ASP A O 1
ATOM 2522 N N . ILE A 1 310 ? 8.440 -4.705 -1.607 1.00 92.06 310 ILE A N 1
ATOM 2523 C CA . ILE A 1 310 ? 9.119 -5.676 -0.737 1.00 92.06 310 ILE A CA 1
ATOM 2524 C C . ILE A 1 310 ? 9.822 -4.973 0.420 1.00 92.06 310 ILE A C 1
ATOM 2526 O O . ILE A 1 310 ? 10.475 -3.956 0.215 1.00 92.06 310 ILE A O 1
ATOM 2530 N N . CYS A 1 311 ? 9.810 -5.576 1.607 1.00 93.38 311 CYS A N 1
ATOM 2531 C CA . CYS A 1 311 ? 10.732 -5.175 2.662 1.00 93.38 311 CYS A CA 1
ATOM 2532 C C . CYS A 1 311 ? 12.178 -5.496 2.266 1.00 93.38 311 CYS A C 1
ATOM 2534 O O . CYS A 1 311 ? 12.553 -6.666 2.134 1.00 93.38 311 CYS A O 1
ATOM 2536 N N . TYR A 1 312 ? 13.007 -4.465 2.113 1.00 92.56 312 TYR A N 1
ATOM 2537 C CA . TYR A 1 312 ? 14.423 -4.599 1.771 1.00 92.56 312 TYR A CA 1
ATOM 2538 C C . TYR A 1 312 ? 15.320 -3.984 2.847 1.00 92.56 312 TYR A C 1
ATOM 2540 O O . TYR A 1 312 ? 14.900 -3.118 3.616 1.00 92.56 312 TYR A O 1
ATOM 2548 N N . ASP A 1 313 ? 16.558 -4.475 2.929 1.00 93.50 313 ASP A N 1
ATOM 2549 C CA . ASP A 1 313 ? 17.533 -4.011 3.912 1.00 93.50 313 ASP A CA 1
ATOM 2550 C C . ASP A 1 313 ? 18.191 -2.697 3.446 1.00 93.50 313 ASP 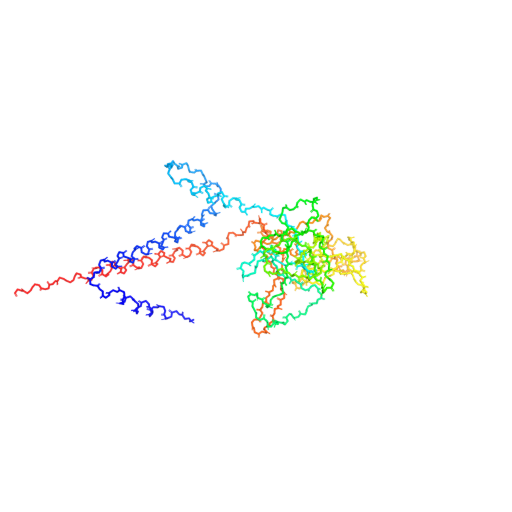A C 1
ATOM 2552 O O . ASP A 1 313 ? 18.848 -2.648 2.406 1.00 93.50 313 ASP A O 1
ATOM 2556 N N . GLU A 1 314 ? 18.072 -1.642 4.248 1.00 93.00 314 GLU A N 1
ATOM 2557 C CA . GLU A 1 314 ? 18.747 -0.357 4.093 1.00 93.00 314 GLU A CA 1
ATOM 2558 C C . GLU A 1 314 ? 19.362 0.072 5.436 1.00 93.00 314 GLU A C 1
ATOM 2560 O O . GLU A 1 314 ? 18.667 0.279 6.429 1.00 93.00 314 GLU A O 1
ATOM 2565 N N . ASN A 1 315 ? 20.692 0.220 5.481 1.00 89.94 315 ASN A N 1
ATOM 2566 C CA . ASN A 1 315 ? 21.437 0.647 6.678 1.00 89.94 315 ASN A CA 1
ATOM 2567 C C . ASN A 1 315 ? 21.151 -0.191 7.950 1.00 89.94 315 ASN A C 1
ATOM 2569 O O . ASN A 1 315 ? 20.979 0.380 9.022 1.00 89.94 315 ASN A O 1
ATOM 2573 N N . ASP A 1 316 ? 21.114 -1.526 7.840 1.00 89.94 316 ASP A N 1
ATOM 2574 C CA . ASP A 1 316 ? 20.751 -2.491 8.907 1.00 89.94 316 ASP A CA 1
ATOM 2575 C C . ASP A 1 316 ? 19.260 -2.518 9.305 1.00 89.94 316 ASP A C 1
ATOM 2577 O O . ASP A 1 316 ? 18.875 -3.216 10.252 1.00 89.94 316 ASP A O 1
ATOM 2581 N N . TYR A 1 317 ? 18.406 -1.796 8.579 1.00 91.69 317 TYR A N 1
ATOM 2582 C CA . TYR A 1 317 ? 16.966 -1.738 8.810 1.00 91.69 317 TYR A CA 1
ATOM 2583 C C . TYR A 1 317 ? 16.208 -2.339 7.642 1.00 91.69 317 TYR A C 1
ATOM 2585 O O . TYR A 1 317 ? 16.578 -2.121 6.499 1.00 91.69 317 TYR A O 1
ATOM 2593 N N . LYS A 1 318 ? 15.104 -3.034 7.916 1.00 94.88 318 LYS A N 1
ATOM 2594 C CA . LYS A 1 318 ? 14.152 -3.366 6.858 1.00 94.88 318 LYS A CA 1
ATOM 2595 C C . LYS A 1 318 ? 13.168 -2.227 6.704 1.00 94.88 318 LYS A C 1
ATOM 2597 O O . LYS A 1 318 ? 12.506 -1.857 7.677 1.00 94.88 318 LYS A O 1
ATOM 2602 N N . ILE A 1 319 ? 13.084 -1.684 5.502 1.00 95.94 319 ILE A N 1
ATOM 2603 C CA . ILE A 1 319 ? 12.113 -0.654 5.156 1.00 95.94 319 ILE A CA 1
ATOM 2604 C C . ILE A 1 319 ? 11.287 -1.102 3.958 1.00 95.94 319 ILE A C 1
ATOM 2606 O O . ILE A 1 319 ? 11.703 -1.970 3.191 1.00 95.94 319 ILE A O 1
ATOM 2610 N N . CYS A 1 320 ? 10.115 -0.503 3.820 1.00 96.12 320 CYS A N 1
ATOM 2611 C CA . CYS A 1 320 ? 9.279 -0.622 2.640 1.00 96.12 320 CYS A CA 1
ATOM 2612 C C . CYS A 1 320 ? 8.637 0.734 2.350 1.00 96.12 320 CYS A C 1
ATOM 2614 O O . CYS A 1 320 ? 8.543 1.607 3.225 1.00 96.12 320 CYS A O 1
ATOM 2616 N N . HIS A 1 321 ? 8.167 0.899 1.125 1.00 96.31 321 HIS A N 1
ATOM 2617 C CA . HIS A 1 321 ? 7.327 2.012 0.739 1.00 96.31 321 HIS A CA 1
ATOM 2618 C C . HIS A 1 321 ? 5.853 1.671 0.934 1.00 96.31 321 HIS A C 1
ATOM 2620 O O . HIS A 1 321 ? 5.428 0.531 0.771 1.00 96.31 321 HIS A O 1
ATOM 2626 N N . PHE A 1 322 ? 5.050 2.680 1.242 1.00 95.38 322 PHE A N 1
ATOM 2627 C CA . PHE A 1 322 ? 3.603 2.568 1.392 1.00 95.38 322 PHE A CA 1
ATOM 2628 C C . PHE A 1 322 ? 2.928 3.828 0.833 1.00 95.38 322 PHE A C 1
ATOM 2630 O O . PHE A 1 322 ? 3.599 4.823 0.542 1.00 95.38 322 PHE A O 1
ATOM 2637 N N . MET A 1 323 ? 1.606 3.783 0.658 1.00 94.19 323 MET A N 1
ATOM 2638 C CA . MET A 1 323 ? 0.827 4.953 0.241 1.00 94.19 323 MET A CA 1
ATOM 2639 C C . MET A 1 323 ? 0.136 5.598 1.424 1.00 94.19 323 MET A C 1
ATOM 2641 O O . MET A 1 323 ? -0.460 4.914 2.254 1.00 94.19 323 MET A O 1
ATOM 2645 N N . GLU A 1 324 ? 0.162 6.923 1.452 1.00 93.19 324 GLU A N 1
ATOM 2646 C CA . GLU A 1 324 ? -0.525 7.716 2.457 1.00 93.19 324 GLU A CA 1
ATOM 2647 C C . GLU A 1 324 ? -1.301 8.853 1.812 1.00 93.19 324 GLU A C 1
ATOM 2649 O O . GLU A 1 324 ? -0.835 9.501 0.872 1.00 93.19 324 GLU A O 1
ATOM 2654 N N . TRP A 1 325 ? -2.482 9.136 2.352 1.00 89.56 325 TRP A N 1
ATOM 2655 C CA . TRP A 1 325 ? -3.206 10.337 1.985 1.00 89.56 325 TRP A CA 1
ATOM 2656 C C . TRP A 1 325 ? -2.636 11.557 2.714 1.00 89.56 325 TRP A C 1
ATOM 2658 O O . TRP A 1 325 ? -2.733 11.678 3.933 1.00 89.56 325 TRP A O 1
ATOM 2668 N N . ASN A 1 326 ? -2.130 12.520 1.951 1.00 91.00 326 ASN A N 1
ATOM 2669 C CA . ASN A 1 326 ? -1.724 13.828 2.438 1.00 91.00 326 ASN A CA 1
ATOM 2670 C C . ASN A 1 326 ? -2.803 14.873 2.110 1.00 91.00 326 ASN A C 1
ATOM 2672 O O . ASN A 1 326 ? -3.074 15.184 0.947 1.00 91.00 326 ASN A O 1
ATOM 2676 N N . PHE A 1 327 ? -3.452 15.420 3.142 1.00 89.25 327 PHE A N 1
ATOM 2677 C CA . PHE A 1 327 ? -4.463 16.464 2.972 1.00 89.25 327 PHE A CA 1
ATOM 2678 C C . PHE A 1 327 ? -3.847 17.864 3.002 1.00 89.25 327 PHE A C 1
ATOM 2680 O O . PHE A 1 327 ? -3.433 18.372 4.049 1.00 89.25 327 PHE A O 1
ATOM 2687 N N . ASN A 1 328 ? -3.897 18.552 1.864 1.00 90.19 328 ASN A N 1
ATOM 2688 C CA . ASN A 1 328 ? -3.476 19.938 1.772 1.00 90.19 328 ASN A CA 1
ATOM 2689 C C . ASN A 1 328 ? -4.596 20.875 2.257 1.00 90.19 328 ASN A C 1
ATOM 2691 O O . ASN A 1 328 ? -5.613 21.083 1.591 1.00 90.19 328 ASN A O 1
ATOM 2695 N N . GLN A 1 329 ? -4.377 21.498 3.419 1.00 90.81 329 GLN A N 1
ATOM 2696 C CA . GLN A 1 329 ? -5.339 22.422 4.028 1.00 90.81 329 GLN A CA 1
ATOM 2697 C C . GLN A 1 329 ? -5.626 23.661 3.170 1.00 90.81 329 GLN A C 1
ATOM 2699 O O . GLN A 1 329 ? -6.715 24.225 3.264 1.00 90.81 329 GLN A O 1
ATOM 2704 N N . THR A 1 330 ? -4.676 24.114 2.350 1.00 92.38 330 THR A N 1
ATOM 2705 C CA . THR A 1 330 ? -4.843 25.313 1.520 1.00 92.38 330 THR A CA 1
ATOM 2706 C C . THR A 1 330 ? -5.687 25.028 0.284 1.00 92.38 330 THR A C 1
ATOM 2708 O O . THR A 1 330 ? -6.592 25.804 -0.013 1.00 92.38 330 THR A O 1
ATOM 2711 N N . SER A 1 331 ? -5.427 23.925 -0.423 1.00 90.12 331 SER A N 1
ATOM 2712 C CA . SER A 1 331 ? -6.205 23.549 -1.612 1.00 90.12 331 SER A CA 1
ATOM 2713 C C . SER A 1 331 ? -7.495 22.796 -1.284 1.00 90.12 331 SER A C 1
ATOM 2715 O O . SER A 1 331 ? -8.350 22.688 -2.157 1.00 90.12 331 SER A O 1
ATOM 2717 N N . GLN A 1 332 ? -7.658 22.313 -0.044 1.00 88.88 332 GLN A N 1
ATOM 2718 C CA . GLN A 1 332 ? -8.753 21.421 0.364 1.00 88.88 332 GLN A CA 1
ATOM 2719 C C . GLN A 1 332 ? -8.803 20.141 -0.487 1.00 88.88 332 GLN A C 1
ATOM 2721 O O . GLN A 1 332 ? -9.874 19.643 -0.828 1.00 88.88 332 GLN A O 1
ATOM 2726 N N . VAL A 1 333 ? -7.625 19.621 -0.837 1.00 84.88 333 VAL A N 1
ATOM 2727 C CA . VAL A 1 333 ? -7.456 18.419 -1.657 1.00 84.88 333 VAL A CA 1
ATOM 2728 C C . VAL A 1 333 ? -6.601 17.410 -0.905 1.00 84.88 333 VAL A C 1
ATOM 2730 O O . VAL A 1 333 ? -5.549 17.765 -0.370 1.00 84.88 333 VAL A O 1
ATOM 2733 N N . ALA A 1 334 ? -7.036 16.151 -0.908 1.00 86.19 334 ALA A N 1
ATOM 2734 C CA . ALA A 1 334 ? -6.199 15.021 -0.533 1.00 86.19 334 ALA A CA 1
ATOM 2735 C C . ALA A 1 334 ? -5.428 14.508 -1.758 1.00 86.19 334 ALA A C 1
ATOM 2737 O O . ALA A 1 334 ? -6.012 14.264 -2.816 1.00 86.19 334 ALA A O 1
ATOM 2738 N N . HIS A 1 335 ? -4.117 14.355 -1.605 1.00 89.19 335 HIS A N 1
ATOM 2739 C CA . HIS A 1 335 ? -3.233 13.732 -2.582 1.00 89.19 335 HIS A CA 1
ATOM 2740 C C . HIS A 1 335 ? -2.671 12.449 -1.983 1.00 89.19 335 HIS A C 1
ATOM 2742 O O . HIS A 1 335 ? -2.343 12.421 -0.802 1.00 89.19 335 HIS A O 1
ATOM 2748 N N . MET A 1 336 ? -2.576 11.392 -2.782 1.00 89.06 336 MET A N 1
ATOM 2749 C CA . MET A 1 336 ? -1.886 10.183 -2.354 1.00 89.06 336 MET A CA 1
ATOM 2750 C C . MET A 1 336 ? -0.389 10.355 -2.617 1.00 89.06 336 MET A C 1
ATOM 2752 O O . MET A 1 336 ? 0.001 10.704 -3.733 1.00 89.06 336 MET A O 1
ATOM 2756 N N . GLU A 1 337 ? 0.438 10.109 -1.609 1.00 92.94 337 GLU A N 1
ATOM 2757 C CA . GLU A 1 337 ? 1.892 10.231 -1.686 1.00 92.94 337 GLU A CA 1
ATOM 2758 C C . GLU A 1 337 ? 2.558 8.900 -1.328 1.00 92.94 337 GLU A C 1
ATOM 2760 O O . GLU A 1 337 ? 2.077 8.149 -0.476 1.00 92.94 337 GLU A O 1
ATOM 2765 N N . LYS A 1 338 ? 3.667 8.605 -2.013 1.00 93.81 338 LYS A N 1
ATOM 2766 C CA . LYS A 1 338 ? 4.535 7.470 -1.697 1.00 93.81 338 LYS A CA 1
ATOM 2767 C C . LYS A 1 338 ? 5.447 7.877 -0.542 1.00 93.81 338 LYS A C 1
ATOM 2769 O O . LYS A 1 338 ? 6.271 8.773 -0.706 1.00 93.81 338 LYS A O 1
ATOM 2774 N N . ASN A 1 339 ? 5.319 7.187 0.583 1.00 95.94 339 ASN A N 1
ATOM 2775 C CA . ASN A 1 339 ? 6.161 7.343 1.766 1.00 95.94 339 ASN A CA 1
ATOM 2776 C C . ASN A 1 339 ? 6.932 6.046 2.039 1.00 95.94 339 ASN A C 1
ATOM 2778 O O . ASN A 1 339 ? 6.740 5.044 1.351 1.00 95.94 339 ASN A O 1
ATOM 2782 N N . TRP A 1 340 ? 7.832 6.066 3.021 1.00 96.00 340 TRP A N 1
ATOM 2783 C CA . TRP A 1 340 ? 8.575 4.888 3.471 1.00 96.00 340 TRP A CA 1
ATOM 2784 C C . TRP A 1 340 ? 8.539 4.783 4.993 1.00 96.00 340 TRP A C 1
ATOM 2786 O O . TRP A 1 340 ? 8.450 5.795 5.691 1.00 96.00 340 TRP A O 1
ATOM 2796 N N . ASN A 1 341 ? 8.584 3.558 5.507 1.00 95.94 341 ASN A N 1
ATOM 2797 C CA . ASN A 1 341 ? 8.654 3.287 6.940 1.00 95.94 341 ASN A CA 1
ATOM 2798 C C . ASN A 1 341 ? 9.366 1.951 7.190 1.00 95.94 341 ASN A C 1
ATOM 2800 O O . ASN A 1 341 ? 9.624 1.175 6.268 1.00 95.94 341 ASN A O 1
ATOM 2804 N N . TYR A 1 342 ? 9.690 1.678 8.447 1.00 95.25 342 TYR A N 1
ATOM 2805 C CA . TYR A 1 342 ? 10.263 0.410 8.870 1.00 95.25 342 TYR A CA 1
ATOM 2806 C C . TYR A 1 342 ? 9.232 -0.704 8.766 1.00 95.25 342 TYR A C 1
ATOM 2808 O O . TYR A 1 342 ? 8.080 -0.533 9.165 1.00 95.25 342 TYR A O 1
ATOM 2816 N N . CYS A 1 343 ? 9.668 -1.866 8.299 1.00 95.31 343 CYS A N 1
ATOM 2817 C CA . CYS A 1 343 ? 8.832 -3.055 8.276 1.00 95.31 343 CYS A CA 1
ATOM 2818 C C . CYS A 1 343 ? 8.553 -3.563 9.697 1.00 95.31 343 CYS A C 1
ATOM 2820 O O . CYS A 1 343 ? 9.381 -3.425 10.604 1.00 95.31 343 CYS A O 1
ATOM 2822 N N . GLU A 1 344 ? 7.404 -4.185 9.912 1.00 92.06 344 GLU A N 1
ATOM 2823 C CA . GLU A 1 344 ? 7.056 -4.817 11.178 1.00 92.06 344 GLU A CA 1
ATOM 2824 C C . GLU A 1 344 ? 8.070 -5.928 11.521 1.00 92.06 344 GLU A C 1
ATOM 2826 O O . GLU A 1 344 ? 8.554 -6.659 10.659 1.00 92.06 344 GLU A O 1
ATOM 2831 N N . GLY A 1 345 ? 8.458 -6.028 12.796 1.00 87.81 345 GLY A N 1
ATOM 2832 C CA . GLY A 1 345 ? 9.491 -6.970 13.252 1.00 87.81 345 GLY A CA 1
ATOM 2833 C C . GLY A 1 345 ? 10.940 -6.518 13.007 1.00 87.81 345 GLY A C 1
ATOM 2834 O O . GLY A 1 345 ? 11.868 -7.156 13.514 1.00 87.81 345 GLY A O 1
ATOM 2835 N N . SER A 1 346 ? 11.160 -5.401 12.306 1.00 86.38 346 SER A N 1
ATOM 2836 C CA . SER A 1 346 ? 12.482 -4.775 12.188 1.00 86.38 346 SER A CA 1
ATOM 2837 C C . SER A 1 346 ? 12.968 -4.248 13.533 1.00 86.38 346 SER A C 1
ATOM 2839 O O . SER A 1 346 ? 12.196 -3.715 14.332 1.00 86.38 346 SER A O 1
ATOM 2841 N N . LYS A 1 347 ? 14.283 -4.290 13.766 1.00 82.19 347 LYS A N 1
ATOM 2842 C CA . LYS A 1 347 ? 14.887 -3.480 14.828 1.00 82.19 347 LYS A CA 1
ATOM 2843 C C . LYS A 1 347 ? 14.811 -2.028 14.389 1.00 82.19 347 LYS A C 1
ATOM 2845 O O . LYS A 1 347 ? 15.619 -1.631 13.573 1.00 82.19 347 LYS A O 1
ATOM 2850 N N . MET A 1 348 ? 13.871 -1.242 14.897 1.00 75.06 348 MET A N 1
ATOM 2851 C CA . MET A 1 348 ? 13.881 0.201 14.637 1.00 75.06 348 MET A CA 1
ATOM 2852 C C . MET A 1 348 ? 15.225 0.776 15.113 1.00 75.06 348 MET A C 1
ATOM 2854 O O . MET A 1 348 ? 15.758 0.283 16.122 1.00 75.06 348 MET A O 1
ATOM 2858 N N . PRO A 1 349 ? 15.796 1.796 14.441 1.00 78.25 349 PRO A N 1
ATOM 2859 C CA . PRO A 1 349 ? 16.903 2.530 15.033 1.00 78.25 349 PRO A CA 1
ATOM 2860 C C . PRO A 1 349 ? 16.471 2.924 16.437 1.00 78.25 349 PRO A C 1
ATOM 2862 O O . PRO A 1 349 ? 15.305 3.265 16.640 1.00 78.25 349 PRO A O 1
ATOM 2865 N N . ALA A 1 350 ? 17.379 2.837 17.414 1.00 73.94 350 ALA A N 1
ATOM 2866 C CA . ALA A 1 350 ? 17.138 3.392 18.739 1.00 73.94 350 ALA A CA 1
ATOM 2867 C C . ALA A 1 350 ? 16.943 4.898 18.552 1.00 73.94 350 ALA A C 1
ATOM 2869 O O . ALA A 1 350 ? 17.897 5.680 18.555 1.00 73.94 350 ALA A O 1
ATOM 2870 N N . GLU A 1 351 ? 15.707 5.264 18.241 1.00 65.69 351 GLU A N 1
ATOM 2871 C CA . GLU A 1 351 ? 15.372 6.550 17.687 1.00 65.69 351 GLU A CA 1
ATOM 2872 C C . GLU A 1 351 ? 15.692 7.601 18.742 1.00 65.69 351 GLU A C 1
ATOM 2874 O O . GLU A 1 351 ? 15.845 7.317 19.935 1.00 65.69 351 GLU A O 1
ATOM 2879 N N . LYS A 1 352 ? 15.753 8.862 18.329 1.00 56.75 352 LYS A N 1
ATOM 2880 C CA . LYS A 1 352 ? 15.984 9.996 19.230 1.00 56.75 352 LYS A CA 1
ATOM 2881 C C . LYS A 1 352 ? 14.953 10.092 20.369 1.00 56.75 352 LYS A C 1
ATOM 2883 O O . LYS A 1 352 ? 15.077 10.989 21.191 1.00 56.75 352 LYS A O 1
ATOM 2888 N N . THR A 1 353 ? 13.973 9.195 20.472 1.00 64.56 353 THR A N 1
ATOM 2889 C CA . THR A 1 353 ? 13.128 8.997 21.652 1.00 64.56 353 THR A CA 1
ATOM 2890 C C . THR A 1 353 ? 13.942 8.836 22.929 1.00 64.56 353 THR A C 1
ATOM 2892 O O . THR A 1 353 ? 13.602 9.488 23.909 1.00 64.56 353 THR A O 1
ATOM 2895 N N . TRP A 1 354 ? 15.065 8.106 22.943 1.00 75.50 354 TRP A N 1
ATOM 2896 C CA . TRP A 1 354 ? 15.913 8.077 24.146 1.00 75.50 354 TRP A CA 1
ATOM 2897 C C . TRP A 1 354 ? 16.543 9.449 24.432 1.00 75.50 354 TRP A C 1
ATOM 2899 O O . TRP A 1 354 ? 16.639 9.850 25.589 1.00 75.50 354 TRP A O 1
ATOM 2909 N N . ILE A 1 355 ? 16.897 10.216 23.394 1.00 79.75 355 ILE A N 1
ATOM 2910 C CA . ILE A 1 355 ? 17.398 11.591 23.540 1.00 79.75 355 ILE A CA 1
ATOM 2911 C C . ILE A 1 355 ? 16.294 12.497 24.089 1.00 79.75 355 ILE A C 1
ATOM 2913 O O . ILE A 1 355 ? 16.548 13.248 25.022 1.00 79.75 355 ILE A O 1
ATOM 2917 N N . ILE A 1 356 ? 15.063 12.408 23.577 1.00 78.69 356 ILE A N 1
ATOM 2918 C CA . ILE A 1 356 ? 13.911 13.173 24.072 1.00 78.69 356 ILE A CA 1
ATOM 2919 C C . ILE A 1 356 ? 13.615 12.785 25.517 1.00 78.69 356 ILE A C 1
ATOM 2921 O O . ILE A 1 356 ? 13.409 13.668 26.343 1.00 78.69 356 ILE A O 1
ATOM 2925 N N . VAL A 1 357 ? 13.651 11.498 25.856 1.00 82.81 357 VAL A N 1
ATOM 2926 C CA . VAL A 1 357 ? 13.458 11.004 27.224 1.00 82.81 357 VAL A CA 1
ATOM 2927 C C . VAL A 1 357 ? 14.535 11.563 28.153 1.00 82.81 357 VAL A C 1
ATOM 2929 O O . VAL A 1 357 ? 14.203 12.117 29.200 1.00 82.81 357 VAL A O 1
ATOM 2932 N N . ILE A 1 358 ? 15.809 11.511 27.757 1.00 87.00 358 ILE A N 1
ATOM 2933 C CA . ILE A 1 358 ? 16.915 12.067 28.547 1.00 87.00 358 ILE A CA 1
ATOM 2934 C C . ILE A 1 358 ? 16.786 13.587 28.683 1.00 87.00 358 ILE A C 1
ATOM 2936 O O . ILE A 1 358 ? 16.868 14.108 29.792 1.00 87.00 358 ILE A O 1
ATOM 2940 N N . VAL A 1 359 ? 16.540 14.314 27.592 1.00 90.31 359 VAL A N 1
ATOM 2941 C CA . VAL A 1 359 ? 16.375 15.776 27.602 1.00 90.31 359 VAL A CA 1
ATOM 2942 C C . VAL A 1 359 ? 15.175 16.183 28.460 1.00 90.31 359 VAL A C 1
ATOM 2944 O O . VAL A 1 359 ? 15.271 17.135 29.238 1.00 90.31 359 VAL A O 1
ATOM 2947 N N . THR A 1 360 ? 14.065 15.448 28.379 1.00 89.50 360 THR A N 1
ATOM 2948 C CA . THR A 1 360 ? 12.869 15.682 29.200 1.00 89.50 360 THR A CA 1
ATOM 2949 C C . THR A 1 360 ? 13.170 15.432 30.676 1.00 89.50 360 THR A C 1
ATOM 2951 O O . THR A 1 360 ? 12.881 16.290 31.511 1.00 89.50 360 THR A O 1
ATOM 2954 N N . ALA A 1 361 ? 13.823 14.314 31.005 1.00 93.56 361 ALA A N 1
ATOM 2955 C CA . ALA A 1 361 ? 14.207 13.980 32.374 1.00 93.56 361 ALA A CA 1
ATOM 29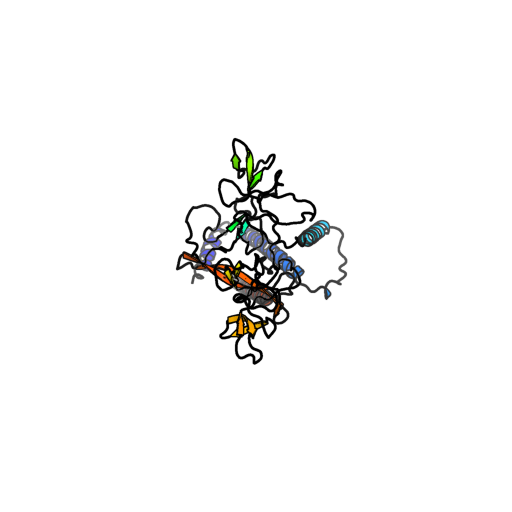56 C C . ALA A 1 361 ? 15.166 15.021 32.981 1.00 93.56 361 ALA A C 1
ATOM 2958 O O . ALA A 1 361 ? 14.956 15.475 34.108 1.00 93.56 361 ALA A O 1
ATOM 2959 N N . VAL A 1 362 ? 16.173 15.466 32.221 1.00 96.25 362 VAL A N 1
ATOM 2960 C CA . VAL A 1 362 ? 17.111 16.521 32.640 1.00 96.25 362 VAL A CA 1
ATOM 2961 C C . VAL A 1 362 ? 16.383 17.851 32.843 1.00 96.25 362 VAL A C 1
ATOM 2963 O O . VAL A 1 362 ? 16.610 18.529 33.844 1.00 96.25 362 VAL A O 1
ATOM 2966 N N . SER A 1 363 ? 15.464 18.213 31.944 1.00 92.06 363 SER A N 1
ATOM 2967 C CA . SER A 1 363 ? 14.685 19.454 32.056 1.00 92.06 363 SER A CA 1
ATOM 2968 C C . SER A 1 363 ? 13.815 19.469 33.317 1.00 92.06 363 SER A C 1
ATOM 2970 O O . SER A 1 363 ? 13.796 20.466 34.040 1.00 92.06 363 SER A O 1
ATOM 2972 N N . ILE A 1 364 ? 13.149 18.352 33.633 1.00 95.00 364 ILE A N 1
ATOM 2973 C CA . ILE A 1 364 ? 12.363 18.197 34.866 1.00 95.00 364 ILE A CA 1
ATOM 2974 C C . ILE A 1 364 ? 13.265 18.326 36.100 1.00 95.00 364 ILE A C 1
ATOM 2976 O O . ILE A 1 364 ? 12.927 19.069 37.024 1.00 95.00 364 ILE A O 1
ATOM 2980 N N . ALA A 1 365 ? 14.433 17.676 36.109 1.00 96.00 365 ALA A N 1
ATOM 2981 C CA . ALA A 1 365 ? 15.374 17.753 37.226 1.00 96.00 365 ALA A CA 1
ATOM 2982 C C . ALA A 1 365 ? 15.855 19.193 37.493 1.00 96.00 365 ALA A C 1
ATOM 2984 O O . ALA A 1 365 ? 15.912 19.627 38.646 1.00 96.00 365 ALA A O 1
ATOM 2985 N N . VAL A 1 366 ? 16.133 19.965 36.437 1.00 97.38 366 VAL A N 1
ATOM 2986 C CA . VAL A 1 366 ? 16.514 21.383 36.548 1.00 97.38 366 VAL A CA 1
ATOM 2987 C C . VAL A 1 366 ? 15.372 22.223 37.123 1.00 97.38 366 VAL A C 1
ATOM 2989 O O . VAL A 1 366 ? 15.603 23.035 38.020 1.00 97.38 366 VAL A O 1
ATOM 2992 N N . ILE A 1 367 ? 14.133 22.014 36.667 1.00 96.25 367 ILE A N 1
ATOM 2993 C CA . ILE A 1 367 ? 12.958 22.726 37.195 1.00 96.25 367 ILE A CA 1
ATOM 2994 C C . ILE A 1 367 ? 12.775 22.429 38.687 1.00 96.25 367 ILE A C 1
ATOM 2996 O O . ILE A 1 367 ? 12.597 23.356 39.479 1.00 96.25 367 ILE A O 1
ATOM 3000 N N . VAL A 1 368 ? 12.877 21.160 39.092 1.00 96.44 368 VAL A N 1
ATOM 3001 C CA . VAL A 1 368 ? 12.779 20.749 40.500 1.00 96.44 368 VAL A CA 1
ATOM 3002 C C . VAL A 1 368 ? 13.875 21.408 41.339 1.00 96.44 368 VAL A C 1
ATOM 3004 O O . VAL A 1 368 ? 13.577 21.978 42.390 1.00 96.44 368 VAL A O 1
ATOM 3007 N N . ALA A 1 369 ? 15.122 21.422 40.862 1.00 96.44 369 ALA A N 1
ATOM 3008 C CA . ALA A 1 369 ? 16.229 22.080 41.554 1.00 96.44 369 ALA A CA 1
ATOM 3009 C C . ALA A 1 369 ? 15.998 23.593 41.730 1.00 96.44 369 ALA A C 1
ATOM 3011 O O . ALA A 1 369 ? 16.256 24.137 42.807 1.00 96.44 369 ALA A O 1
ATOM 3012 N N . ILE A 1 370 ? 15.456 24.272 40.712 1.00 97.12 370 ILE A N 1
ATOM 3013 C CA . ILE A 1 370 ? 15.097 25.697 40.788 1.00 97.12 370 ILE A CA 1
ATOM 3014 C C . ILE A 1 370 ? 13.993 25.923 41.826 1.00 97.12 370 ILE A C 1
ATOM 3016 O O . ILE A 1 370 ? 14.108 26.832 42.649 1.00 97.12 370 ILE A O 1
ATOM 3020 N N . VAL A 1 371 ? 12.941 25.099 41.826 1.00 96.38 371 VAL A N 1
ATOM 3021 C CA . VAL A 1 371 ? 11.834 25.205 42.791 1.00 96.38 371 VAL A CA 1
ATOM 3022 C C . VAL A 1 371 ? 12.340 25.005 44.219 1.00 96.38 371 VAL A C 1
ATOM 3024 O O . VAL A 1 371 ? 12.059 25.837 45.084 1.00 96.38 371 VAL A O 1
ATOM 3027 N N . ILE A 1 372 ? 13.150 23.968 44.456 1.00 95.88 372 ILE A N 1
ATOM 3028 C CA . ILE A 1 372 ? 13.786 23.714 45.755 1.00 95.88 372 ILE A CA 1
ATOM 3029 C C . ILE A 1 372 ? 14.643 24.918 46.169 1.00 95.88 372 ILE A C 1
ATOM 3031 O O . ILE A 1 372 ? 14.510 25.413 47.291 1.00 95.88 372 ILE A O 1
ATOM 3035 N N . GLY A 1 373 ? 15.461 25.451 45.257 1.00 95.69 373 GLY A N 1
ATOM 3036 C CA . GLY A 1 373 ? 16.275 26.643 45.500 1.00 95.69 373 GLY A CA 1
ATOM 3037 C C . GLY A 1 373 ? 15.441 27.864 45.905 1.00 95.69 373 GLY A C 1
ATOM 3038 O O . GLY A 1 373 ? 15.747 28.527 46.898 1.00 95.69 373 GLY A O 1
ATOM 3039 N N . VAL A 1 374 ? 14.336 28.133 45.204 1.00 95.44 374 VAL A N 1
ATOM 3040 C CA . VAL A 1 374 ? 13.410 29.234 45.523 1.00 95.44 374 VAL A CA 1
ATOM 3041 C C . VAL A 1 374 ? 12.738 29.029 46.885 1.00 95.44 374 VAL A C 1
ATOM 3043 O O . VAL A 1 374 ? 12.632 29.988 47.658 1.00 95.44 374 VAL A O 1
ATOM 3046 N N . CYS A 1 375 ? 12.316 27.805 47.211 1.00 92.81 375 CYS A N 1
ATOM 3047 C CA . CYS A 1 375 ? 11.729 27.464 48.508 1.00 92.81 375 CYS A CA 1
ATOM 3048 C C . CYS A 1 375 ? 12.715 27.709 49.661 1.00 92.81 375 CYS A C 1
ATOM 3050 O O . CYS A 1 375 ? 12.372 28.405 50.621 1.00 92.81 375 CYS A O 1
ATOM 3052 N N . ILE A 1 376 ? 13.961 27.240 49.528 1.00 93.88 376 ILE A N 1
ATOM 3053 C CA . ILE A 1 376 ? 15.023 27.448 50.525 1.00 93.88 376 ILE A CA 1
ATOM 3054 C C . ILE A 1 376 ? 15.335 28.947 50.688 1.00 93.88 376 ILE A C 1
ATOM 3056 O O . ILE A 1 376 ? 15.454 29.450 51.810 1.00 93.88 376 ILE A O 1
ATOM 3060 N N . CYS A 1 377 ? 15.420 29.705 49.587 1.00 90.44 377 CYS A N 1
ATOM 3061 C CA . CYS A 1 377 ? 15.653 31.151 49.635 1.00 90.44 377 CYS A CA 1
ATOM 3062 C C . CYS A 1 377 ? 14.511 31.924 50.316 1.00 90.44 377 CYS A C 1
ATOM 3064 O O . CYS A 1 377 ? 14.774 32.903 51.022 1.00 90.44 377 CYS A O 1
ATOM 3066 N N . ARG A 1 378 ? 13.251 31.508 50.128 1.00 90.06 378 ARG A N 1
ATOM 3067 C CA . ARG A 1 378 ? 12.091 32.130 50.790 1.00 90.06 378 ARG A CA 1
ATOM 3068 C C . ARG A 1 378 ? 12.073 31.858 52.290 1.00 90.06 378 ARG A C 1
ATOM 3070 O O . ARG A 1 378 ? 11.852 32.796 53.053 1.00 90.06 378 ARG A O 1
ATOM 3077 N N . GLN A 1 379 ? 12.377 30.631 52.711 1.00 90.06 379 GLN A N 1
ATOM 3078 C CA . GLN A 1 379 ? 12.410 30.264 54.128 1.00 90.06 379 GLN A CA 1
ATOM 3079 C C . GLN A 1 379 ? 13.420 31.112 54.921 1.00 90.06 379 GLN A C 1
ATOM 3081 O O . GLN A 1 379 ? 13.112 31.576 56.017 1.00 90.06 379 GLN A O 1
ATOM 3086 N N . LYS A 1 380 ? 14.592 31.417 54.340 1.00 84.31 380 LYS A N 1
ATOM 3087 C CA . LYS A 1 380 ? 15.608 32.261 54.997 1.00 84.31 380 LYS A CA 1
ATOM 3088 C C . LYS A 1 380 ? 15.216 33.737 55.146 1.00 84.31 380 LYS A C 1
ATOM 3090 O O . LYS A 1 380 ? 15.696 34.386 56.068 1.00 84.31 380 LYS A O 1
ATOM 3095 N N . ARG A 1 381 ? 14.359 34.295 54.279 1.00 78.75 381 ARG A N 1
ATOM 3096 C CA . ARG A 1 381 ? 13.965 35.723 54.348 1.00 78.75 381 ARG A CA 1
ATOM 3097 C C . ARG A 1 381 ? 12.850 36.019 55.359 1.00 78.75 381 ARG A C 1
ATOM 3099 O O . ARG A 1 381 ? 12.658 37.184 55.697 1.00 78.75 381 ARG A O 1
ATOM 3106 N N . GLY A 1 382 ? 12.131 34.998 55.832 1.00 70.94 382 GLY A N 1
ATOM 3107 C CA . GLY A 1 382 ? 11.047 35.142 56.814 1.00 70.94 382 GLY A CA 1
ATOM 3108 C C . GLY A 1 382 ? 11.516 35.369 58.255 1.00 70.94 382 GLY A C 1
ATOM 3109 O O . GLY A 1 382 ? 10.755 35.887 59.064 1.00 70.94 382 GLY A O 1
ATOM 3110 N N . PHE A 1 383 ? 12.775 35.060 58.575 1.00 65.69 383 PHE A N 1
ATOM 3111 C CA . PHE A 1 383 ? 13.369 35.365 59.878 1.00 65.69 383 PHE A CA 1
ATOM 3112 C C . PHE A 1 383 ? 13.924 36.792 59.888 1.00 65.69 383 PHE A C 1
ATOM 3114 O O . PHE A 1 383 ? 15.134 37.010 59.899 1.00 65.69 383 PHE A O 1
ATOM 3121 N N . ARG A 1 384 ? 13.039 37.794 59.879 1.00 71.19 384 ARG A N 1
ATOM 3122 C CA . ARG A 1 384 ? 13.416 39.082 60.468 1.00 71.19 384 ARG A CA 1
ATOM 3123 C C . ARG A 1 384 ? 13.152 38.975 61.967 1.00 71.19 384 ARG A C 1
ATOM 3125 O O . ARG A 1 384 ? 11.999 38.756 62.334 1.00 71.19 384 ARG A O 1
ATOM 3132 N N . PRO A 1 385 ? 14.180 39.078 62.825 1.00 70.56 385 PRO A N 1
ATOM 3133 C CA . PRO A 1 385 ? 13.955 39.142 64.260 1.00 70.56 385 PRO A CA 1
ATOM 3134 C C . PRO A 1 385 ? 13.039 40.333 64.546 1.00 70.56 385 PRO A C 1
ATOM 3136 O O . PRO A 1 385 ? 13.267 41.435 64.040 1.00 70.56 385 PRO A O 1
ATOM 3139 N N . VAL A 1 386 ? 11.968 40.090 65.302 1.00 76.50 386 VAL A N 1
ATOM 3140 C CA . VAL A 1 386 ? 11.093 41.154 65.795 1.00 76.50 386 VAL A CA 1
ATOM 3141 C C . VAL A 1 386 ? 11.975 42.094 66.620 1.00 76.50 386 VAL A C 1
ATOM 3143 O O . VAL A 1 386 ? 12.640 41.609 67.539 1.00 76.50 386 VAL A O 1
ATOM 3146 N N . PRO A 1 387 ? 12.046 43.398 66.298 1.00 71.44 387 PRO A N 1
ATOM 3147 C CA . PRO A 1 387 ? 12.784 44.334 67.126 1.00 71.44 387 PRO A CA 1
ATOM 3148 C C . PRO A 1 387 ? 12.141 44.342 68.511 1.00 71.44 387 PRO A C 1
ATOM 3150 O O . PRO A 1 387 ? 10.985 44.727 68.680 1.00 71.44 387 PRO A O 1
ATOM 3153 N N . THR A 1 388 ? 12.881 43.862 69.504 1.00 74.44 388 THR A N 1
ATOM 3154 C CA . THR A 1 388 ? 12.517 44.010 70.907 1.00 74.44 388 THR A CA 1
ATOM 3155 C C . THR A 1 388 ? 12.648 45.489 71.254 1.00 74.44 388 THR A C 1
ATOM 3157 O O . THR A 1 388 ? 13.763 46.007 71.310 1.00 74.44 388 THR A O 1
ATOM 3160 N N . HIS A 1 389 ? 11.520 46.178 71.432 1.00 66.88 389 HIS A N 1
ATOM 3161 C CA . HIS A 1 389 ? 11.503 47.502 72.046 1.00 66.88 389 HIS A CA 1
ATOM 3162 C C . HIS A 1 389 ? 11.884 47.352 73.521 1.00 66.88 389 HIS A C 1
ATOM 3164 O O . HIS A 1 389 ? 11.172 46.690 74.277 1.00 66.88 389 HIS A O 1
ATOM 3170 N N . GLY A 1 390 ? 13.034 47.922 73.879 1.00 66.19 390 GLY A N 1
ATOM 3171 C CA . GLY A 1 390 ? 13.456 48.191 75.250 1.00 66.19 390 GLY A CA 1
ATOM 3172 C C . GLY A 1 390 ? 13.316 49.668 75.565 1.00 66.19 390 GLY A C 1
ATOM 3173 O O . GLY A 1 390 ? 13.404 50.470 74.603 1.00 66.19 390 GLY A O 1
#

Organism: Lepeophtheirus salmonis (NCBI:txid72036)

Foldseek 3Di:
DPPPVVVVVCVPVVVVQPPDDCPPVSVVVVVVVVVVVVVVVVVVVVVVVVVPDDPVPPPDPDDDDDPPPPVVVVVVVVVVVVPPPFFQFWWQFQLRFTAQFAFDDDPQVAQFTKGFTADQPDQDWQQQDDDDDRDPSLTHMGQTDRRGDDDPPDQWWWFRGVVIATAPAHWDQDPVHSGTKGHGDDDPDPVWDQDPVRGTMGGTGGRDRQFQFWQFFFQRFGFSDQFDDDPDLFTWGGFRLHIGQEENDFQAARNRAGFPAGFDWDADPNGIGTKGARDVVSPHMGTYIGGDPDRDRFWAFPNRGTFRHDQDDDPQFTKGKGWDWDQDPVVRTTGIDIDMHTIPPIPDPPDCVVVVVVVVVVVVVVVVVVVVVVVVVVVVVPPPDDPPDD

Radius of gyration: 30.28 Å; chains: 1; bounding box: 64×73×102 Å

pLDDT: mean 76.53, std 19.35, range [36.88, 98.31]